Protein 7F3A (pdb70)

Nearest PDB structures (foldseek):
  7f3a-assembly1_A  TM=1.002E+00  e=1.856E-99  Arabidopsis thaliana
  4a3y-assembly1_A  TM=9.725E-01  e=2.383E-60  Rauvolfia serpentina
  3u57-assembly1_A  TM=9.734E-01  e=1.296E-59  Rauvolfia serpentina
  4atl-assembly2_B  TM=9.731E-01  e=3.282E-59  Rauvolfia serpentina
  5nav-assembly1_D  TM=9.010E-01  e=1.608E-37  Lactiplantibacillus plantarum

Radius of gyration: 21.07 Å; Cα contacts (8 Å, |Δi|>4): 1032; chains: 1; bounding box: 47×56×58 Å

InterPro domains:
  IPR001360 Glycoside hydrolase family 1 [PF00232] (18-480)
  IPR001360 Glycoside hydrolase family 1 [PR00131] (308-322)
  IPR001360 Glycoside hydrolase family 1 [PR00131] (384-392)
  IPR001360 Glycoside hydrolase family 1 [PR00131] (407-418)
  IPR001360 Glycoside hydrolase family 1 [PR00131] (428-445)
  IPR001360 Glycoside hydrolase family 1 [PR00131] (452-464)
  IPR001360 Glycoside hydrolase family 1 [PTHR10353] (21-486)
  IPR017736 Glycoside hydrolase, family 1, beta-glucosidase [TIGR03356] (21-475)
  IPR017853 Glycoside hydrolase superfamily [SSF51445] (15-480)
  IPR033132 Glycosyl hydrolases family 1, N-terminal conserved site [PS00653] (25-39)

GO terms:
  GO:0009617 response to bacterium (P, IEP)
  GO:0008422 beta-glucosidase activity (F, EXP)
  GO:0009866 induced systemic resistance, ethylene mediated signaling pathway (P, IMP)
  GO:1990641 response to iron ion starvation (P, IMP)
  GO:0019748 secondary metabolic process (P, IMP)
  GO:0031349 positive regulation of defense response (P, IMP)
  GO:0005829 cytosol (C, HDA)

Secondary structure (DSSP, 8-state):
-HHHHHHHHHHHS-S---GGGS-TT-EEEEE--HHHH---TTSTTPPPBHHHHHHTSTTSSTTS--TTTTT-HHHHHHHHHHHHHHHT-SEEEEE--HHHHSTTS-SSS--HHHHHHHHHHHHHHHHTT-EEEEEEESS--BHHHHHHH-GGGSTTHHHHHHHHHHHHHHHHTTT--EEEEEE-HHHHHHHHHTS--STT---S-TTTHHHHHHHHHHHHHHHHHHHIIIIIHHHH--EEEEEEE--EEEESSS-HHHHHHHHHHHIIIIIHHHHHHHHSS--HHHHHHHGGGS----HHHHHHHHHSS-SEEEEE---EEEEEE---HHHHTT-EEEE-B-TTS-BSSEE-SSTT-EE-THHHHHHHHHHHHHTTS--EEEEE----EE-SS-S-HHHHH--HHHHHHHHHHHHHHHHHHHHT--EEEEEEE-SB----GGGGGGEE--SEEEETTTTTEEEE-HHHHHHHHHHH-

Foldseek 3Di:
DVVVVLVVLLVVQDLFDFPVLDDPQFFAAFEDECLWAAAPQPPLVFAAFLQNVQLPDPPLAPLSDGSNCWLNCLPVVLVLLVLRLLLPGQEYEYEQQLRSQVVLLQLDDGRVSSLVSVVVSLVSNVVSNYAYAYEHEDPGHRVNCCVPQNALLHLCNLVSLLSSLLVCCVSPLLRHFHYAHYAALVCCLPCDACCQSFPVRHNPCNLARSQSNLVNSLSSQLSSLCSCVPPPCVPRVHWYEHEFEAAQEAALDPPPVSVVLRVLSRLLGPQSRQVCLQVVFRDVLCCVQSPPSRDDDDPVSSVSSPVRRTQEYAYAYFHYFHKDAACSVSVVSSRIDTHQARPVGDGCACAAPPPPGGQNQLRVLVVLVVCCVVRVQHEYEHAEYFGWHFDSPPDDPQVVQAPVVRLSSCSSNVSSVSVSVVVPHNYRYYHYPHQWQTQPGSHGSRITGHCWYFDPPPSRDTHGGPNSVVSSVSSVD

Structure (mmCIF, N/CA/C/O backbone):
data_7F3A
#
_entry.id   7F3A
#
_cell.length_a   44.690
_cell.length_b   93.106
_cell.length_c   60.931
_cell.angle_alpha   90.000
_cell.angle_beta   102.520
_cell.angle_gamma   90.000
#
_symmetry.space_group_name_H-M   'P 1 21 1'
#
loop_
_entity.id
_entity.type
_entity.pdbx_description
1 polymer 'Beta-glucosidase 42'
2 non-polymer GLYCEROL
3 water water
#
loop_
_atom_site.group_PDB
_atom_site.id
_atom_site.type_symbol
_atom_site.label_atom_id
_atom_site.label_alt_id
_atom_site.label_comp_id
_atom_site.label_asym_id
_atom_site.label_entity_id
_atom_site.label_seq_id
_atom_site.pdbx_PDB_ins_code
_atom_site.Cartn_x
_atom_site.Cartn_y
_atom_site.Cartn_z
_atom_site.occupancy
_atom_site.B_iso_or_equiv
_atom_site.auth_seq_id
_atom_site.auth_comp_id
_atom_site.auth_asym_id
_atom_site.auth_atom_id
_atom_site.pdbx_PDB_model_num
ATOM 1 N N . SER A 1 1 ? 17.754 51.423 75.873 1.00 41.73 0 SER A N 1
ATOM 2 C CA . SER A 1 1 ? 18.874 51.818 75.025 1.00 44.53 0 SER A CA 1
ATOM 3 C C . SER A 1 1 ? 18.396 52.166 73.617 1.00 41.79 0 SER A C 1
ATOM 4 O O . SER A 1 1 ? 17.272 51.842 73.233 1.00 40.07 0 SER A O 1
ATOM 7 N N . MET A 1 2 ? 19.255 52.837 72.849 1.00 43.73 1 MET A N 1
ATOM 8 C CA . MET A 1 2 ? 18.894 53.167 71.476 1.00 43.26 1 MET A CA 1
ATOM 9 C C . MET A 1 2 ? 18.777 51.912 70.619 1.00 40.87 1 MET A C 1
ATOM 10 O O . MET A 1 2 ? 17.923 51.850 69.727 1.00 39.89 1 MET A O 1
ATOM 15 N N . ALA A 1 3 ? 19.602 50.901 70.885 1.00 39.21 2 ALA A N 1
ATOM 16 C CA . ALA A 1 3 ? 19.469 49.637 70.169 1.00 41.51 2 ALA A CA 1
ATOM 17 C C . ALA A 1 3 ? 18.076 49.046 70.358 1.00 38.32 2 ALA A C 1
ATOM 18 O O . ALA A 1 3 ? 17.439 48.607 69.392 1.00 38.22 2 ALA A O 1
ATOM 20 N N . GLN A 1 4 ? 17.578 49.033 71.598 1.00 37.33 3 GLN A N 1
ATOM 21 C CA . GLN A 1 4 ? 16.223 48.543 71.832 1.00 35.28 3 GLN A CA 1
ATOM 22 C C . GLN A 1 4 ? 15.190 49.440 71.163 1.00 37.52 3 GLN A C 1
ATOM 23 O O . GLN A 1 4 ? 14.232 48.946 70.557 1.00 35.29 3 GLN A O 1
ATOM 29 N N . LYS A 1 5 ? 15.372 50.761 71.258 1.00 34.70 4 LYS A N 1
ATOM 30 C CA . LYS A 1 5 ? 14.406 51.687 70.676 1.00 36.86 4 LYS A CA 1
ATOM 31 C C . LYS A 1 5 ? 14.251 51.457 69.178 1.00 34.54 4 LYS A C 1
ATOM 32 O O . LYS A 1 5 ? 13.130 51.454 68.655 1.00 33.91 4 LYS A O 1
ATOM 38 N N . LEU A 1 6 ? 15.367 51.259 68.472 1.00 34.08 5 LEU A N 1
ATOM 39 C CA . LEU A 1 6 ? 15.301 51.098 67.022 1.00 34.78 5 LEU A CA 1
ATOM 40 C C . LEU A 1 6 ? 14.768 49.724 66.646 1.00 38.03 5 LEU A C 1
ATOM 41 O O . LEU A 1 6 ? 14.050 49.579 65.647 1.00 36.07 5 LEU A O 1
ATOM 46 N N . ASN A 1 7 ? 15.120 48.702 67.429 1.00 35.63 6 ASN A N 1
ATOM 47 C CA . ASN A 1 7 ? 14.564 47.375 67.197 1.00 37.40 6 ASN A CA 1
ATOM 48 C C . ASN A 1 7 ? 13.046 47.389 67.316 1.00 34.98 6 ASN A C 1
ATOM 49 O O . ASN A 1 7 ? 12.348 46.780 66.499 1.00 33.84 6 ASN A O 1
ATOM 54 N N . LEU A 1 8 ? 12.515 48.098 68.316 1.00 35.32 7 LEU A N 1
ATOM 55 C CA . LEU A 1 8 ? 11.065 48.212 68.443 1.00 34.54 7 LEU A CA 1
ATOM 56 C C . LEU A 1 8 ? 10.467 48.994 67.283 1.00 34.78 7 LEU A C 1
ATOM 57 O O . LEU A 1 8 ? 9.355 48.690 66.839 1.00 35.70 7 LEU A O 1
ATOM 62 N N . LEU A 1 9 ? 11.190 49.999 66.782 1.00 35.81 8 LEU A N 1
ATOM 63 C CA . LEU A 1 9 ? 10.729 50.741 65.615 1.00 37.47 8 LEU A CA 1
ATOM 64 C C . LEU A 1 9 ? 10.559 49.826 64.413 1.00 33.70 8 LEU A C 1
ATOM 65 O O . LEU A 1 9 ? 9.556 49.909 63.695 1.00 38.41 8 LEU A O 1
ATOM 70 N N . ASN A 1 10 ? 11.531 48.948 64.171 1.00 34.84 9 ASN A N 1
ATOM 71 C CA . ASN A 1 10 ? 11.415 48.041 63.037 1.00 36.52 9 ASN A CA 1
ATOM 72 C C . ASN A 1 10 ? 10.320 47.002 63.257 1.00 34.70 9 ASN A C 1
ATOM 73 O O . ASN A 1 10 ? 9.587 46.660 62.320 1.00 31.51 9 ASN A O 1
ATOM 78 N N . LEU A 1 11 ? 10.185 46.492 64.484 1.00 32.31 10 LEU A N 1
ATOM 79 C CA . LEU A 1 11 ? 9.170 45.474 64.745 1.00 28.99 10 LEU A CA 1
ATOM 80 C C . LEU A 1 11 ? 7.758 46.038 64.659 1.00 28.20 10 LEU A C 1
ATOM 81 O O . LEU A 1 11 ? 6.814 45.300 64.358 1.00 28.29 10 LEU A O 1
ATOM 86 N N . ALA A 1 12 ? 7.587 47.336 64.910 1.00 27.60 11 ALA A N 1
ATOM 87 C CA . ALA A 1 12 ? 6.251 47.919 64.878 1.00 28.09 11 ALA A CA 1
ATOM 88 C C . ALA A 1 12 ? 5.674 47.981 63.471 1.00 29.04 11 ALA A C 1
ATOM 89 O O . ALA A 1 12 ? 4.449 48.022 63.315 1.00 28.73 11 ALA A O 1
ATOM 91 N N . VAL A 1 13 ? 6.522 48.011 62.453 1.00 27.94 12 VAL A N 1
ATOM 92 C CA . VAL A 1 13 ? 6.071 48.039 61.068 1.00 27.62 12 VAL A CA 1
ATOM 93 C C . VAL A 1 13 ? 6.739 46.878 60.340 1.00 25.04 12 VAL A C 1
ATOM 94 O O . VAL A 1 13 ? 7.819 47.049 59.755 1.00 26.07 12 VAL A O 1
ATOM 98 N N . PRO A 1 14 ? 6.141 45.687 60.371 1.00 27.00 13 PRO A N 1
ATOM 99 C CA . PRO A 1 14 ? 6.761 44.534 59.716 1.00 29.21 13 PRO A CA 1
ATOM 100 C C . PRO A 1 14 ? 6.879 44.755 58.224 1.00 27.10 13 PRO A C 1
ATOM 101 O O . PRO A 1 14 ? 6.073 45.489 57.619 1.00 28.18 13 PRO A O 1
ATOM 105 N N . PRO A 1 15 ? 7.854 44.112 57.573 1.00 26.99 14 PRO A N 1
ATOM 106 C CA . PRO A 1 15 ? 8.073 44.298 56.125 1.00 27.40 14 PRO A CA 1
ATOM 107 C C . PRO A 1 15 ? 7.089 43.498 55.274 1.00 27.26 14 PRO A C 1
ATOM 108 O O . PRO A 1 15 ? 7.462 42.627 54.485 1.00 28.50 14 PRO A O 1
ATOM 112 N N . VAL A 1 16 ? 5.805 43.783 55.449 1.00 31.50 15 VAL A N 1
ATOM 113 C CA . VAL A 1 16 ? 4.747 43.158 54.668 1.00 32.57 15 VAL A CA 1
ATOM 114 C C . VAL A 1 16 ? 3.896 44.276 54.090 1.00 31.57 15 VAL A C 1
ATOM 115 O O . VAL A 1 16 ? 3.553 45.231 54.796 1.00 28.59 15 VAL A O 1
ATOM 119 N N . THR A 1 17 ? 3.583 44.179 52.804 1.00 30.68 16 THR A N 1
ATOM 120 C CA . THR A 1 17 ? 2.812 45.236 52.173 1.00 29.29 16 THR A CA 1
ATOM 121 C C . THR A 1 17 ? 1.982 44.644 51.049 1.00 28.38 16 THR A C 1
ATOM 122 O O . THR A 1 17 ? 2.389 43.684 50.388 1.00 32.44 16 THR A O 1
ATOM 126 N N . HIS A 1 18 ? 0.789 45.199 50.874 1.00 28.71 17 HIS A N 1
ATOM 127 C CA . HIS A 1 18 ? -0.100 44.826 49.789 1.00 27.50 17 HIS A CA 1
ATOM 128 C C . HIS A 1 18 ? -0.711 46.088 49.206 1.00 24.55 17 HIS A C 1
ATOM 129 O O . HIS A 1 18 ? -0.777 47.130 49.861 1.00 27.15 17 HIS A O 1
ATOM 136 N N . ARG A 1 19 ? -1.164 45.979 47.957 1.00 24.44 18 ARG A N 1
ATOM 137 C CA . ARG A 1 19 ? -1.751 47.130 47.279 1.00 25.50 18 ARG A CA 1
ATOM 138 C C . ARG A 1 19 ? -2.933 47.697 48.058 1.00 28.07 18 ARG A C 1
ATOM 139 O O . ARG A 1 19 ? -3.158 48.912 48.045 1.00 25.40 18 ARG A O 1
ATOM 147 N N . SER A 1 20 ? -3.683 46.842 48.761 1.00 27.38 19 SER A N 1
ATOM 148 C CA . SER A 1 20 ? -4.831 47.317 49.522 1.00 28.63 19 SER A CA 1
ATOM 149 C C . SER A 1 20 ? -4.437 48.200 50.700 1.00 28.63 19 SER A C 1
ATOM 150 O O . SER A 1 20 ? -5.306 48.875 51.259 1.00 31.21 19 SER A O 1
ATOM 153 N N . ASN A 1 21 ? -3.160 48.212 51.093 1.00 27.63 20 ASN A N 1
ATOM 154 C CA . ASN A 1 21 ? -2.693 49.090 52.158 1.00 26.46 20 ASN A CA 1
ATOM 155 C C . ASN A 1 21 ? -2.574 50.544 51.717 1.00 30.07 20 ASN A C 1
ATOM 156 O O . ASN A 1 21 ? -2.300 51.412 52.557 1.00 30.30 20 ASN A O 1
ATOM 161 N N . PHE A 1 22 ? -2.778 50.831 50.435 1.00 23.95 21 PHE A N 1
ATOM 162 C CA . PHE A 1 22 ? -2.681 52.180 49.910 1.00 22.13 21 PHE A CA 1
ATOM 163 C C . PHE A 1 22 ? -4.018 52.609 49.329 1.00 23.48 21 PHE A C 1
ATOM 164 O O . PHE A 1 22 ? -4.795 51.768 48.868 1.00 25.91 21 PHE A O 1
ATOM 172 N N . PRO A 1 23 ? -4.309 53.908 49.333 1.00 24.21 22 PRO A N 1
ATOM 173 C CA . PRO A 1 23 ? -5.579 54.380 48.776 1.00 26.96 22 PRO A CA 1
ATOM 174 C C . PRO A 1 23 ? -5.764 53.919 47.339 1.00 27.16 22 PRO A C 1
ATOM 175 O O . PRO A 1 23 ? -4.801 53.743 46.589 1.00 25.03 22 PRO A O 1
ATOM 179 N N . SER A 1 24 ? -7.029 53.715 46.956 1.00 25.11 23 SER A N 1
ATOM 180 C CA . SER A 1 24 ? -7.300 53.252 45.599 1.00 27.55 23 SER A CA 1
ATOM 181 C C . SER A 1 24 ? -6.735 54.209 44.553 1.00 24.11 23 SER A C 1
ATOM 182 O O . SER A 1 24 ? -6.306 53.767 43.483 1.00 27.82 23 SER A O 1
ATOM 185 N N . THR A 1 25 ? -6.695 55.509 44.849 1.00 25.02 24 THR A N 1
ATOM 186 C CA . THR A 1 25 ? -6.208 56.493 43.886 1.00 25.09 24 THR A CA 1
ATOM 187 C C . THR A 1 25 ? -4.704 56.725 43.961 1.00 26.97 24 THR A C 1
ATOM 188 O O . THR A 1 25 ? -4.187 57.548 43.199 1.00 25.70 24 THR A O 1
ATOM 192 N N . PHE A 1 26 ? -4.003 56.046 44.864 1.00 26.34 25 PHE A N 1
ATOM 193 C CA . PHE A 1 26 ? -2.552 56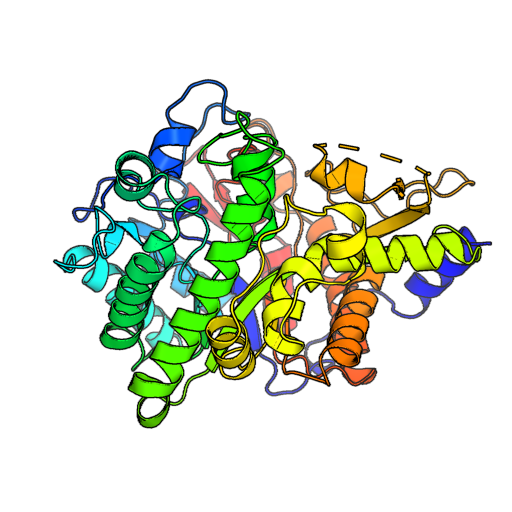.178 44.980 1.00 24.41 25 PHE A CA 1
ATOM 194 C C . PHE A 1 26 ? -1.873 55.856 43.653 1.00 22.39 25 PHE A C 1
ATOM 195 O O . PHE A 1 26 ? -2.264 54.924 42.948 1.00 24.74 25 PHE A O 1
ATOM 203 N N . THR A 1 27 ? -0.826 56.611 43.326 1.00 21.76 26 THR A N 1
ATOM 204 C CA . THR A 1 27 ? -0.107 56.440 42.068 1.00 20.95 26 THR A CA 1
ATOM 205 C C . THR A 1 27 ? 1.215 55.725 42.326 1.00 19.74 26 THR A C 1
ATOM 206 O O . THR A 1 27 ? 2.033 56.205 43.115 1.00 20.44 26 THR A O 1
ATOM 210 N N . PHE A 1 28 ? 1.438 54.605 41.639 1.00 18.76 27 PHE A N 1
ATOM 211 C CA . PHE A 1 28 ? 2.701 53.877 41.705 1.00 18.44 27 PHE A CA 1
ATOM 212 C C . PHE A 1 28 ? 3.439 54.057 40.387 1.00 17.91 27 PHE A C 1
ATOM 213 O O . PHE A 1 28 ? 2.856 53.877 39.313 1.00 19.04 27 PHE A O 1
ATOM 221 N N . GLY A 1 29 ? 4.721 54.412 40.464 1.00 18.05 28 GLY A N 1
ATOM 222 C CA . GLY A 1 29 ? 5.492 54.659 39.264 1.00 17.19 28 GLY A CA 1
ATOM 223 C C . GLY A 1 29 ? 6.924 54.191 39.416 1.00 16.98 28 GLY A C 1
ATOM 224 O O . GLY A 1 29 ? 7.332 53.697 40.470 1.00 17.18 28 GLY A O 1
ATOM 225 N N . VAL A 1 30 ? 7.670 54.331 38.320 1.00 17.65 29 VAL A N 1
ATOM 226 C CA . VAL A 1 30 ? 9.108 54.112 38.289 1.00 15.64 29 VAL A CA 1
ATOM 227 C C . VAL A 1 30 ? 9.736 55.404 37.786 1.00 17.08 29 VAL A C 1
ATOM 228 O O . VAL A 1 30 ? 9.102 56.187 37.075 1.00 17.30 29 VAL A O 1
ATOM 232 N N . ALA A 1 31 ? 11.016 55.598 38.118 1.00 15.00 30 ALA A N 1
ATOM 233 C CA . ALA A 1 31 ? 11.712 56.841 37.805 1.00 17.63 30 ALA A CA 1
ATOM 234 C C . ALA A 1 31 ? 13.046 56.579 37.110 1.00 17.00 30 ALA A C 1
ATOM 235 O O . ALA A 1 31 ? 13.727 55.584 37.384 1.00 18.18 30 ALA A O 1
ATOM 237 N N . THR A 1 32 ? 13.403 57.489 36.193 1.00 14.87 31 THR A N 1
ATOM 238 C CA . THR A 1 32 ? 14.705 57.530 35.530 1.00 15.84 31 THR A CA 1
ATOM 239 C C . THR A 1 32 ? 15.133 58.989 35.394 1.00 14.70 31 THR A C 1
ATOM 240 O O . THR A 1 32 ? 14.409 59.901 35.797 1.00 16.99 31 THR A O 1
ATOM 244 N N . SER A 1 33 ? 16.303 59.219 34.791 1.00 14.40 32 SER A N 1
ATOM 245 C CA . SER A 1 33 ? 16.660 60.569 34.353 1.00 15.59 32 SER A CA 1
ATOM 246 C C . SER A 1 33 ? 17.307 60.469 32.972 1.00 15.93 32 SER A C 1
ATOM 247 O O . SER A 1 33 ? 17.782 59.410 32.573 1.00 16.74 32 SER A O 1
ATOM 250 N N . ALA A 1 34 ? 17.314 61.597 32.245 1.00 13.50 33 ALA A N 1
ATOM 251 C CA . ALA A 1 34 ? 17.688 61.581 30.827 1.00 13.88 33 ALA A CA 1
ATOM 252 C C . ALA A 1 34 ? 19.143 61.166 30.630 1.00 17.28 33 ALA A C 1
ATOM 253 O O . ALA A 1 34 ? 19.440 60.277 29.816 1.00 15.99 33 ALA A O 1
ATOM 255 N N . TYR A 1 35 ? 20.073 61.822 31.335 1.00 16.21 34 TYR A N 1
ATOM 256 C CA . TYR A 1 35 ? 21.477 61.489 31.107 1.00 15.67 34 TYR A CA 1
ATOM 257 C C . TYR A 1 35 ? 21.753 60.040 31.476 1.00 16.26 34 TYR A C 1
ATOM 258 O O . TYR A 1 35 ? 22.572 59.368 30.830 1.00 16.28 34 TYR A O 1
ATOM 267 N N . GLN A 1 36 ? 21.061 59.529 32.482 1.00 15.68 35 GLN A N 1
ATOM 268 C CA . GLN A 1 36 ? 21.379 58.193 32.968 1.00 15.73 35 GLN A CA 1
ATOM 269 C C . GLN A 1 36 ? 20.893 57.086 32.040 1.00 17.79 35 GLN A C 1
ATOM 270 O O . GLN A 1 36 ? 21.431 55.973 32.111 1.00 16.83 35 GLN A O 1
ATOM 276 N N . ILE A 1 37 ? 19.912 57.346 31.172 1.00 15.29 36 ILE A N 1
ATOM 277 C CA . ILE A 1 37 ? 19.368 56.276 30.335 1.00 16.76 36 ILE A CA 1
ATOM 278 C C . ILE A 1 37 ? 19.393 56.577 28.841 1.00 15.81 36 ILE A C 1
ATOM 279 O O . ILE A 1 37 ? 19.337 55.630 28.035 1.00 17.37 36 ILE A O 1
ATOM 284 N N . GLU A 1 38 ? 19.442 57.830 28.384 1.00 16.02 37 GLU A N 1
ATOM 285 C CA . GLU A 1 38 ? 19.038 58.095 27.003 1.00 16.02 37 GLU A CA 1
ATOM 286 C C . GLU A 1 38 ? 20.092 57.691 25.983 1.00 16.57 37 GLU A C 1
ATOM 287 O O . GLU A 1 38 ? 19.759 57.126 24.929 1.00 15.95 37 GLU A O 1
ATOM 293 N N . GLY A 1 39 ? 21.354 58.014 26.239 1.00 16.72 38 GLY A N 1
ATOM 294 C CA . GLY A 1 39 ? 22.257 57.913 25.108 1.00 16.71 38 GLY A CA 1
ATOM 295 C C . GLY A 1 39 ? 21.889 58.942 24.048 1.00 18.54 38 GLY A C 1
ATOM 296 O O . GLY A 1 39 ? 21.338 60.008 24.342 1.00 18.78 38 GLY A O 1
ATOM 297 N N . GLY A 1 40 ? 22.182 58.615 22.791 1.00 20.22 39 GLY A N 1
ATOM 298 C CA . GLY A 1 40 ? 21.944 59.590 21.726 1.00 19.82 39 GLY A CA 1
ATOM 299 C C . GLY A 1 40 ? 22.499 60.962 22.036 1.00 19.57 39 GLY A C 1
ATOM 300 O O . GLY A 1 40 ? 21.864 61.979 21.729 1.00 18.72 39 GLY A O 1
ATOM 301 N N . TRP A 1 41 ? 23.693 61.017 22.627 1.00 18.83 40 TRP A N 1
ATOM 302 C CA . TRP A 1 41 ? 24.164 62.249 23.248 1.00 18.44 40 TRP A CA 1
ATOM 303 C C . TRP A 1 41 ? 24.429 63.356 22.236 1.00 18.74 40 TRP A C 1
ATOM 304 O O . TRP A 1 41 ? 24.419 64.534 22.610 1.00 17.43 40 TRP A O 1
ATOM 315 N N . ASN A 1 42 ? 24.683 63.001 20.976 1.00 20.47 41 ASN A N 1
ATOM 316 C CA . ASN A 1 42 ? 24.968 63.976 19.932 1.00 23.56 41 ASN A CA 1
ATOM 317 C C . ASN A 1 42 ? 24.014 63.807 18.756 1.00 24.09 41 ASN A C 1
ATOM 318 O O . ASN A 1 42 ? 24.352 64.181 17.630 1.00 26.06 41 ASN A O 1
ATOM 323 N N . GLU A 1 43 ? 22.833 63.243 18.997 1.00 21.57 42 GLU A N 1
ATOM 324 C CA . GLU A 1 43 ? 21.838 63.004 17.968 1.00 23.13 42 GLU A CA 1
ATOM 325 C C . GLU A 1 43 ? 20.686 63.989 18.109 1.00 25.60 42 GLU A C 1
ATOM 326 O O . GLU A 1 43 ? 20.468 64.585 19.168 1.00 22.67 42 GLU A O 1
ATOM 332 N N . GLY A 1 44 ? 19.950 64.157 17.014 1.00 24.80 43 GLY A N 1
ATOM 333 C CA . GLY A 1 44 ? 18.802 65.041 17.027 1.00 25.50 43 GLY A CA 1
ATOM 334 C C . GLY A 1 44 ? 19.145 66.486 17.300 1.00 24.72 43 GLY A C 1
ATOM 335 O O . GLY A 1 44 ? 18.323 67.210 17.867 1.00 26.30 43 GLY A O 1
ATOM 336 N N . LYS A 1 45 ? 20.340 66.926 16.900 1.00 22.09 44 LYS A N 1
ATOM 337 C CA . LYS A 1 45 ? 20.861 68.274 17.122 1.00 23.80 44 LYS A CA 1
ATOM 338 C C . LYS A 1 45 ? 21.059 68.614 18.599 1.00 21.30 44 LYS A C 1
ATOM 339 O O . LYS A 1 45 ? 21.228 69.791 18.936 1.00 22.51 44 LYS A O 1
ATOM 345 N N . LYS A 1 46 ? 21.070 67.620 19.484 1.00 20.86 45 LYS A N 1
ATOM 346 C CA . LYS A 1 46 ? 21.290 67.885 20.902 1.00 19.96 45 LYS A CA 1
ATOM 347 C C . LYS A 1 46 ? 22.650 68.531 21.134 1.00 18.12 45 LYS A C 1
ATOM 348 O O . LYS A 1 46 ? 23.665 68.113 20.563 1.00 21.98 45 LYS A O 1
ATOM 354 N N . GLY A 1 47 ? 22.674 69.553 21.988 1.00 18.49 46 GLY A N 1
ATOM 355 C CA . GLY A 1 47 ? 23.920 70.157 22.391 1.00 19.34 46 GLY A CA 1
ATOM 356 C C . GLY A 1 47 ? 24.540 69.386 23.534 1.00 17.53 46 GLY A C 1
ATOM 357 O O . GLY A 1 47 ? 23.873 68.604 24.210 1.00 18.32 46 GLY A O 1
ATOM 358 N N . PRO A 1 48 ? 25.834 69.572 23.771 1.00 20.21 47 PRO A N 1
ATOM 359 C CA . PRO A 1 48 ? 26.474 68.876 24.894 1.00 19.62 47 PRO A CA 1
ATOM 360 C C . PRO A 1 48 ? 26.040 69.454 26.234 1.00 17.80 47 PRO A C 1
ATOM 361 O O . PRO A 1 48 ? 25.825 70.660 26.370 1.00 20.17 47 PRO A O 1
ATOM 365 N N . SER A 1 49 ? 25.915 68.582 27.233 1.00 18.73 48 SER A N 1
ATOM 366 C CA . SER A 1 49 ? 25.657 69.016 28.600 1.00 16.21 48 SER A CA 1
ATOM 367 C C . SER A 1 49 ? 26.942 68.974 29.421 1.00 17.09 48 SER A C 1
ATOM 368 O O . SER A 1 49 ? 27.973 68.465 28.982 1.00 17.14 48 SER A O 1
ATOM 371 N N . ILE A 1 50 ? 26.864 69.492 30.650 1.00 16.89 49 ILE A N 1
ATOM 372 C CA . ILE A 1 50 ? 28.012 69.400 31.547 1.00 16.53 49 ILE A CA 1
ATOM 373 C C . ILE A 1 50 ? 28.355 67.951 31.880 1.00 18.31 49 ILE A C 1
ATOM 374 O O . ILE A 1 50 ? 29.500 67.655 32.230 1.00 18.57 49 ILE A O 1
ATOM 379 N N . TRP A 1 51 ? 27.398 67.029 31.768 1.00 17.58 50 TRP A N 1
ATOM 380 C CA . TRP A 1 51 ? 27.744 65.633 32.007 1.00 15.93 50 TRP A CA 1
ATOM 381 C C . TRP A 1 51 ? 28.378 64.969 30.786 1.00 17.56 50 TRP A C 1
ATOM 382 O O . TRP A 1 51 ? 29.221 64.083 30.954 1.00 18.39 50 TRP A O 1
ATOM 393 N N . ASP A 1 52 ? 28.008 65.366 29.565 1.00 16.42 51 ASP A N 1
ATOM 394 C CA . ASP A 1 52 ? 28.810 64.975 28.405 1.00 18.45 51 ASP A CA 1
ATOM 395 C C . ASP A 1 52 ? 30.265 65.394 28.592 1.00 20.32 51 ASP A C 1
ATOM 396 O O . ASP A 1 52 ? 31.185 64.595 28.400 1.00 20.33 51 ASP A O 1
ATOM 401 N N . LYS A 1 53 ? 30.494 66.658 28.970 1.00 17.56 52 LYS A N 1
ATOM 402 C CA . LYS A 1 53 ? 31.874 67.114 29.131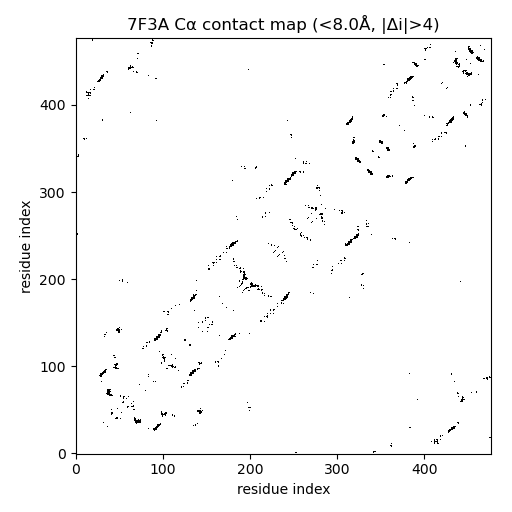 1.00 20.62 52 LYS A CA 1
ATOM 403 C C . LYS A 1 53 ? 32.574 66.384 30.274 1.00 22.06 52 LYS A C 1
ATOM 404 O O . LYS A 1 53 ? 33.731 65.960 30.137 1.00 20.36 52 LYS A O 1
ATOM 410 N N . PHE A 1 54 ? 31.886 66.228 31.408 1.00 17.55 53 PHE A N 1
ATOM 411 C CA . PHE A 1 54 ? 32.485 65.636 32.608 1.00 20.37 53 PHE A CA 1
ATOM 412 C C . PHE A 1 54 ? 32.903 64.182 32.390 1.00 22.95 53 PHE A C 1
ATOM 413 O O . PHE A 1 54 ? 33.994 63.773 32.807 1.00 18.23 53 PHE A O 1
ATOM 421 N N . THR A 1 55 ? 32.029 63.368 31.785 1.00 18.22 54 THR A N 1
ATOM 422 C CA . THR A 1 55 ? 32.341 61.950 31.634 1.00 19.98 54 THR A CA 1
ATOM 423 C C . THR A 1 55 ? 33.388 61.694 30.564 1.00 22.34 54 THR A C 1
ATOM 424 O O . THR A 1 55 ? 33.900 60.569 30.478 1.00 23.01 54 THR A O 1
ATOM 428 N N . HIS A 1 56 ? 33.710 62.695 29.755 1.00 20.88 55 HIS A N 1
ATOM 429 C CA . HIS A 1 56 ? 34.745 62.553 28.742 1.00 21.59 55 HIS A CA 1
ATOM 430 C C . HIS A 1 56 ? 36.124 62.912 29.272 1.00 24.91 55 HIS A C 1
ATOM 431 O O . HIS A 1 56 ? 37.076 62.970 28.491 1.00 26.22 55 HIS A O 1
ATOM 438 N N . ILE A 1 57 ? 36.250 63.169 30.567 1.00 21.00 56 ILE A N 1
ATOM 439 C CA . ILE A 1 57 ? 37.544 63.416 31.190 1.00 23.33 56 ILE A CA 1
ATOM 440 C C . ILE A 1 57 ? 37.919 62.160 31.953 1.00 24.94 56 ILE A C 1
ATOM 441 O O . ILE A 1 57 ? 37.193 61.745 32.863 1.00 23.55 56 ILE A O 1
ATOM 446 N N . GLU A 1 58 ? 39.047 61.556 31.588 1.00 24.25 57 GLU A N 1
ATOM 447 C CA . GLU A 1 58 ? 39.488 60.343 32.265 1.00 23.29 57 GLU A CA 1
ATOM 448 C C . GLU A 1 58 ? 39.719 60.611 33.748 1.00 24.86 57 GLU A C 1
ATOM 449 O O . GLU A 1 58 ? 40.403 61.569 34.117 1.00 27.16 57 GLU A O 1
ATOM 455 N N . GLY A 1 59 ? 39.157 59.751 34.603 1.00 24.47 58 GLY A N 1
ATOM 456 C CA . GLY A 1 59 ? 39.327 59.852 36.038 1.00 24.55 58 GLY A CA 1
ATOM 457 C C . GLY A 1 59 ? 38.106 60.342 36.789 1.00 24.48 58 GLY A C 1
ATOM 458 O O . GLY A 1 59 ? 38.020 60.132 38.005 1.00 27.09 58 GLY A O 1
ATOM 459 N N . LYS A 1 60 ? 37.156 60.985 36.109 1.00 22.19 59 LYS A N 1
ATOM 460 C CA . LYS A 1 60 ? 35.978 61.491 36.815 1.00 20.51 59 LYS A CA 1
ATOM 461 C C . LYS A 1 60 ? 35.000 60.387 37.184 1.00 23.10 59 LYS A C 1
ATOM 462 O O . LYS A 1 60 ? 34.280 60.503 38.184 1.00 23.64 59 LYS A O 1
ATOM 468 N N . ILE A 1 61 ? 34.941 59.329 36.383 1.00 21.74 60 ILE A N 1
ATOM 469 C CA . ILE A 1 61 ? 33.963 58.262 36.540 1.00 20.99 60 ILE A CA 1
ATOM 470 C C . ILE A 1 61 ? 34.703 56.990 36.938 1.00 22.89 60 ILE A C 1
ATOM 471 O O . ILE A 1 61 ? 35.700 56.622 36.301 1.00 22.76 60 ILE A O 1
ATOM 476 N N . LEU A 1 62 ? 34.193 56.319 37.977 1.00 21.52 61 LEU A N 1
ATOM 477 C CA . LEU A 1 62 ? 34.895 55.203 38.616 1.00 21.79 61 LEU A CA 1
ATOM 478 C C . LEU A 1 62 ? 35.354 54.154 37.614 1.00 24.35 61 LEU A C 1
ATOM 479 O O . LEU A 1 62 ? 36.492 53.677 37.676 1.00 25.91 61 LEU A O 1
ATOM 484 N N . ASP A 1 63 ? 34.474 53.762 36.701 1.00 22.38 62 ASP A N 1
ATOM 485 C CA . ASP A 1 63 ? 34.774 52.693 35.757 1.00 23.17 62 ASP A CA 1
ATOM 486 C C . ASP A 1 63 ? 35.187 53.219 34.389 1.00 24.04 62 ASP A C 1
ATOM 487 O O . ASP A 1 63 ? 35.206 52.455 33.421 1.00 25.78 62 ASP A O 1
ATOM 492 N N . GLY A 1 64 ? 35.500 54.505 34.285 1.00 22.53 63 GLY A N 1
ATOM 493 C CA . GLY A 1 64 ? 35.894 55.082 33.013 1.00 22.91 63 GLY A CA 1
ATOM 494 C C . GLY A 1 64 ? 34.820 55.089 31.947 1.00 25.62 63 GLY A C 1
ATOM 495 O O . GLY A 1 64 ? 35.133 55.245 30.766 1.00 26.62 63 GLY A O 1
ATOM 496 N N . SER A 1 65 ? 33.557 54.948 32.328 1.00 22.62 64 SER A N 1
ATOM 497 C CA . SER A 1 65 ? 32.453 54.911 31.385 1.00 22.50 64 SER A CA 1
ATOM 498 C C . SER A 1 65 ? 31.840 56.303 31.192 1.00 20.57 64 SER A C 1
ATOM 499 O O . SER A 1 65 ? 32.232 57.289 31.827 1.00 19.53 64 SER A O 1
ATOM 502 N N . ASN A 1 66 ? 30.875 56.386 30.274 1.00 20.65 65 ASN A N 1
ATOM 503 C CA . ASN A 1 66 ? 30.168 57.637 30.025 1.00 18.43 65 ASN A CA 1
ATOM 504 C C . ASN A 1 66 ? 28.732 57.325 29.630 1.00 18.62 65 ASN A C 1
ATOM 505 O O . ASN A 1 66 ? 28.345 56.166 29.467 1.00 19.64 65 ASN A O 1
ATOM 510 N N . GLY A 1 67 ? 27.938 58.385 29.482 1.00 18.48 66 GLY A N 1
ATOM 511 C CA . GLY A 1 67 ? 26.556 58.241 29.054 1.00 16.97 66 GLY A CA 1
ATOM 512 C C . GLY A 1 67 ? 26.322 58.474 27.570 1.00 17.55 66 GLY A C 1
ATOM 513 O O . GLY A 1 67 ? 25.187 58.750 27.169 1.00 18.97 66 GLY A O 1
ATOM 514 N N . ASP A 1 68 ? 27.364 58.337 26.736 1.00 20.06 67 ASP A N 1
ATOM 515 C CA . ASP A 1 68 ? 27.187 58.519 25.290 1.00 18.51 67 ASP A CA 1
ATOM 516 C C . ASP A 1 68 ? 26.067 57.639 24.745 1.00 18.86 67 ASP A C 1
ATOM 517 O O . ASP A 1 68 ? 25.279 58.072 23.895 1.00 18.39 67 ASP A O 1
ATOM 522 N N . VAL A 1 69 ? 26.036 56.377 25.177 1.00 19.30 68 VAL A N 1
ATOM 523 C CA . VAL A 1 69 ? 25.007 55.419 24.798 1.00 17.95 68 VAL A CA 1
ATOM 524 C C . VAL A 1 69 ? 24.072 55.110 25.961 1.00 18.38 68 VAL A C 1
ATOM 525 O O . VAL A 1 69 ? 22.867 54.933 25.761 1.00 18.21 68 VAL A O 1
ATOM 529 N N . ALA A 1 70 ? 24.616 55.017 27.174 1.00 20.13 69 ALA A N 1
ATOM 530 C CA . ALA A 1 70 ? 23.871 54.657 28.393 1.00 19.65 69 ALA A CA 1
ATOM 531 C C . ALA A 1 70 ? 23.106 53.365 28.100 1.00 21.92 69 ALA A C 1
ATOM 532 O O . ALA A 1 70 ? 23.720 52.393 27.637 1.00 20.64 69 ALA A O 1
ATOM 534 N N . VAL A 1 71 ? 21.796 53.303 28.315 1.00 17.65 70 VAL A N 1
ATOM 535 C CA . VAL A 1 71 ? 21.036 52.113 27.946 1.00 20.55 70 VAL A CA 1
ATOM 536 C C . VAL A 1 71 ? 20.231 52.343 26.666 1.00 20.09 70 VAL A C 1
ATOM 537 O O . VAL A 1 71 ? 19.316 51.582 26.359 1.00 20.19 70 VAL A O 1
ATOM 541 N N . ASP A 1 72 ? 20.585 53.377 25.900 1.00 18.97 71 ASP A N 1
ATOM 542 C CA . ASP A 1 72 ? 20.055 53.610 24.557 1.00 17.59 71 ASP A CA 1
ATOM 543 C C . ASP A 1 72 ? 18.543 53.794 24.557 1.00 18.26 71 ASP A C 1
ATOM 544 O O . ASP A 1 72 ? 17.872 53.481 23.575 1.00 19.00 71 ASP A O 1
ATOM 549 N N . HIS A 1 73 ? 17.991 54.334 25.653 1.00 18.84 72 HIS A N 1
ATOM 550 C CA . HIS A 1 73 ? 16.564 54.644 25.689 1.00 16.53 72 HIS A CA 1
ATOM 551 C C . HIS A 1 73 ? 16.155 55.589 24.561 1.00 18.39 72 HIS A C 1
ATOM 552 O O . HIS A 1 73 ? 15.006 55.548 24.101 1.00 18.54 72 HIS A O 1
ATOM 559 N N . TYR A 1 74 ? 17.073 56.448 24.099 1.00 17.81 73 TYR A N 1
ATOM 560 C CA . TYR A 1 74 ? 16.754 57.348 22.991 1.00 18.41 73 TYR A CA 1
ATOM 561 C C . TYR A 1 74 ? 16.241 56.588 21.770 1.00 21.47 73 TYR A C 1
ATOM 562 O O . TYR A 1 74 ? 15.370 57.086 21.050 1.00 18.92 73 TYR A O 1
ATOM 571 N N . HIS A 1 75 ? 16.746 55.375 21.533 1.00 20.07 74 HIS A N 1
ATOM 572 C CA . HIS A 1 75 ? 16.291 54.578 20.406 1.00 22.88 74 HIS A CA 1
ATOM 573 C C . HIS A 1 75 ? 15.326 53.469 20.803 1.00 23.66 74 HIS A C 1
ATOM 574 O O . HIS A 1 75 ? 14.637 52.936 19.930 1.00 29.71 74 HIS A O 1
ATOM 581 N N . ARG A 1 76 ? 15.240 53.122 22.088 1.00 22.36 75 ARG A N 1
ATOM 582 C CA . ARG A 1 76 ? 14.488 51.945 22.508 1.00 21.54 75 ARG A CA 1
ATOM 583 C C . ARG A 1 76 ? 13.291 52.291 23.385 1.00 21.93 75 ARG A C 1
ATOM 584 O O . ARG A 1 76 ? 12.728 51.403 24.035 1.00 22.12 75 ARG A O 1
ATOM 592 N N . TYR A 1 77 ? 12.865 53.554 23.396 1.00 20.77 76 TYR A N 1
ATOM 593 C CA . TYR A 1 77 ? 11.909 53.969 24.421 1.00 21.35 76 TYR A CA 1
ATOM 594 C C . TYR A 1 77 ? 10.566 53.266 24.273 1.00 20.66 76 TYR A C 1
ATOM 595 O O . TYR A 1 77 ? 9.875 53.047 25.273 1.00 20.94 76 TYR A O 1
ATOM 604 N N . LYS A 1 78 ? 10.174 52.909 23.049 1.00 22.95 77 LYS A N 1
ATOM 605 C CA . LYS A 1 78 ? 8.886 52.250 22.877 1.00 21.83 77 LYS A CA 1
ATOM 606 C C . LYS A 1 78 ? 8.857 50.907 23.600 1.00 22.55 77 LYS A C 1
ATOM 607 O O . LYS A 1 78 ? 7.845 50.551 24.213 1.00 23.29 77 LYS A O 1
ATOM 613 N N . G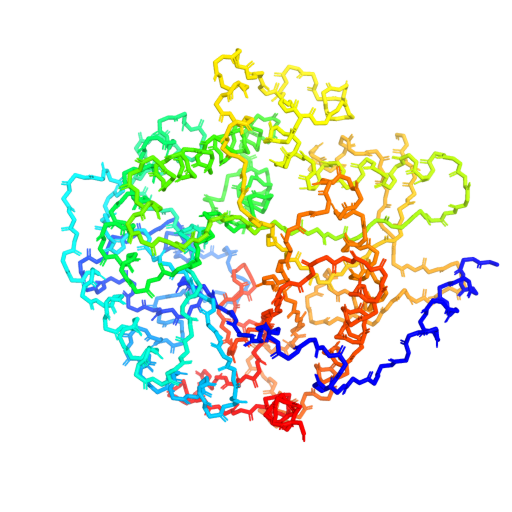LU A 1 79 ? 9.963 50.155 23.558 1.00 23.51 78 GLU A N 1
ATOM 614 C CA . GLU A 1 79 ? 9.999 48.900 24.298 1.00 23.64 78 GLU A CA 1
ATOM 615 C C . GLU A 1 79 ? 10.104 49.143 25.799 1.00 22.58 78 GLU A C 1
ATOM 616 O O . GLU A 1 79 ? 9.541 48.378 26.588 1.00 22.49 78 GLU A O 1
ATOM 622 N N . ASP A 1 80 ? 10.775 50.221 26.218 1.00 22.75 79 ASP A N 1
ATOM 623 C CA . ASP A 1 80 ? 10.823 50.522 27.645 1.00 21.11 79 ASP A CA 1
ATOM 624 C C . ASP A 1 80 ? 9.451 50.935 28.167 1.00 21.45 79 ASP A C 1
ATOM 625 O O . ASP A 1 80 ? 9.085 50.581 29.293 1.00 21.11 79 ASP A O 1
ATOM 630 N N . VAL A 1 81 ? 8.673 51.669 27.360 1.00 19.98 80 VAL A N 1
ATOM 631 C CA . VAL A 1 81 ? 7.318 52.046 27.769 1.00 19.53 80 VAL A CA 1
ATOM 632 C C . VAL A 1 81 ? 6.431 50.810 27.886 1.00 20.99 80 VAL A C 1
ATOM 633 O O . VAL A 1 81 ? 5.659 50.670 28.841 1.00 21.88 80 VAL A O 1
ATOM 637 N N . ASP A 1 82 ? 6.514 49.904 26.902 1.00 22.89 81 ASP A N 1
ATOM 638 C CA . ASP A 1 82 ? 5.796 48.635 26.994 1.00 25.32 81 ASP A CA 1
ATOM 639 C C . ASP A 1 82 ? 6.088 47.941 28.316 1.00 25.77 81 ASP A C 1
ATOM 640 O O . ASP A 1 82 ? 5.175 47.437 28.981 1.00 25.33 81 ASP A O 1
ATOM 645 N N . LEU A 1 83 ? 7.362 47.916 28.715 1.00 22.60 82 LEU A N 1
ATOM 646 C CA . LEU A 1 83 ? 7.746 47.234 29.945 1.00 23.01 82 LEU A CA 1
ATOM 647 C C . LEU A 1 83 ? 7.124 47.900 31.165 1.00 20.66 82 LEU A C 1
ATOM 648 O O . LEU A 1 83 ? 6.678 47.212 32.084 1.00 22.42 82 LEU A O 1
ATOM 653 N N . ILE A 1 84 ? 7.102 49.240 31.205 1.00 18.23 83 ILE A N 1
ATOM 654 C CA . ILE A 1 84 ? 6.448 49.921 32.322 1.00 20.02 83 ILE A CA 1
ATOM 655 C C . ILE A 1 84 ? 4.992 49.489 32.419 1.00 20.04 83 ILE A C 1
ATOM 656 O O . ILE A 1 84 ? 4.487 49.184 33.505 1.00 21.90 83 ILE A O 1
ATOM 661 N N . GLY A 1 85 ? 4.295 49.478 31.280 1.00 23.43 84 GLY A N 1
ATOM 662 C CA . GLY A 1 85 ? 2.897 49.081 31.290 1.00 25.15 84 GLY A CA 1
ATOM 663 C C . GLY A 1 85 ? 2.709 47.638 31.720 1.00 25.34 84 GLY A C 1
ATOM 664 O O . GLY A 1 85 ? 1.811 47.328 32.507 1.00 25.09 84 GLY A O 1
ATOM 665 N N . GLN A 1 86 ? 3.574 46.742 31.238 1.00 24.29 85 GLN A N 1
ATOM 666 C CA . GLN A 1 86 ? 3.418 45.329 31.575 1.00 23.84 85 GLN A CA 1
ATOM 667 C C . GLN A 1 86 ? 3.665 45.077 33.058 1.00 24.63 85 GLN A C 1
ATOM 668 O O . GLN A 1 86 ? 2.987 44.243 33.667 1.00 24.41 85 GLN A O 1
ATOM 674 N N . LEU A 1 87 ? 4.629 45.778 33.656 1.00 23.49 86 LEU A N 1
ATOM 675 C CA . LEU A 1 87 ? 4.847 45.647 35.094 1.00 23.63 86 LEU A CA 1
ATOM 676 C C . LEU A 1 87 ? 3.691 46.218 35.907 1.00 23.11 86 LEU A C 1
ATOM 677 O O . LEU A 1 87 ? 3.545 45.869 37.079 1.00 25.04 86 LEU A O 1
ATOM 682 N N . GLY A 1 88 ? 2.867 47.077 35.321 1.00 23.79 87 GLY A N 1
ATOM 683 C CA . GLY A 1 88 ? 1.659 47.532 35.975 1.00 25.07 87 GLY A CA 1
ATOM 684 C C . GLY A 1 88 ? 1.731 48.909 36.588 1.00 26.03 87 GLY A C 1
ATOM 685 O O . GLY A 1 88 ? 0.789 49.308 37.286 1.00 23.63 87 GLY A O 1
ATOM 686 N N . PHE A 1 89 ? 2.808 49.647 36.354 1.00 20.80 88 PHE A N 1
ATOM 687 C CA . PHE A 1 89 ? 2.921 50.976 36.934 1.00 22.03 88 PHE A CA 1
ATOM 688 C C . PHE A 1 89 ? 1.966 51.941 36.246 1.00 23.20 88 PHE A C 1
ATOM 689 O O . PHE A 1 89 ? 1.733 51.859 35.036 1.00 21.59 88 PHE A O 1
ATOM 697 N N . GLY A 1 90 ? 1.401 52.858 37.029 1.00 21.02 89 GLY A N 1
ATOM 698 C CA . GLY A 1 90 ? 0.473 53.819 36.476 1.00 20.81 89 GLY A CA 1
ATOM 699 C C . GLY A 1 90 ? 1.105 55.112 36.040 1.00 21.11 89 GLY A C 1
ATOM 700 O O . GLY A 1 90 ? 0.450 55.915 35.372 1.00 18.46 89 GLY A O 1
ATOM 701 N N . ALA A 1 91 ? 2.371 55.330 36.397 1.00 16.52 90 ALA A N 1
ATOM 702 C CA . ALA A 1 91 ? 3.044 56.584 36.083 1.00 16.38 90 ALA A CA 1
ATOM 703 C C . ALA A 1 91 ? 4.521 56.322 35.856 1.00 18.19 90 ALA A C 1
ATOM 704 O O . ALA A 1 91 ? 5.069 55.311 36.297 1.00 17.89 90 ALA A O 1
ATOM 706 N N . TYR A 1 92 ? 5.159 57.268 35.169 1.00 16.47 91 TYR A N 1
ATOM 707 C CA . TYR A 1 92 ? 6.571 57.177 34.821 1.00 16.92 91 TYR A CA 1
ATOM 708 C C . TYR A 1 92 ? 7.182 58.548 35.038 1.00 17.40 91 TYR A C 1
ATOM 709 O O . TYR A 1 92 ? 6.763 59.517 34.392 1.00 18.10 91 TYR A O 1
ATOM 718 N N . ARG A 1 93 ? 8.149 58.632 35.951 1.00 17.00 92 ARG A N 1
ATOM 719 C CA . ARG A 1 93 ? 8.890 59.866 36.182 1.00 16.33 92 ARG A CA 1
ATOM 720 C C . ARG A 1 93 ? 10.157 59.824 35.335 1.00 17.39 92 ARG A C 1
ATOM 721 O O . ARG A 1 93 ? 10.984 58.936 35.509 1.00 15.68 92 ARG A O 1
ATOM 729 N N . PHE A 1 94 ? 10.300 60.771 34.418 1.00 15.98 93 PHE A N 1
ATOM 730 C CA . PHE A 1 94 ? 11.494 60.881 33.596 1.00 16.44 93 PHE A CA 1
ATOM 731 C C . PHE A 1 94 ? 11.884 62.345 33.522 1.00 17.58 93 PHE A C 1
ATOM 732 O O . PHE A 1 94 ? 11.097 63.231 33.860 1.00 17.76 93 PHE A O 1
ATOM 740 N N . SER A 1 95 ? 13.104 62.617 33.062 1.00 15.63 94 SER A N 1
ATOM 741 C CA . SER A 1 95 ? 13.508 64.003 32.891 1.00 14.22 94 SER A CA 1
ATOM 742 C C . SER A 1 95 ? 13.661 64.342 31.413 1.00 16.12 94 SER A C 1
ATOM 743 O O . SER A 1 95 ? 13.885 63.469 30.563 1.00 16.94 94 SER A O 1
ATOM 746 N N . ILE A 1 96 ? 13.469 65.627 31.114 1.00 15.06 95 ILE A N 1
ATOM 747 C CA . ILE A 1 96 ? 13.703 66.173 29.786 1.00 14.00 95 ILE A CA 1
ATOM 748 C C . ILE A 1 96 ? 15.118 66.731 29.766 1.00 17.33 95 ILE A C 1
ATOM 749 O O . ILE A 1 96 ? 15.526 67.443 30.696 1.00 17.88 95 ILE A O 1
ATOM 754 N N . SER A 1 97 ? 15.861 66.426 28.700 1.00 16.30 96 SER A N 1
ATOM 755 C CA . SER A 1 97 ? 17.217 66.938 28.518 1.00 15.34 96 SER A CA 1
ATOM 756 C C . SER A 1 97 ? 17.153 68.360 27.963 1.00 16.25 96 SER A C 1
ATOM 757 O O . SER A 1 97 ? 16.772 68.572 26.812 1.00 18.91 96 SER A O 1
ATOM 760 N N . TRP A 1 98 ? 17.531 69.326 28.800 1.00 15.97 97 TRP A N 1
ATOM 761 C CA . TRP A 1 98 ? 17.510 70.732 28.411 1.00 16.21 97 TRP A CA 1
ATOM 762 C C . TRP A 1 98 ? 18.222 70.953 27.076 1.00 18.40 97 TRP A C 1
ATOM 763 O O . TRP A 1 98 ? 17.735 71.689 26.216 1.00 17.18 97 TRP A O 1
ATOM 774 N N . SER A 1 99 ? 19.359 70.303 26.878 1.00 15.98 98 SER A N 1
ATOM 775 C CA . SER A 1 99 ? 20.141 70.534 25.676 1.00 15.72 98 SER A CA 1
ATOM 776 C C . SER A 1 99 ? 19.539 69.874 24.434 1.00 18.27 98 SER A C 1
ATOM 777 O O . SER A 1 99 ? 20.023 70.133 23.327 1.00 18.77 98 SER A O 1
ATOM 780 N N . ARG A 1 100 ? 18.496 69.042 24.580 1.00 17.94 99 ARG A N 1
ATOM 781 C CA . ARG A 1 100 ? 17.715 68.608 23.422 1.00 18.54 99 ARG A CA 1
ATOM 782 C C . ARG A 1 100 ? 16.707 69.662 22.981 1.00 20.19 99 ARG A C 1
ATOM 783 O O . ARG A 1 100 ? 16.291 69.663 21.811 1.00 20.87 99 ARG A O 1
ATOM 791 N N . ILE A 1 101 ? 16.276 70.530 23.897 1.00 17.61 100 ILE A N 1
ATOM 792 C CA . ILE A 1 101 ? 15.293 71.567 23.591 1.00 19.79 100 ILE A CA 1
ATOM 793 C C . ILE A 1 101 ? 15.977 72.849 23.132 1.00 18.41 100 ILE A C 1
ATOM 794 O O . ILE A 1 101 ? 15.606 73.437 22.112 1.00 20.82 100 ILE A O 1
ATOM 799 N N . PHE A 1 102 ? 16.991 73.288 23.883 1.00 18.33 101 PHE A N 1
ATOM 800 C CA . PHE A 1 102 ? 17.800 74.460 23.555 1.00 19.29 101 PHE A CA 1
ATOM 801 C C . PHE A 1 102 ? 19.243 73.986 23.631 1.00 19.15 101 PHE A C 1
ATOM 802 O O . PHE A 1 102 ? 19.825 73.936 24.721 1.00 17.62 101 PHE A O 1
ATOM 810 N N . PRO A 1 103 ? 19.834 73.581 22.498 1.00 19.81 102 PRO A N 1
ATOM 811 C CA . PRO A 1 103 ? 21.181 72.978 22.537 1.00 17.83 102 PRO A CA 1
ATOM 812 C C . PRO A 1 103 ? 22.246 73.842 23.196 1.00 21.56 102 PRO A C 1
ATOM 813 O O . PRO A 1 103 ? 23.176 73.296 23.803 1.00 19.35 102 PRO A O 1
ATOM 817 N N . ASP A 1 104 ? 22.160 75.170 23.093 1.00 18.22 103 ASP A N 1
ATOM 818 C CA . ASP A 1 104 ? 23.112 76.033 23.788 1.00 20.86 103 ASP A CA 1
ATOM 819 C C . ASP A 1 104 ? 22.546 76.634 25.071 1.00 21.35 103 ASP A C 1
ATOM 820 O O . ASP A 1 104 ? 23.219 77.456 25.709 1.00 20.57 103 ASP A O 1
ATOM 825 N N . GLY A 1 105 ? 21.329 76.246 25.462 1.00 18.74 104 GLY A N 1
ATOM 826 C CA . GLY A 1 105 ? 20.713 76.756 26.668 1.00 16.92 104 GLY A CA 1
ATOM 827 C C . GLY A 1 105 ? 20.205 78.181 26.602 1.00 19.31 104 GLY A C 1
ATOM 828 O O . GLY A 1 105 ? 19.660 78.664 27.600 1.00 19.80 104 GLY A O 1
ATOM 829 N N . LEU A 1 106 ? 20.361 78.879 25.471 1.00 18.40 105 LEU A N 1
ATOM 830 C CA . LEU A 1 106 ? 20.069 80.310 25.460 1.00 21.58 105 LEU A CA 1
ATOM 831 C C . LEU A 1 106 ? 18.584 80.613 25.294 1.00 22.91 105 LEU A C 1
ATOM 832 O O . LEU A 1 106 ? 18.173 81.761 25.494 1.00 21.62 105 LEU A O 1
ATOM 837 N N . GLY A 1 107 ? 17.773 79.615 24.955 1.00 22.95 106 GLY A N 1
ATOM 838 C CA . GLY A 1 107 ? 16.333 79.765 25.034 1.00 22.79 106 GLY A CA 1
ATOM 839 C C . GLY A 1 107 ? 15.677 80.523 23.906 1.00 23.36 106 GLY A C 1
ATOM 840 O O . GLY A 1 107 ? 14.526 80.950 24.053 1.00 22.70 106 GLY A O 1
ATOM 841 N N . THR A 1 108 ? 16.342 80.673 22.765 1.00 22.64 107 THR A N 1
ATOM 842 C CA . THR A 1 108 ? 15.788 81.486 21.695 1.00 26.67 107 THR A CA 1
ATOM 843 C C . THR A 1 108 ? 15.308 80.689 20.492 1.00 29.30 107 THR A C 1
ATOM 844 O O . THR A 1 108 ? 14.340 81.099 19.851 1.00 38.22 107 THR A O 1
ATOM 848 N N . GLU A 1 109 ? 15.940 79.571 20.163 1.00 24.62 108 GLU A N 1
ATOM 849 C CA . GLU A 1 109 ? 15.537 78.765 19.015 1.00 26.08 108 GLU A CA 1
ATOM 850 C C . GLU A 1 109 ? 15.268 77.345 19.492 1.00 23.98 108 GLU A C 1
ATOM 851 O O . GLU A 1 109 ? 16.207 76.606 19.803 1.00 26.13 108 GLU A O 1
ATOM 857 N N . VAL A 1 110 ? 13.986 76.973 19.548 1.00 26.09 109 VAL A N 1
ATOM 858 C CA . VAL A 1 110 ? 13.590 75.639 19.987 1.00 24.07 109 VAL A CA 1
ATOM 859 C C . VAL A 1 110 ? 14.067 74.598 18.980 1.00 27.00 109 VAL A C 1
ATOM 860 O O . VAL A 1 110 ? 13.956 74.785 17.760 1.00 26.66 109 VAL A O 1
ATOM 864 N N . ASN A 1 111 ? 14.589 73.478 19.486 1.00 22.62 110 ASN A N 1
ATOM 865 C CA . ASN A 1 111 ? 15.100 72.403 18.639 1.00 24.04 110 ASN A CA 1
ATOM 866 C C . ASN A 1 111 ? 13.965 71.423 18.341 1.00 25.86 110 ASN A C 1
ATOM 867 O O . ASN A 1 111 ? 13.574 70.641 19.210 1.00 22.87 110 ASN A O 1
ATOM 872 N N . GLU A 1 112 ? 13.449 71.448 17.108 1.00 25.35 111 GLU A N 1
ATOM 873 C CA . GLU A 1 112 ? 12.244 70.677 16.812 1.00 24.81 111 GLU A CA 1
ATOM 874 C C . GLU A 1 112 ? 12.485 69.175 16.894 1.00 22.85 111 GLU A C 1
ATOM 875 O O . GLU A 1 112 ? 11.559 68.431 17.219 1.00 24.07 111 GLU A O 1
ATOM 881 N N . GLU A 1 113 ? 13.705 68.710 16.627 1.00 22.26 112 GLU A N 1
ATOM 882 C CA . GLU A 1 113 ? 13.960 67.276 16.750 1.00 22.67 112 GLU A CA 1
ATOM 883 C C . GLU A 1 113 ? 13.897 66.819 18.202 1.00 22.54 112 GLU A C 1
ATOM 884 O O . GLU A 1 113 ? 13.465 65.691 18.475 1.00 23.34 112 GLU A O 1
ATOM 890 N N . GLY A 1 114 ? 14.320 67.672 19.141 1.00 21.30 113 GLY A N 1
ATOM 891 C CA . GLY A 1 114 ? 14.181 67.325 20.550 1.00 22.22 113 GLY A CA 1
ATOM 892 C C . GLY A 1 114 ? 12.734 67.321 21.000 1.00 21.21 113 GLY A C 1
ATOM 893 O O . GLY A 1 114 ? 12.308 66.440 21.751 1.00 19.55 113 GLY A O 1
ATOM 894 N N . ILE A 1 115 ? 11.959 68.315 20.555 1.00 19.66 114 ILE A N 1
ATOM 895 C CA . ILE A 1 115 ? 10.528 68.341 20.843 1.00 19.71 114 ILE A CA 1
ATOM 896 C C . ILE A 1 115 ? 9.857 67.086 20.303 1.00 20.23 114 ILE A C 1
ATOM 897 O O . ILE A 1 115 ? 8.991 66.487 20.960 1.00 20.75 114 ILE A O 1
ATOM 902 N N . ALA A 1 116 ? 10.246 66.669 19.094 1.00 21.76 115 ALA A N 1
ATOM 903 C CA . ALA A 1 116 ? 9.607 65.512 18.475 1.00 21.22 115 ALA A CA 1
ATOM 904 C C . ALA A 1 116 ? 9.859 64.242 19.279 1.00 20.15 115 ALA A C 1
ATOM 905 O O . ALA A 1 116 ? 8.966 63.397 19.408 1.00 20.28 115 ALA A O 1
ATOM 907 N N . PHE A 1 117 ? 11.071 64.086 19.820 1.00 19.24 116 PHE A N 1
ATOM 908 C CA . PHE A 1 117 ? 11.390 62.901 20.613 1.00 17.82 116 PHE A CA 1
ATOM 909 C C . PHE A 1 117 ? 10.527 62.831 21.865 1.00 19.19 116 PHE A C 1
ATOM 910 O O . PHE A 1 117 ? 9.901 61.803 22.145 1.00 19.52 116 PHE A O 1
ATOM 918 N N . TYR A 1 118 ? 10.466 63.923 22.637 1.00 18.03 117 TYR A N 1
ATOM 919 C CA . TYR A 1 118 ? 9.684 63.855 23.867 1.00 16.01 117 TYR A CA 1
ATOM 920 C C . TYR A 1 118 ? 8.190 63.789 23.573 1.00 18.78 117 TYR A C 1
ATOM 921 O O . TYR A 1 118 ? 7.444 63.158 24.327 1.00 18.11 117 TYR A O 1
ATOM 930 N N . ASN A 1 119 ? 7.735 64.391 22.471 1.00 17.79 118 ASN A N 1
ATOM 931 C CA . ASN A 1 119 ? 6.329 64.218 22.113 1.00 21.60 118 ASN A CA 1
ATOM 932 C C . ASN A 1 119 ? 6.013 62.757 21.828 1.00 19.89 118 ASN A C 1
ATOM 933 O O . ASN A 1 119 ? 4.946 62.261 22.204 1.00 22.14 118 ASN A O 1
ATOM 938 N N . ASP A 1 120 ? 6.917 62.055 21.152 1.00 17.68 119 ASP A N 1
ATOM 939 C CA . ASP A 1 120 ? 6.614 60.662 20.841 1.00 20.61 119 ASP A CA 1
ATOM 940 C C . ASP A 1 120 ? 6.686 59.796 22.090 1.00 21.45 119 ASP A C 1
ATOM 941 O O . ASP A 1 120 ? 5.887 58.864 22.257 1.00 21.20 119 ASP A O 1
ATOM 946 N N . LEU A 1 121 ? 7.630 60.093 22.985 1.00 21.07 120 LEU A N 1
ATOM 947 C CA . LEU A 1 121 ? 7.684 59.376 24.259 1.00 18.94 120 LEU A CA 1
ATOM 948 C C . LEU A 1 121 ? 6.400 59.580 25.050 1.00 19.71 120 LEU A C 1
ATOM 949 O O . LEU A 1 121 ? 5.791 58.617 25.537 1.00 18.57 120 LEU A O 1
ATOM 954 N N . ILE A 1 122 ? 5.983 60.842 25.201 1.00 18.30 121 ILE A N 1
ATOM 955 C CA . ILE A 1 122 ? 4.760 61.160 25.929 1.00 18.04 121 ILE A CA 1
ATOM 956 C C . ILE A 1 122 ? 3.547 60.502 25.281 1.00 19.86 121 ILE A C 1
ATOM 957 O O . ILE A 1 122 ? 2.696 59.928 25.967 1.00 19.36 121 ILE A O 1
ATOM 962 N N . ASN A 1 123 ? 3.450 60.553 23.953 1.00 20.87 122 ASN A N 1
ATOM 963 C CA . ASN A 1 123 ? 2.290 59.948 23.301 1.00 18.90 122 ASN A CA 1
ATOM 964 C C . ASN A 1 123 ? 2.288 58.436 23.469 1.00 21.32 122 ASN A C 1
ATOM 965 O O . ASN A 1 123 ? 1.226 57.830 23.621 1.00 22.54 122 ASN A O 1
ATOM 970 N N . THR A 1 124 ? 3.468 57.814 23.457 1.00 20.33 123 THR A N 1
ATOM 971 C CA . THR A 1 124 ? 3.555 56.374 23.688 1.00 21.05 123 THR A CA 1
ATOM 972 C C . THR A 1 124 ? 3.134 56.013 25.109 1.00 21.57 123 THR A C 1
ATOM 973 O O . THR A 1 124 ? 2.428 55.017 25.324 1.00 21.65 123 THR A O 1
ATOM 977 N N . LEU A 1 125 ? 3.561 56.808 26.095 1.00 18.38 124 LEU A N 1
ATOM 978 C CA . LEU A 1 125 ? 3.134 56.580 27.471 1.00 20.69 124 LEU A CA 1
ATOM 979 C C . LEU A 1 125 ? 1.619 56.650 27.593 1.00 20.40 124 LEU A C 1
ATOM 980 O O . LEU A 1 125 ? 0.994 55.786 28.217 1.00 20.83 124 LEU A O 1
ATOM 985 N N . LEU A 1 126 ? 1.007 57.661 26.979 1.00 21.29 125 LEU A N 1
ATOM 986 C CA . LEU A 1 126 ? -0.429 57.837 27.152 1.00 25.24 125 LEU A CA 1
ATOM 987 C C . LEU A 1 126 ? -1.231 56.787 26.391 1.00 22.89 125 LEU A C 1
ATOM 988 O O . LEU A 1 126 ? -2.330 56.418 26.830 1.00 25.19 125 LEU A O 1
ATOM 993 N N . GLU A 1 127 ? -0.702 56.274 25.275 1.00 23.84 126 GLU A N 1
ATOM 994 C CA . GLU A 1 127 ? -1.369 55.157 24.611 1.00 25.94 126 GLU A CA 1
ATOM 995 C C . GLU A 1 127 ? -1.511 53.970 25.544 1.00 28.88 126 GLU A C 1
ATOM 996 O O . GLU A 1 127 ? -2.496 53.232 25.456 1.00 30.20 126 GLU A O 1
ATOM 1002 N N . LYS A 1 128 ? -0.532 53.758 26.428 1.00 24.87 127 LYS A N 1
ATOM 1003 C CA . LYS A 1 128 ? -0.549 52.656 27.378 1.00 23.28 127 LYS A CA 1
ATOM 1004 C C . LYS A 1 128 ? -1.184 53.033 28.705 1.00 24.88 127 LYS A C 1
ATOM 1005 O O . LYS A 1 128 ? -1.155 52.227 29.638 1.00 28.22 127 LYS A O 1
ATOM 1011 N N . GLY A 1 129 ? -1.745 54.231 28.815 1.00 23.81 128 GLY A N 1
ATOM 1012 C CA . GLY A 1 129 ? -2.377 54.637 30.059 1.00 25.97 128 GLY A CA 1
ATOM 1013 C C . GLY A 1 129 ? -1.422 54.987 31.183 1.00 24.92 128 GLY A C 1
ATOM 1014 O O . GLY A 1 129 ? -1.792 54.883 32.358 1.00 27.09 128 GLY A O 1
ATOM 1015 N N . ILE A 1 130 ? -0.199 55.391 30.858 1.00 20.08 129 ILE A N 1
ATOM 1016 C CA . ILE A 1 130 ? 0.817 55.721 31.849 1.00 18.97 129 ILE A CA 1
ATOM 1017 C C . ILE A 1 130 ? 0.936 57.235 31.920 1.00 20.55 129 ILE A C 1
ATOM 1018 O O . ILE A 1 130 ? 1.167 57.892 30.901 1.00 20.79 129 ILE A O 1
ATOM 1023 N N . GLN A 1 131 ? 0.784 57.783 33.126 1.00 19.48 130 GLN A N 1
ATOM 1024 C CA . GLN A 1 131 ? 0.875 59.224 33.337 1.00 19.63 130 GLN A CA 1
ATOM 1025 C C . GLN A 1 131 ? 2.329 59.683 33.327 1.00 18.80 130 GLN A C 1
ATOM 1026 O O . GLN A 1 131 ? 3.143 59.155 34.083 1.00 19.07 130 GLN A O 1
ATOM 1032 N N . PRO A 1 132 ? 2.684 60.671 32.511 1.00 17.16 131 PRO A N 1
ATOM 1033 C CA . PRO A 1 132 ? 4.049 61.214 32.566 1.00 16.99 131 PRO A CA 1
ATOM 1034 C C . PRO A 1 132 ? 4.209 62.188 33.729 1.00 19.88 131 PRO A C 1
ATOM 1035 O O . PRO A 1 132 ? 3.395 63.096 33.915 1.00 22.14 131 PRO A O 1
ATOM 1039 N N . TYR A 1 133 ? 5.271 61.993 34.512 1.00 18.09 132 TYR A N 1
ATOM 1040 C CA . TYR A 1 133 ? 5.718 62.929 35.541 1.00 16.40 132 TYR A CA 1
ATOM 1041 C C . TYR A 1 133 ? 7.076 63.442 35.093 1.00 18.74 132 TYR A C 1
ATOM 1042 O O . TYR A 1 133 ? 8.015 62.656 35.002 1.00 19.18 132 TYR A O 1
ATOM 1051 N N . VAL A 1 134 ? 7.194 64.736 34.797 1.00 15.10 133 VAL A N 1
ATOM 1052 C CA . VAL A 1 134 ? 8.364 65.224 34.069 1.00 15.74 133 VAL A CA 1
ATOM 1053 C C . VAL A 1 134 ? 9.241 66.077 34.974 1.00 17.21 133 VAL A C 1
ATOM 1054 O O . VAL A 1 134 ? 8.802 67.118 35.483 1.00 17.96 133 VAL A O 1
ATOM 1058 N N . THR A 1 135 ? 10.494 65.645 35.150 1.00 16.39 134 THR A N 1
ATOM 1059 C CA . THR A 1 135 ? 11.522 66.469 35.778 1.00 15.11 134 THR A CA 1
ATOM 1060 C C . THR A 1 135 ? 12.137 67.374 34.719 1.00 16.75 134 THR A C 1
ATOM 1061 O O . THR A 1 135 ? 12.656 66.882 33.711 1.00 17.29 134 THR A O 1
ATOM 1065 N N . LEU A 1 136 ? 12.106 68.695 34.945 1.00 16.16 135 LEU A N 1
ATOM 1066 C CA . LEU A 1 136 ? 12.723 69.607 33.986 1.00 16.46 135 LEU A CA 1
ATOM 1067 C C . LEU A 1 136 ? 14.248 69.561 34.076 1.00 17.39 135 LEU A C 1
ATOM 1068 O O . LEU A 1 136 ? 14.934 69.539 33.050 1.00 17.62 135 LEU A O 1
ATOM 1073 N N . TYR A 1 137 ? 14.803 69.575 35.290 1.00 16.26 136 TYR A N 1
ATOM 1074 C CA . TYR A 1 137 ? 16.258 69.642 35.469 1.00 16.83 136 TYR A CA 1
ATOM 1075 C C . TYR A 1 137 ? 16.739 68.482 36.326 1.00 17.14 136 TYR A C 1
ATOM 1076 O O . TYR A 1 137 ? 16.581 68.503 37.552 1.00 16.45 136 TYR A O 1
ATOM 1085 N N . HIS A 1 138 ? 17.374 67.495 35.685 1.00 16.94 137 HIS A N 1
ATOM 1086 C CA . HIS A 1 138 ? 18.010 66.409 36.420 1.00 16.43 137 HIS A CA 1
ATOM 1087 C C . HIS A 1 138 ? 19.504 66.372 36.087 1.00 17.96 137 HIS A C 1
ATOM 1088 O O . HIS A 1 138 ? 20.045 65.343 35.659 1.00 17.46 137 HIS A O 1
ATOM 1095 N N . TRP A 1 139 ? 20.153 67.527 36.238 1.00 16.78 138 TRP A N 1
ATOM 1096 C CA . TRP A 1 139 ? 21.595 67.746 36.405 1.00 15.82 138 TRP A CA 1
ATOM 1097 C C . TRP A 1 139 ? 22.307 67.988 35.085 1.00 16.91 138 TRP A C 1
ATOM 1098 O O . TRP A 1 139 ? 23.519 68.259 35.111 1.00 15.73 138 TRP A O 1
ATOM 1109 N N . ASP A 1 140 ? 21.617 67.930 33.950 1.00 17.56 139 ASP A N 1
ATOM 1110 C CA . ASP A 1 140 ? 22.283 68.006 32.646 1.00 17.11 139 ASP A CA 1
ATOM 1111 C C . ASP A 1 140 ? 22.191 69.420 32.059 1.00 16.23 139 ASP A C 1
ATOM 1112 O O . ASP A 1 140 ? 21.611 69.666 31.003 1.00 18.09 139 ASP A O 1
ATOM 1117 N N . LEU A 1 141 ? 22.821 70.356 32.762 1.00 16.66 140 LEU A N 1
ATOM 1118 C CA . LEU A 1 141 ? 22.908 71.733 32.284 1.00 18.06 140 LEU A CA 1
ATOM 1119 C C . LEU A 1 141 ? 23.595 71.788 30.918 1.00 18.57 140 LEU A C 1
ATOM 1120 O O . LEU A 1 141 ? 24.644 71.161 30.727 1.00 18.00 140 LEU A O 1
ATOM 1125 N N . PRO A 1 142 ? 23.054 72.538 29.955 1.00 17.25 141 PRO A N 1
ATOM 1126 C CA . PRO A 1 142 ? 23.784 72.742 28.691 1.00 17.63 141 PRO A CA 1
ATOM 1127 C C . PRO A 1 142 ? 25.175 73.308 28.953 1.00 18.77 141 PRO A C 1
ATOM 1128 O O . PRO A 1 142 ? 25.337 74.288 29.688 1.00 18.64 141 PRO A O 1
ATOM 1132 N N . SER A 1 143 ? 26.191 72.684 28.347 1.00 18.90 142 SER A N 1
ATOM 1133 C CA . SER A 1 143 ? 27.551 73.105 28.658 1.00 20.12 142 SER A CA 1
ATOM 1134 C C . SER A 1 143 ? 27.813 74.532 28.207 1.00 20.23 142 SER A C 1
ATOM 1135 O O . SER A 1 143 ? 28.670 75.202 28.793 1.00 20.71 142 SER A O 1
ATOM 1138 N N . HIS A 1 144 ? 27.076 75.024 27.208 1.00 19.57 143 HIS A N 1
ATOM 1139 C CA . HIS A 1 144 ? 27.304 76.400 26.791 1.00 18.41 143 HIS A CA 1
ATOM 1140 C C . HIS A 1 144 ? 26.971 77.371 27.909 1.00 22.35 143 HIS A C 1
ATOM 1141 O O . HIS A 1 144 ? 27.650 78.392 28.062 1.00 21.98 143 HIS A O 1
ATOM 1148 N N . LEU A 1 145 ? 25.959 77.066 28.727 1.00 19.23 144 LEU A N 1
ATOM 1149 C CA . LEU A 1 145 ? 25.662 77.972 29.834 1.00 19.80 144 LEU A CA 1
ATOM 1150 C C . LEU A 1 145 ? 26.753 77.907 30.893 1.00 22.80 144 LEU A C 1
ATOM 1151 O O . LEU A 1 145 ? 27.126 78.935 31.474 1.00 23.36 144 LEU A O 1
ATOM 1156 N N . GLN A 1 146 ? 27.275 76.708 31.166 1.00 17.55 145 GLN A N 1
ATOM 1157 C CA . GLN A 1 146 ? 28.384 76.597 32.106 1.00 20.12 145 GLN A CA 1
ATOM 1158 C C . GLN A 1 146 ? 29.576 77.427 31.642 1.00 22.78 145 GLN A C 1
ATOM 1159 O O . GLN A 1 146 ? 30.173 78.177 32.425 1.00 23.47 145 GLN A O 1
ATOM 1165 N N . GLU A 1 147 ? 29.920 77.323 30.357 1.00 23.28 146 GLU A N 1
ATOM 1166 C CA . GLU A 1 147 ? 31.100 78.019 29.852 1.00 24.82 146 GLU A CA 1
ATOM 1167 C C . GLU A 1 147 ? 30.857 79.519 29.730 1.00 26.19 146 GLU A C 1
ATOM 1168 O O . GLU A 1 147 ? 31.763 80.326 29.979 1.00 27.91 146 GLU A O 1
ATOM 1174 N N . ALA A 1 148 ? 29.650 79.915 29.348 1.00 22.45 147 ALA A N 1
ATOM 1175 C CA . ALA A 1 148 ? 29.430 81.312 28.984 1.00 24.96 147 ALA A CA 1
ATOM 1176 C C . ALA A 1 148 ? 29.137 82.200 30.181 1.00 26.26 147 ALA A C 1
ATOM 1177 O O . ALA A 1 148 ? 29.571 83.355 30.205 1.00 25.89 147 ALA A O 1
ATOM 1179 N N . ILE A 1 149 ? 28.391 81.706 31.170 1.00 23.58 148 ILE A N 1
ATOM 1180 C CA . ILE A 1 149 ? 28.001 82.516 32.317 1.00 24.19 148 ILE A CA 1
ATOM 1181 C C . ILE A 1 149 ? 28.412 81.898 33.644 1.00 23.84 148 ILE A C 1
ATOM 1182 O O . ILE A 1 149 ? 28.158 82.492 34.691 1.00 25.49 148 ILE A O 1
ATOM 1187 N N . GLY A 1 150 ? 29.061 80.742 33.639 1.00 23.07 149 GLY A N 1
ATOM 1188 C CA . GLY A 1 150 ? 29.356 80.079 34.887 1.00 25.52 149 GLY A CA 1
ATOM 1189 C C . GLY A 1 150 ? 28.238 79.210 35.415 1.00 25.82 149 GLY A C 1
ATOM 1190 O O . GLY A 1 150 ? 28.247 78.871 36.606 1.00 22.92 149 GLY A O 1
ATOM 1191 N N . GLY A 1 151 ? 27.259 78.869 34.582 1.00 21.88 150 GLY A N 1
ATOM 1192 C CA . GLY A 1 151 ? 26.232 77.932 35.023 1.00 20.39 150 GLY A CA 1
ATOM 1193 C C . GLY A 1 151 ? 25.397 78.492 36.159 1.00 19.56 150 GLY A C 1
ATOM 1194 O O . GLY A 1 151 ? 24.989 79.659 36.156 1.00 19.03 150 GLY A O 1
ATOM 1195 N N . TRP A 1 152 ? 25.139 77.638 37.150 1.00 19.62 151 TRP A N 1
ATOM 1196 C CA . TRP A 1 152 ? 24.267 77.979 38.269 1.00 17.52 151 TRP A CA 1
ATOM 1197 C C . TRP A 1 152 ? 24.850 79.039 39.198 1.00 21.01 151 TRP A C 1
ATOM 1198 O O . TRP A 1 152 ? 24.108 79.553 40.045 1.00 20.65 151 TRP A O 1
ATOM 1209 N N . THR A 1 153 ? 26.142 79.377 39.070 1.00 21.71 152 THR A N 1
ATOM 1210 C CA . THR A 1 153 ? 26.724 80.426 39.907 1.00 24.41 152 THR A CA 1
ATOM 1211 C C . THR A 1 153 ? 26.289 81.825 39.495 1.00 23.46 152 THR A C 1
ATOM 1212 O O . THR A 1 153 ? 26.505 82.770 40.265 1.00 23.65 152 THR A O 1
ATOM 1216 N N . ASN A 1 154 ? 25.670 81.977 38.325 1.00 22.63 153 ASN A N 1
ATOM 1217 C CA . ASN A 1 154 ? 25.295 83.270 37.764 1.00 22.12 153 ASN A CA 1
ATOM 1218 C C . ASN A 1 154 ? 23.784 83.443 37.861 1.00 23.27 153 ASN A C 1
ATOM 1219 O O . ASN A 1 154 ? 23.031 82.564 37.435 1.00 24.19 153 ASN A O 1
ATOM 1224 N N . ARG A 1 155 ? 23.345 84.574 38.416 1.00 22.87 154 ARG A N 1
ATOM 1225 C CA . ARG A 1 155 ? 21.918 84.822 38.610 1.00 20.01 154 ARG A CA 1
ATOM 1226 C C . ARG A 1 155 ? 21.118 84.728 37.311 1.00 21.79 154 ARG A C 1
ATOM 1227 O O . ARG A 1 155 ? 19.926 84.398 37.342 1.00 24.73 154 ARG A O 1
ATOM 1235 N N . LYS A 1 156 ? 21.746 85.007 36.162 1.00 22.03 155 LYS A N 1
ATOM 1236 C CA . LYS A 1 156 ? 21.042 84.929 34.884 1.00 21.57 155 LYS A CA 1
ATOM 1237 C C . LYS A 1 156 ? 20.559 83.522 34.567 1.00 23.81 155 LYS A C 1
ATOM 1238 O O . LYS A 1 156 ? 19.666 83.363 33.730 1.00 21.36 155 LYS A O 1
ATOM 1244 N N . ILE A 1 157 ? 21.124 82.502 35.217 1.00 23.02 156 ILE A N 1
ATOM 1245 C CA . ILE A 1 157 ? 20.663 81.132 35.007 1.00 20.19 156 ILE A CA 1
ATOM 1246 C C . ILE A 1 157 ? 19.175 81.013 35.303 1.00 20.68 156 ILE A C 1
ATOM 1247 O O . ILE A 1 157 ? 18.484 80.151 34.737 1.00 20.34 156 ILE A O 1
ATOM 1252 N N . VAL A 1 158 ? 18.654 81.867 36.194 1.00 18.76 157 VAL A N 1
ATOM 1253 C CA . VAL A 1 158 ? 17.239 81.809 36.549 1.00 18.90 157 VAL A CA 1
ATOM 1254 C C . VAL A 1 158 ? 16.374 82.112 35.339 1.00 19.28 157 VAL A C 1
ATOM 1255 O O . VAL A 1 158 ? 15.345 81.461 35.107 1.00 19.06 157 VAL A O 1
ATOM 1259 N N . ASP A 1 159 ? 16.782 83.101 34.542 1.00 21.33 158 ASP A N 1
ATOM 1260 C CA . ASP A 1 159 ? 16.007 83.472 33.369 1.00 21.57 158 ASP A CA 1
ATOM 1261 C C . ASP A 1 159 ? 16.157 82.455 32.237 1.00 19.23 158 ASP A C 1
ATOM 1262 O O . ASP A 1 159 ? 15.192 82.194 31.512 1.00 21.18 158 ASP A O 1
ATOM 1267 N N . TYR A 1 160 ? 17.341 81.865 32.067 1.00 18.83 159 TYR A N 1
ATOM 1268 C CA . TYR A 1 160 ? 17.465 80.814 31.052 1.00 18.48 159 TYR A CA 1
ATOM 1269 C C . TYR A 1 160 ? 16.633 79.600 31.430 1.00 19.51 159 TYR A C 1
ATOM 1270 O O . TYR A 1 160 ? 16.031 78.960 30.561 1.00 20.19 159 TYR A O 1
ATOM 1279 N N . PHE A 1 161 ? 16.574 79.273 32.727 1.00 17.16 160 PHE A N 1
ATOM 1280 C CA . PHE A 1 161 ? 15.726 78.162 33.146 1.00 18.70 160 PHE A CA 1
ATOM 1281 C C . PHE A 1 161 ? 14.258 78.484 32.915 1.00 18.71 160 PHE A C 1
ATOM 1282 O O . PHE A 1 161 ? 13.489 77.628 32.473 1.00 18.15 160 PHE A O 1
ATOM 1290 N N . GLY A 1 162 ? 13.858 79.729 33.165 1.00 19.66 161 GLY A N 1
ATOM 1291 C CA . GLY A 1 162 ? 12.486 80.121 32.890 1.00 18.59 161 GLY A CA 1
ATOM 1292 C C . GLY A 1 162 ? 12.075 79.910 31.444 1.00 18.63 161 GLY A C 1
ATOM 1293 O O . GLY A 1 162 ? 10.968 79.443 31.174 1.00 19.02 161 GLY A O 1
ATOM 1294 N N . LEU A 1 163 ? 12.946 80.280 30.496 1.00 18.54 162 LEU A N 1
ATOM 1295 C CA . LEU A 1 163 ? 12.631 80.092 29.082 1.00 18.55 162 LEU A CA 1
ATOM 1296 C C . LEU A 1 163 ? 12.481 78.616 28.746 1.00 20.38 162 LEU A C 1
ATOM 1297 O O . LEU A 1 163 ? 11.619 78.232 27.948 1.00 19.63 162 LEU A O 1
ATOM 1302 N N . TYR A 1 164 ? 13.346 77.787 29.325 1.00 19.00 163 TYR A N 1
ATOM 1303 C CA . TYR A 1 164 ? 13.281 76.343 29.120 1.00 18.38 163 TYR A CA 1
ATOM 1304 C C . TYR A 1 164 ? 11.994 75.762 29.700 1.00 20.59 163 TYR A C 1
ATOM 1305 O O . TYR A 1 164 ? 11.268 75.021 29.021 1.00 19.01 163 TYR A O 1
ATOM 1314 N N . ALA A 1 165 ? 11.684 76.108 30.952 1.00 18.12 164 ALA A N 1
ATOM 1315 C CA . ALA A 1 165 ? 10.444 75.650 31.571 1.00 19.01 164 ALA A CA 1
ATOM 1316 C C . ALA A 1 165 ? 9.236 76.029 30.729 1.00 17.85 164 ALA A C 1
ATOM 1317 O O . ALA A 1 165 ? 8.368 75.196 30.442 1.00 18.00 164 ALA A O 1
ATOM 1319 N N . ASP A 1 166 ? 9.184 77.296 30.307 1.00 18.72 165 ASP A N 1
ATOM 1320 C CA . ASP A 1 166 ? 8.084 77.790 29.492 1.00 19.47 165 ASP A CA 1
ATOM 1321 C C . ASP A 1 166 ? 7.927 76.969 28.214 1.00 20.25 165 ASP A C 1
ATOM 1322 O O . ASP A 1 166 ? 6.812 76.579 27.850 1.00 18.99 165 ASP A O 1
ATOM 1327 N N . ALA A 1 167 ? 9.038 76.693 27.520 1.00 19.42 166 ALA A N 1
ATOM 1328 C CA . ALA A 1 167 ? 8.950 75.909 26.288 1.00 22.28 166 ALA A CA 1
ATOM 1329 C C . ALA A 1 167 ? 8.385 74.520 26.558 1.00 18.76 166 ALA A C 1
ATOM 1330 O O . ALA A 1 167 ? 7.580 74.003 25.773 1.00 19.29 166 ALA A O 1
ATOM 1332 N N . CYS A 1 168 ? 8.797 73.899 27.660 1.00 17.02 167 CYS A N 1
ATOM 1333 C CA . CYS A 1 168 ? 8.267 72.583 28.009 1.00 18.69 167 CYS A CA 1
ATOM 1334 C C . CYS A 1 168 ? 6.778 72.637 28.325 1.00 18.89 167 CYS A C 1
ATOM 1335 O O . CYS A 1 168 ? 6.007 71.789 27.861 1.00 18.97 167 CYS A O 1
ATOM 1338 N N . PHE A 1 169 ? 6.353 73.609 29.142 1.00 17.97 168 PHE A N 1
ATOM 1339 C CA . PHE A 1 169 ? 4.925 73.725 29.431 1.00 19.51 168 PHE A CA 1
ATOM 1340 C C . PHE A 1 169 ? 4.129 73.925 28.145 1.00 20.88 168 PHE A C 1
ATOM 1341 O O . PHE A 1 169 ? 3.082 73.297 27.947 1.00 19.93 168 PHE A O 1
ATOM 1349 N N . ALA A 1 170 ? 4.612 74.805 27.264 1.00 17.90 169 ALA A N 1
ATOM 1350 C CA . ALA A 1 170 ? 3.884 75.121 26.038 1.00 22.46 169 ALA A CA 1
ATOM 1351 C C . ALA A 1 170 ? 3.785 73.913 25.118 1.00 23.09 169 ALA A C 1
ATOM 1352 O O . ALA A 1 170 ? 2.738 73.676 24.506 1.00 23.11 169 ALA A O 1
ATOM 1354 N N . ASN A 1 171 ? 4.863 73.132 25.011 1.00 20.38 170 ASN A N 1
ATOM 1355 C CA . ASN A 1 171 ? 4.871 72.035 24.048 1.00 21.39 170 ASN A CA 1
ATOM 1356 C C . ASN A 1 171 ? 4.227 70.764 24.584 1.00 22.43 170 ASN A C 1
ATOM 1357 O O . ASN A 1 171 ? 3.668 69.982 23.798 1.00 20.93 170 ASN A O 1
ATOM 1362 N N . PHE A 1 172 ? 4.299 70.521 25.895 1.00 20.59 171 PHE A N 1
ATOM 1363 C CA . PHE A 1 172 ? 3.953 69.213 26.435 1.00 20.23 171 PHE A CA 1
ATOM 1364 C C . PHE A 1 172 ? 2.849 69.239 27.488 1.00 19.04 171 PHE A C 1
ATOM 1365 O O . PHE A 1 172 ? 2.354 68.167 27.865 1.00 21.33 171 PHE A O 1
ATOM 1373 N N . GLY A 1 173 ? 2.460 70.415 27.986 1.00 21.34 172 GLY A N 1
ATOM 1374 C CA . GLY A 1 173 ? 1.553 70.478 29.116 1.00 20.61 172 GLY A CA 1
ATOM 1375 C C . GLY A 1 173 ? 0.108 70.155 28.815 1.00 22.12 172 GLY A C 1
ATOM 1376 O O . GLY A 1 173 ? -0.690 70.016 29.748 1.00 22.88 172 GLY A O 1
ATOM 1377 N N . ASP A 1 174 ? -0.257 70.042 27.539 1.00 23.58 173 ASP A N 1
ATOM 1378 C CA . ASP A 1 174 ? -1.567 69.492 27.222 1.00 24.86 173 ASP A CA 1
ATOM 1379 C C . ASP A 1 174 ? -1.652 68.019 27.609 1.00 23.59 173 ASP A C 1
ATOM 1380 O O . ASP A 1 174 ? -2.747 67.512 27.886 1.00 24.97 173 ASP A O 1
ATOM 1385 N N . ARG A 1 175 ? -0.509 67.329 27.666 1.00 20.04 174 ARG A N 1
ATOM 1386 C CA . ARG A 1 175 ? -0.464 65.918 28.007 1.00 21.52 174 ARG A CA 1
ATOM 1387 C C . ARG A 1 175 ? 0.313 65.605 29.281 1.00 24.12 174 ARG A C 1
ATOM 1388 O O . ARG A 1 175 ? 0.148 64.512 29.823 1.00 30.86 174 ARG A O 1
ATOM 1396 N N . VAL A 1 176 ? 1.165 66.505 29.756 1.00 20.45 175 VAL A N 1
ATOM 1397 C CA . VAL A 1 176 ? 1.898 66.316 31.005 1.00 21.01 175 VAL A CA 1
ATOM 1398 C C . VAL A 1 176 ? 1.223 67.154 32.080 1.00 20.77 175 VAL A C 1
ATOM 1399 O O . VAL A 1 176 ? 1.132 68.384 31.948 1.00 21.70 175 VAL A O 1
ATOM 1403 N N . LYS A 1 177 ? 0.779 66.502 33.158 1.00 21.92 176 LYS A N 1
ATOM 1404 C CA . LYS A 1 177 ? 0.015 67.169 34.209 1.00 21.49 176 LYS A CA 1
ATOM 1405 C C . LYS A 1 177 ? 0.721 67.178 35.560 1.00 22.38 176 LYS A C 1
ATOM 1406 O O . LYS A 1 177 ? 0.165 67.700 36.540 1.00 23.99 176 LYS A O 1
ATOM 1412 N N . HIS A 1 178 ? 1.928 66.619 35.651 1.00 22.20 177 HIS A N 1
ATOM 1413 C CA . HIS A 1 178 ? 2.730 66.680 36.866 1.00 18.66 177 HIS A CA 1
ATOM 1414 C C . HIS A 1 178 ? 4.141 67.083 36.470 1.00 20.08 177 HIS A C 1
ATOM 1415 O O . HIS A 1 178 ? 4.791 66.383 35.685 1.00 20.19 177 HIS A O 1
ATOM 1422 N N . TRP A 1 179 ? 4.593 68.222 36.986 1.00 21.34 178 TRP A N 1
ATOM 1423 C CA . TRP A 1 179 ? 5.903 68.779 36.677 1.00 17.83 178 TRP A CA 1
ATOM 1424 C C . TRP A 1 179 ? 6.763 68.841 37.933 1.00 19.54 178 TRP A C 1
ATOM 1425 O O . TRP A 1 179 ? 6.289 69.226 39.006 1.00 19.02 178 TRP A O 1
ATOM 1436 N N . ILE A 1 180 ? 8.037 68.489 37.782 1.00 16.28 179 ILE A N 1
ATOM 1437 C CA . ILE A 1 180 ? 9.037 68.592 38.837 1.00 16.60 179 ILE A CA 1
ATOM 1438 C C . ILE A 1 180 ? 10.136 69.504 38.320 1.00 17.72 179 ILE A C 1
ATOM 1439 O O . ILE A 1 180 ? 10.782 69.188 37.312 1.00 17.56 179 ILE A O 1
ATOM 1444 N N . THR A 1 181 ? 10.330 70.655 38.969 1.00 18.13 180 THR A N 1
ATOM 1445 C CA . THR A 1 181 ? 11.259 71.643 38.409 1.00 17.66 180 THR A CA 1
ATOM 1446 C C . THR A 1 181 ? 12.701 71.159 38.463 1.00 18.07 180 THR A C 1
ATOM 1447 O O . THR A 1 181 ? 13.389 71.082 37.431 1.00 18.47 180 THR A O 1
ATOM 1451 N N . LEU A 1 182 ? 13.191 70.882 39.662 1.00 18.35 181 LEU A N 1
ATOM 1452 C CA . LEU A 1 182 ? 14.574 70.498 39.890 1.00 17.28 181 LEU A CA 1
ATOM 1453 C C . LEU A 1 182 ? 14.632 69.171 40.622 1.00 19.29 181 LEU A C 1
ATOM 1454 O O . LEU A 1 182 ? 13.771 68.856 41.448 1.00 20.29 181 LEU A O 1
ATOM 1459 N N . ASN A 1 183 ? 15.676 68.412 40.330 1.00 18.30 182 ASN A N 1
ATOM 1460 C CA . ASN A 1 183 ? 15.979 67.193 41.059 1.00 15.26 182 ASN A CA 1
ATOM 1461 C C . ASN A 1 183 ? 17.201 67.412 41.938 1.00 17.28 182 ASN A C 1
ATOM 1462 O O . ASN A 1 183 ? 18.263 67.804 41.438 1.00 17.14 182 ASN A O 1
ATOM 1467 N N . GLU A 1 184 ? 17.047 67.137 43.233 1.00 18.30 183 GLU A N 1
ATOM 1468 C CA . GLU A 1 184 ? 18.126 67.101 44.219 1.00 19.15 183 GLU A CA 1
ATOM 1469 C C . GLU A 1 184 ? 19.068 68.300 44.077 1.00 19.25 183 GLU A C 1
ATOM 1470 O O . GLU A 1 184 ? 20.263 68.128 43.811 1.00 18.58 183 GLU A O 1
ATOM 1476 N N . PRO A 1 185 ? 18.563 69.520 44.258 1.00 18.08 184 PRO A N 1
ATOM 1477 C CA . PRO A 1 185 ? 19.456 70.688 44.188 1.00 18.21 184 PRO A CA 1
ATOM 1478 C C . PRO A 1 185 ? 20.616 70.610 45.169 1.00 18.48 184 PRO A C 1
ATOM 1479 O O . PRO A 1 185 ? 21.692 71.150 44.885 1.00 20.37 184 PRO A O 1
ATOM 1483 N N . LEU A 1 186 ? 20.439 69.927 46.303 1.00 19.11 185 LEU A N 1
ATOM 1484 C CA . LEU A 1 186 ? 21.537 69.741 47.250 1.00 20.74 185 LEU A CA 1
ATOM 1485 C C . LEU A 1 186 ? 22.757 69.124 46.581 1.00 21.60 185 LEU A C 1
ATOM 1486 O O . LEU A 1 186 ? 23.890 69.554 46.821 1.00 20.68 185 LEU A O 1
ATOM 1491 N N . GLN A 1 187 ? 22.548 68.090 45.757 1.00 19.44 186 GLN A N 1
ATOM 1492 C CA . GLN A 1 187 ? 23.671 67.417 45.111 1.00 19.83 186 GLN A CA 1
ATOM 1493 C C . GLN A 1 187 ? 24.362 68.318 44.101 1.00 19.22 186 GLN A C 1
ATOM 1494 O O . GLN A 1 187 ? 25.595 68.311 43.989 1.00 21.12 186 GLN A O 1
ATOM 1500 N N . THR A 1 188 ? 23.588 69.093 43.344 1.00 18.21 187 THR A N 1
ATOM 1501 C CA . THR A 1 188 ? 24.190 70.014 42.390 1.00 18.16 187 THR A CA 1
ATOM 1502 C C . THR A 1 188 ? 25.039 71.065 43.100 1.00 20.59 187 THR A C 1
ATOM 1503 O O . THR A 1 188 ? 26.151 71.365 42.665 1.00 21.25 187 THR A O 1
ATOM 1507 N N . SER A 1 189 ? 24.553 71.608 44.219 1.00 19.39 188 SER A N 1
ATOM 1508 C CA . SER A 1 189 ? 25.331 72.617 44.934 1.00 21.59 188 SER A CA 1
ATOM 1509 C C . SER A 1 189 ? 26.587 72.026 45.571 1.00 21.29 188 SER A C 1
ATOM 1510 O O . SER A 1 189 ? 27.679 72.595 45.451 1.00 21.21 188 SER A O 1
ATOM 1513 N N . VAL A 1 190 ? 26.460 70.888 46.253 1.00 20.76 189 VAL A N 1
ATOM 1514 C CA . VAL A 1 190 ? 27.546 70.411 47.109 1.00 21.23 189 VAL A CA 1
ATOM 1515 C C . VAL A 1 190 ? 28.492 69.504 46.325 1.00 21.91 189 VAL A C 1
ATOM 1516 O O . VAL A 1 190 ? 29.702 69.748 46.278 1.00 22.29 189 VAL A O 1
ATOM 1520 N N . ASN A 1 191 ? 27.966 68.458 45.691 1.00 22.75 190 ASN A N 1
ATOM 1521 C CA . ASN A 1 191 ? 28.856 67.597 44.911 1.00 22.81 190 ASN A CA 1
ATOM 1522 C C . ASN A 1 191 ? 29.306 68.272 43.620 1.00 22.30 190 ASN A C 1
ATOM 1523 O O . ASN A 1 191 ? 30.385 67.967 43.101 1.00 22.64 190 ASN A O 1
ATOM 1528 N N . GLY A 1 192 ? 28.513 69.210 43.103 1.00 23.29 191 GLY A N 1
ATOM 1529 C CA . GLY A 1 192 ? 28.884 69.877 41.868 1.00 21.61 191 GLY A CA 1
ATOM 1530 C C . GLY A 1 192 ? 29.833 71.046 42.043 1.00 22.13 191 GLY A C 1
ATOM 1531 O O . GLY A 1 192 ? 30.634 71.326 41.148 1.00 22.33 191 GLY A O 1
ATOM 1532 N N . HIS A 1 193 ? 29.775 71.739 43.186 1.00 24.11 192 HIS A N 1
ATOM 1533 C CA . HIS A 1 193 ? 30.513 72.986 43.348 1.00 22.37 192 HIS A CA 1
ATOM 1534 C C . HIS A 1 193 ? 31.277 73.123 44.658 1.00 22.87 192 HIS A C 1
ATOM 1535 O O . HIS A 1 193 ? 31.954 74.142 44.837 1.00 24.98 192 HIS A O 1
ATOM 1542 N N . CYS A 1 194 ? 31.186 72.159 45.586 1.00 22.73 193 CYS A N 1
ATOM 1543 C CA . CYS A 1 194 ? 32.022 72.204 46.785 1.00 25.27 193 CYS A CA 1
ATOM 1544 C C . CYS A 1 194 ? 33.179 71.221 46.644 1.00 26.14 193 CYS A C 1
ATOM 1545 O O . CYS A 1 194 ? 34.345 71.618 46.656 1.00 28.25 193 CYS A O 1
ATOM 1548 N N . ILE A 1 195 ? 32.879 69.935 46.452 1.00 26.08 194 ILE A N 1
ATOM 1549 C CA . ILE A 1 195 ? 33.937 68.941 46.314 1.00 27.31 194 ILE A CA 1
ATOM 1550 C C . ILE A 1 195 ? 34.145 68.485 44.876 1.00 27.92 194 ILE A C 1
ATOM 1551 O O . ILE A 1 195 ? 35.161 67.830 44.592 1.00 29.08 194 ILE A O 1
ATOM 1556 N N . GLY A 1 196 ? 33.229 68.801 43.965 1.00 24.91 195 GLY A N 1
ATOM 1557 C CA . GLY A 1 196 ? 33.499 68.652 42.546 1.00 24.39 195 GLY A CA 1
ATOM 1558 C C . GLY A 1 196 ? 33.470 67.248 41.995 1.00 23.12 195 GLY A C 1
ATOM 1559 O O . GLY A 1 196 ? 34.043 67.009 40.927 1.00 24.84 195 GLY A O 1
ATOM 1560 N N . ILE A 1 197 ? 32.809 66.301 42.667 1.00 23.06 196 ILE A N 1
ATOM 1561 C CA . ILE A 1 197 ? 32.754 64.941 42.134 1.00 23.93 196 ILE A CA 1
ATOM 1562 C C . ILE A 1 197 ? 31.622 64.744 41.131 1.00 22.56 196 ILE A C 1
ATOM 1563 O O . ILE A 1 197 ? 31.593 63.711 40.441 1.00 20.56 196 ILE A O 1
ATOM 1568 N N . PHE A 1 198 ? 30.685 65.682 41.045 1.00 21.24 197 PHE A N 1
ATOM 1569 C CA . PHE A 1 198 ? 29.646 65.709 40.027 1.00 19.84 197 PHE A CA 1
ATOM 1570 C C . PHE A 1 198 ? 29.917 66.872 39.083 1.00 21.42 197 PHE A C 1
ATOM 1571 O O . PHE A 1 198 ? 30.541 67.860 39.473 1.00 21.86 197 PHE A O 1
ATOM 1579 N N . ALA A 1 199 ? 29.443 66.759 37.847 1.00 17.67 198 ALA A N 1
ATOM 1580 C CA . ALA A 1 199 ? 29.555 67.890 36.933 1.00 17.38 198 ALA A CA 1
ATOM 1581 C C . ALA A 1 199 ? 28.935 69.128 37.586 1.00 18.41 198 ALA A C 1
ATOM 1582 O O . ALA A 1 199 ? 27.898 69.015 38.247 1.00 19.35 198 ALA A O 1
ATOM 1584 N N . PRO A 1 200 ? 29.505 70.326 37.388 1.00 19.57 199 PRO A N 1
ATOM 1585 C CA . PRO A 1 200 ? 30.611 70.655 36.477 1.00 19.50 199 PRO A CA 1
ATOM 1586 C C . PRO A 1 200 ? 31.998 70.445 37.083 1.00 20.57 199 PRO A C 1
ATOM 1587 O O . PRO A 1 200 ? 32.978 70.919 36.519 1.00 23.87 199 PRO A O 1
ATOM 1591 N N . GLY A 1 201 ? 32.078 69.748 38.211 1.00 19.28 200 GLY A N 1
ATOM 1592 C CA . GLY A 1 201 ? 33.369 69.375 38.758 1.00 22.72 200 GLY A CA 1
ATOM 1593 C C . GLY A 1 201 ? 34.138 70.490 39.431 1.00 27.40 200 GLY A C 1
ATOM 1594 O O . GLY A 1 201 ? 35.371 70.456 39.441 1.00 27.37 200 GLY A O 1
ATOM 1595 N N . ARG A 1 202 ? 33.446 71.469 40.009 1.00 23.42 201 ARG A N 1
ATOM 1596 C CA . ARG A 1 202 ? 34.103 72.635 40.597 1.00 25.22 201 ARG A CA 1
ATOM 1597 C C . ARG A 1 202 ? 34.367 72.412 42.081 1.00 24.97 201 ARG A C 1
ATOM 1598 O O . ARG A 1 202 ? 33.478 71.995 42.826 1.00 22.88 201 ARG A O 1
ATOM 1606 N N . ASN A 1 203 ? 35.592 72.699 42.509 1.00 26.53 202 ASN A N 1
ATOM 1607 C CA . ASN A 1 203 ? 35.879 72.725 43.937 1.00 26.89 202 ASN A CA 1
ATOM 1608 C C . ASN A 1 203 ? 36.765 73.918 44.286 1.00 28.12 202 ASN A C 1
ATOM 1609 O O . ASN A 1 203 ? 37.378 73.935 45.358 1.00 27.18 202 ASN A O 1
ATOM 1614 N N . GLU A 1 204 ? 36.816 74.917 43.402 1.00 26.99 203 GLU A N 1
ATOM 1615 C CA . GLU A 1 204 ? 37.746 76.031 43.517 1.00 30.69 203 GLU A CA 1
ATOM 1616 C C . GLU A 1 204 ? 37.278 77.089 44.511 1.00 32.32 203 GLU A C 1
ATOM 1617 O O . GLU A 1 204 ? 38.111 77.799 45.084 1.00 30.54 203 GLU A O 1
ATOM 1623 N N . LYS A 1 205 ? 35.968 77.227 44.715 1.00 27.93 204 LYS A N 1
ATOM 1624 C CA . LYS A 1 205 ? 35.413 78.247 45.608 1.00 27.20 204 LYS A CA 1
ATOM 1625 C C . LYS A 1 205 ? 34.382 77.611 46.533 1.00 25.74 204 LYS A C 1
ATOM 1626 O O . LYS A 1 205 ? 33.201 77.971 46.507 1.00 28.80 204 LYS A O 1
ATOM 1632 N N . PRO A 1 206 ? 34.799 76.668 47.386 1.00 26.93 205 PRO A N 1
ATOM 1633 C CA . PRO A 1 206 ? 33.808 75.887 48.146 1.00 26.82 205 PRO A CA 1
ATOM 1634 C C . PRO A 1 206 ? 33.071 76.683 49.208 1.00 28.80 205 PRO A C 1
ATOM 1635 O O . PRO A 1 206 ? 31.979 76.270 49.614 1.00 29.83 205 PRO A O 1
ATOM 1639 N N . LEU A 1 207 ? 33.615 77.805 49.678 1.00 28.90 206 LEU A N 1
ATOM 1640 C CA . LEU A 1 207 ? 32.893 78.596 50.663 1.00 32.03 206 LEU A CA 1
ATOM 1641 C C . LEU A 1 207 ? 31.826 79.483 50.041 1.00 32.92 206 LEU A C 1
ATOM 1642 O O . LEU A 1 207 ? 31.019 80.063 50.781 1.00 34.84 206 LEU A O 1
ATOM 1647 N N . ILE A 1 2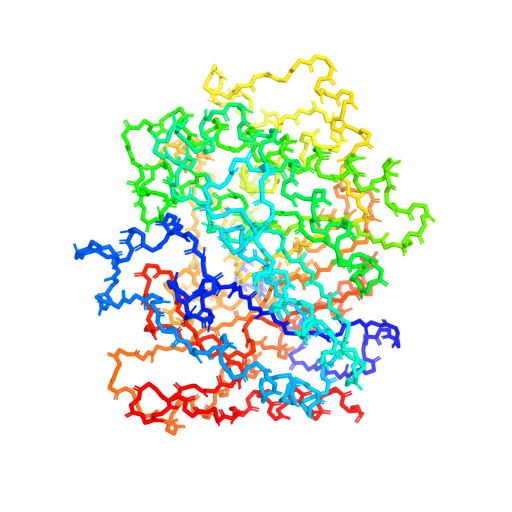08 ? 31.799 79.595 48.711 1.00 28.60 207 ILE A N 1
ATOM 1648 C CA . ILE A 1 208 ? 31.005 80.606 48.021 1.00 29.06 207 ILE A CA 1
ATOM 1649 C C . ILE A 1 208 ? 30.051 79.965 47.025 1.00 26.82 207 ILE A C 1
ATOM 1650 O O . ILE A 1 208 ? 28.835 80.190 47.078 1.00 26.57 207 ILE A O 1
ATOM 1655 N N . GLU A 1 209 ? 30.597 79.174 46.099 1.00 25.26 208 GLU A N 1
ATOM 1656 C CA . GLU A 1 209 ? 29.785 78.694 44.985 1.00 22.78 208 GLU A CA 1
ATOM 1657 C C . GLU A 1 209 ? 28.634 77.782 45.395 1.00 23.72 208 GLU A C 1
ATOM 1658 O O . GLU A 1 209 ? 27.550 77.924 44.805 1.00 22.03 208 GLU A O 1
ATOM 1664 N N . PRO A 1 210 ? 28.766 76.858 46.363 1.00 22.60 209 PRO A N 1
ATOM 1665 C CA . PRO A 1 210 ? 27.589 76.051 46.733 1.00 21.67 209 PRO A CA 1
ATOM 1666 C C . PRO A 1 210 ? 26.392 76.891 47.136 1.00 21.91 209 PRO A C 1
ATOM 1667 O O . PRO A 1 210 ? 25.251 76.523 46.837 1.00 20.04 209 PRO A O 1
ATOM 1671 N N . TYR A 1 211 ? 26.616 78.036 47.780 1.00 22.09 210 TYR A N 1
ATOM 1672 C CA . TYR A 1 211 ? 25.496 78.841 48.243 1.00 23.73 210 TYR A CA 1
ATOM 1673 C C . TYR A 1 211 ? 24.919 79.700 47.131 1.00 20.64 210 TYR A C 1
ATOM 1674 O O . TYR A 1 211 ? 23.703 79.919 47.093 1.00 23.09 210 TYR A O 1
ATOM 1683 N N . LEU A 1 212 ? 25.757 80.176 46.211 1.00 20.79 211 LEU A N 1
ATOM 1684 C CA . LEU A 1 212 ? 25.221 80.823 45.021 1.00 22.59 211 LEU A CA 1
ATOM 1685 C C . LEU A 1 212 ? 24.348 79.859 44.236 1.00 21.00 211 LEU A C 1
ATOM 1686 O O . LEU A 1 212 ? 23.265 80.229 43.770 1.00 21.60 211 LEU A O 1
ATOM 1691 N N . VAL A 1 213 ? 24.817 78.616 44.083 1.00 20.77 212 VAL A N 1
ATOM 1692 C CA . VAL A 1 213 ? 24.129 77.627 43.254 1.00 20.72 212 VAL A CA 1
ATOM 1693 C C . VAL A 1 213 ? 22.792 77.243 43.874 1.00 20.14 212 VAL A C 1
ATOM 1694 O O . VAL A 1 213 ? 21.779 77.123 43.174 1.00 19.30 212 VAL A O 1
ATOM 1698 N N . SER A 1 214 ? 22.747 77.087 45.198 1.00 20.17 213 SER A N 1
ATOM 1699 C CA . SER A 1 214 ? 21.460 76.832 45.836 1.00 21.38 213 SER A CA 1
ATOM 1700 C C . SER A 1 214 ? 20.539 78.040 45.739 1.00 20.35 213 SER A C 1
ATOM 1701 O O . SER A 1 214 ? 19.337 77.889 45.477 1.00 18.47 213 SER A O 1
ATOM 1704 N N . HIS A 1 215 ? 21.081 79.241 45.968 1.00 19.46 214 HIS A N 1
ATOM 1705 C CA . HIS A 1 215 ? 20.296 80.465 45.830 1.00 21.39 214 HIS A CA 1
ATOM 1706 C C . HIS A 1 215 ? 19.584 80.503 44.488 1.00 19.14 214 HIS A C 1
ATOM 1707 O O . HIS A 1 215 ? 18.373 80.750 44.410 1.00 19.60 214 HIS A O 1
ATOM 1714 N N . HIS A 1 216 ? 20.331 80.253 43.418 1.00 19.50 215 HIS A N 1
ATOM 1715 C CA . HIS A 1 216 ? 19.786 80.381 42.073 1.00 20.55 215 HIS A CA 1
ATOM 1716 C C . HIS A 1 216 ? 18.887 79.207 41.704 1.00 20.51 215 HIS A C 1
ATOM 1717 O O . HIS A 1 216 ? 17.919 79.382 40.951 1.00 20.41 215 HIS A O 1
ATOM 1724 N N . GLN A 1 217 ? 19.165 78.015 42.229 1.00 19.34 216 GLN A N 1
ATOM 1725 C CA . GLN A 1 217 ? 18.233 76.913 42.028 1.00 17.63 216 GLN A CA 1
ATOM 1726 C C . GLN A 1 217 ? 16.887 77.206 42.684 1.00 18.45 216 GLN A C 1
ATOM 1727 O O . GLN A 1 217 ? 15.832 76.961 42.089 1.00 19.20 216 GLN A O 1
ATOM 1733 N N . VAL A 1 218 ? 16.902 77.744 43.906 1.00 20.02 217 VAL A N 1
ATOM 1734 C CA . VAL A 1 218 ? 15.647 78.083 44.579 1.00 18.35 217 VAL A CA 1
ATOM 1735 C C . VAL A 1 218 ? 14.874 79.116 43.764 1.00 19.57 217 VAL A C 1
ATOM 1736 O O . VAL A 1 218 ? 13.668 78.966 43.516 1.00 19.45 217 VAL A O 1
ATOM 1740 N N . LEU A 1 219 ? 15.566 80.155 43.291 1.00 20.24 218 LEU A N 1
ATOM 1741 C CA . LEU A 1 219 ? 14.896 81.187 42.507 1.00 19.76 218 LEU A CA 1
ATOM 1742 C C . LEU A 1 219 ? 14.440 80.660 41.154 1.00 20.26 218 LEU A C 1
ATOM 1743 O O . LEU A 1 219 ? 13.378 81.061 40.662 1.00 21.70 218 LEU A O 1
ATOM 1748 N N . ALA A 1 220 ? 15.209 79.744 40.555 1.00 18.70 219 ALA A N 1
ATOM 1749 C CA . ALA A 1 220 ? 14.794 79.118 39.298 1.00 18.39 219 ALA A CA 1
ATOM 1750 C C . ALA A 1 220 ? 13.540 78.277 39.476 1.00 18.95 219 ALA A C 1
ATOM 1751 O O . ALA A 1 220 ? 12.638 78.295 38.630 1.00 18.50 219 ALA A O 1
ATOM 1753 N N . HIS A 1 221 ? 13.469 77.515 40.566 1.00 18.26 220 HIS A N 1
ATOM 1754 C CA . HIS A 1 221 ? 12.249 76.775 40.843 1.00 18.79 220 HIS A CA 1
ATOM 1755 C C . HIS A 1 221 ? 11.053 77.715 40.979 1.00 19.78 220 HIS A C 1
ATOM 1756 O O . HIS A 1 221 ? 10.004 77.497 40.360 1.00 19.33 220 HIS A O 1
ATOM 1763 N N . ALA A 1 222 ? 11.191 78.770 41.785 1.00 19.88 221 ALA A N 1
ATOM 1764 C CA . ALA A 1 222 ? 10.068 79.682 41.989 1.00 21.73 221 ALA A CA 1
ATOM 1765 C C . ALA A 1 222 ? 9.643 80.324 40.675 1.00 19.98 221 ALA A C 1
ATOM 1766 O O . ALA A 1 222 ? 8.447 80.529 40.426 1.00 19.56 221 ALA A O 1
ATOM 1768 N N . THR A 1 223 ? 10.615 80.626 39.815 1.00 19.00 222 THR A N 1
ATOM 1769 C CA . THR A 1 223 ? 10.317 81.187 38.503 1.00 21.66 222 THR A CA 1
ATOM 1770 C C . THR A 1 223 ? 9.501 80.214 37.653 1.00 22.27 222 THR A C 1
ATOM 1771 O O . THR A 1 223 ? 8.501 80.605 37.041 1.00 20.69 222 THR A O 1
ATOM 1775 N N . ALA A 1 224 ? 9.881 78.929 37.636 1.00 21.82 223 ALA A N 1
ATOM 1776 C CA . ALA A 1 224 ? 9.109 77.950 36.871 1.00 19.05 223 ALA A CA 1
ATOM 1777 C C . ALA A 1 224 ? 7.691 77.789 37.415 1.00 21.90 223 ALA A C 1
ATOM 1778 O O . ALA A 1 224 ? 6.736 77.660 36.643 1.00 22.59 223 ALA A O 1
ATOM 1780 N N . VAL A 1 225 ? 7.536 77.753 38.740 1.00 20.01 224 VAL A N 1
ATOM 1781 C CA . VAL A 1 225 ? 6.201 77.694 39.334 1.00 19.97 224 VAL A CA 1
ATOM 1782 C C . VAL A 1 225 ? 5.381 78.912 38.916 1.00 23.30 224 VAL A C 1
ATOM 1783 O O . VAL A 1 225 ? 4.200 78.800 38.553 1.00 23.78 224 VAL A O 1
ATOM 1787 N N . SER A 1 226 ? 5.998 80.090 38.957 1.00 23.59 225 SER A N 1
ATOM 1788 C CA . SER A 1 226 ? 5.301 81.319 38.592 1.00 26.19 225 SER A CA 1
ATOM 1789 C C . SER A 1 226 ? 4.856 81.294 37.135 1.00 25.58 225 SER A C 1
ATOM 1790 O O . SER A 1 226 ? 3.717 81.648 36.812 1.00 26.31 225 SER A O 1
ATOM 1793 N N . ILE A 1 227 ? 5.749 80.873 36.239 1.00 22.05 226 ILE A N 1
ATOM 1794 C CA . ILE A 1 227 ? 5.390 80.722 34.830 1.00 25.24 226 ILE A CA 1
ATOM 1795 C C . ILE A 1 227 ? 4.222 79.760 34.680 1.00 25.28 226 ILE A C 1
ATOM 1796 O O . ILE A 1 227 ? 3.247 80.040 33.970 1.00 25.69 226 ILE A O 1
ATOM 1801 N N . TYR A 1 228 ? 4.308 78.597 35.333 1.00 24.40 227 TYR A N 1
ATOM 1802 C CA . TYR A 1 228 ? 3.264 77.594 35.181 1.00 22.68 227 TYR A CA 1
ATOM 1803 C C . TYR A 1 228 ? 1.921 78.113 35.691 1.00 27.07 227 TYR A C 1
ATOM 1804 O O . TYR A 1 228 ? 0.890 77.969 35.022 1.00 28.50 227 TYR A O 1
ATOM 1813 N N . ARG A 1 229 ? 1.917 78.719 36.877 1.00 26.84 228 ARG A N 1
ATOM 1814 C CA . ARG A 1 229 ? 0.659 79.167 37.463 1.00 29.77 228 ARG A CA 1
ATOM 1815 C C . ARG A 1 229 ? 0.050 80.315 36.673 1.00 31.76 228 ARG A C 1
ATOM 1816 O O . ARG A 1 229 ? -1.173 80.370 36.494 1.00 35.66 228 ARG A O 1
ATOM 1824 N N . SER A 1 230 ? 0.880 81.231 36.184 1.00 28.60 229 SER A N 1
ATOM 1825 C CA . SER A 1 230 ? 0.351 82.441 35.575 1.00 33.19 229 SER A CA 1
ATOM 1826 C C . SER A 1 230 ? -0.023 82.247 34.109 1.00 37.86 229 SER A C 1
ATOM 1827 O O . SER A 1 230 ? -0.933 82.927 33.619 1.00 35.82 229 SER A O 1
ATOM 1830 N N . LYS A 1 231 ? 0.633 81.326 33.398 1.00 31.50 230 LYS A N 1
ATOM 1831 C CA . LYS A 1 231 ? 0.427 81.180 31.960 1.00 29.57 230 LYS A CA 1
ATOM 1832 C C . LYS A 1 231 ? -0.272 79.894 31.549 1.00 32.51 230 LYS A C 1
ATOM 1833 O O . LYS A 1 231 ? -1.001 79.901 30.553 1.00 31.56 230 LYS A O 1
ATOM 1839 N N . TYR A 1 232 ? -0.072 78.793 32.276 1.00 29.58 231 TYR A N 1
ATOM 1840 C CA . TYR A 1 232 ? -0.433 77.471 31.779 1.00 27.76 231 TYR A CA 1
ATOM 1841 C C . TYR A 1 232 ? -1.399 76.693 32.660 1.00 26.31 231 TYR A C 1
ATOM 1842 O O . TYR A 1 232 ? -2.173 75.894 32.133 1.00 27.11 231 TYR A O 1
ATOM 1851 N N . LYS A 1 233 ? -1.385 76.897 33.980 1.00 27.92 232 LYS A N 1
ATOM 1852 C CA . LYS A 1 233 ? -2.170 76.027 34.848 1.00 27.91 232 LYS A CA 1
ATOM 1853 C C . LYS A 1 233 ? -3.667 76.166 34.588 1.00 29.59 232 LYS A C 1
ATOM 1854 O O . LYS A 1 233 ? -4.405 75.176 34.654 1.00 31.12 232 LYS A O 1
ATOM 1860 N N . GLU A 1 234 ? -4.137 77.379 34.283 1.00 35.38 233 GLU A N 1
ATOM 1861 C CA . GLU A 1 234 ? -5.577 77.573 34.133 1.00 37.47 233 GLU A CA 1
ATOM 1862 C C . GLU A 1 234 ? -6.141 76.694 33.019 1.00 34.27 233 GLU A C 1
ATOM 1863 O O . GLU A 1 234 ? -7.185 76.055 33.191 1.00 35.60 233 GLU A O 1
ATOM 1869 N N . SER A 1 235 ? -5.449 76.620 31.888 1.00 32.75 234 SER A N 1
ATOM 1870 C CA . SER A 1 235 ? -5.937 75.812 30.777 1.00 32.76 234 SER A CA 1
ATOM 1871 C C . SER A 1 235 ? -5.471 74.366 30.838 1.00 33.93 234 SER A C 1
ATOM 1872 O O . SER A 1 235 ? -6.167 73.484 30.327 1.00 31.25 234 SER A O 1
ATOM 1875 N N . GLN A 1 236 ? -4.313 74.098 31.448 1.00 29.33 235 GLN A N 1
ATOM 1876 C CA . GLN A 1 236 ? -3.757 72.748 31.441 1.00 28.05 235 GLN A CA 1
ATOM 1877 C C . GLN A 1 236 ? -4.156 71.932 32.662 1.00 25.60 235 GLN A C 1
ATOM 1878 O O . GLN A 1 236 ? -4.287 70.704 32.558 1.00 26.25 235 GLN A O 1
ATOM 1884 N N . GLY A 1 237 ? -4.350 72.578 33.811 1.00 25.91 236 GLY A N 1
ATOM 1885 C CA . GLY A 1 237 ? -4.909 71.902 34.965 1.00 26.07 236 GLY A CA 1
ATOM 1886 C C . GLY A 1 237 ? -3.998 70.937 35.690 1.00 27.29 236 GLY A C 1
ATOM 1887 O O . GLY A 1 237 ? -4.493 70.088 36.439 1.00 30.17 236 GLY A O 1
ATOM 1888 N N . GLY A 1 238 ? -2.683 71.050 35.526 1.00 26.25 237 GLY A N 1
ATOM 1889 C CA . GLY A 1 238 ? -1.745 70.161 36.178 1.00 24.41 237 GLY A CA 1
ATOM 1890 C C . GLY A 1 238 ? -1.190 70.748 37.460 1.00 26.32 237 GLY A C 1
ATOM 1891 O O . GLY A 1 238 ? -1.706 71.731 38.003 1.00 26.39 237 GLY A O 1
ATOM 1892 N N . GLN A 1 239 ? -0.107 70.140 37.943 1.00 23.54 238 GLN A N 1
ATOM 1893 C CA . GLN A 1 239 ? 0.503 70.489 39.220 1.00 23.16 238 GLN A CA 1
ATOM 1894 C C . GLN A 1 239 ? 2.013 70.547 39.056 1.00 21.65 238 GLN A C 1
ATOM 1895 O O . GLN A 1 239 ? 2.580 69.805 38.255 1.00 23.81 238 GLN A O 1
ATOM 1901 N N . ILE A 1 240 ? 2.664 71.385 39.861 1.00 20.53 239 ILE A N 1
ATOM 1902 C CA . ILE A 1 240 ? 4.108 71.575 39.773 1.00 20.13 239 ILE A CA 1
ATOM 1903 C C . ILE A 1 240 ? 4.731 71.507 41.166 1.00 21.99 239 ILE A C 1
ATOM 1904 O O . ILE A 1 240 ? 4.157 71.990 42.151 1.00 20.83 239 ILE A O 1
ATOM 1909 N N . GLY A 1 241 ? 5.901 70.869 41.246 1.00 18.42 240 GLY A N 1
ATOM 1910 C CA . GLY A 1 241 ? 6.592 70.666 42.498 1.00 22.31 240 GLY A CA 1
ATOM 1911 C C . GLY A 1 241 ? 8.083 70.603 42.255 1.00 18.12 240 GLY A C 1
ATOM 1912 O O . GLY A 1 241 ? 8.557 71.041 41.204 1.00 18.72 240 GLY A O 1
ATOM 1913 N N . LEU A 1 242 ? 8.826 70.095 43.235 1.00 18.15 241 LEU A N 1
ATOM 1914 C CA . LEU A 1 242 ? 10.259 69.868 43.106 1.00 18.91 241 LEU A CA 1
ATOM 1915 C C . LEU A 1 242 ? 10.605 68.618 43.907 1.00 20.14 241 LEU A C 1
ATOM 1916 O O . LEU A 1 242 ? 9.841 68.187 44.773 1.00 20.78 241 LEU A O 1
ATOM 1921 N N . SER A 1 243 ? 11.744 68.008 43.584 1.00 18.39 242 SER A N 1
ATOM 1922 C CA . SER A 1 243 ? 12.178 66.768 44.227 1.00 17.94 242 SER A CA 1
ATOM 1923 C C . SER A 1 243 ? 13.458 67.038 44.994 1.00 19.14 242 SER A C 1
ATOM 1924 O O . SER A 1 243 ? 14.475 67.404 44.392 1.00 20.11 242 SER A O 1
ATOM 1927 N N . VAL A 1 244 ? 13.402 66.871 46.319 1.00 17.66 243 VAL A N 1
ATOM 1928 C CA . VAL A 1 244 ? 14.530 67.129 47.203 1.00 18.94 243 VAL A CA 1
ATOM 1929 C C . VAL A 1 244 ? 14.887 65.847 47.944 1.00 17.19 243 VAL A C 1
ATOM 1930 O O . VAL A 1 244 ? 14.002 65.112 48.395 1.00 17.40 243 VAL A O 1
ATOM 1934 N N . ASP A 1 245 ? 16.185 65.581 48.073 1.00 20.05 244 ASP A N 1
ATOM 1935 C CA . ASP A 1 245 ? 16.612 64.393 48.798 1.00 18.81 244 ASP A CA 1
ATOM 1936 C C . ASP A 1 245 ? 16.804 64.711 50.276 1.00 20.34 244 ASP A C 1
ATOM 1937 O O . ASP A 1 245 ? 17.162 65.829 50.659 1.00 20.62 244 ASP A O 1
ATOM 1942 N N . CYS A 1 246 ? 16.540 63.721 51.116 1.00 20.88 245 CYS A N 1
ATOM 1943 C CA . CYS A 1 246 ? 16.782 63.928 52.530 1.00 21.39 245 CYS A CA 1
ATOM 1944 C C . CYS A 1 246 ? 17.163 62.591 53.128 1.00 20.91 245 CYS A C 1
ATOM 1945 O O . CYS A 1 246 ? 16.427 61.610 52.981 1.00 20.58 245 CYS A O 1
ATOM 1948 N N . GLU A 1 247 ? 18.345 62.550 53.725 1.00 20.20 246 GLU A N 1
ATOM 1949 C CA . GLU A 1 247 ? 18.767 61.447 54.574 1.00 18.22 246 GLU A CA 1
ATOM 1950 C C . GLU A 1 247 ? 18.246 61.722 55.976 1.00 21.69 246 GLU A C 1
ATOM 1951 O O . GLU A 1 247 ? 18.563 62.760 56.563 1.00 20.61 246 GLU A O 1
ATOM 1957 N N . TRP A 1 248 ? 17.420 60.818 56.501 1.00 19.60 247 TRP A N 1
ATOM 1958 C CA . TRP A 1 248 ? 16.789 61.112 57.780 1.00 20.54 247 TRP A CA 1
ATOM 1959 C C . TRP A 1 248 ? 17.848 61.268 58.867 1.00 20.91 247 TRP A C 1
ATOM 1960 O O . TRP A 1 248 ? 18.908 60.632 58.828 1.00 21.83 247 TRP A O 1
ATOM 1971 N N . ALA A 1 249 ? 17.559 62.150 59.836 1.00 20.91 248 ALA A N 1
ATOM 1972 C CA . ALA A 1 249 ? 18.467 62.466 60.938 1.00 21.45 248 ALA A CA 1
ATOM 1973 C C . ALA A 1 249 ? 17.789 62.120 62.260 1.00 22.38 248 ALA A C 1
ATOM 1974 O O . ALA A 1 249 ? 16.885 62.831 62.704 1.00 23.32 248 ALA A O 1
ATOM 1976 N N . GLU A 1 250 ? 18.235 61.039 62.885 1.00 23.69 249 GLU A N 1
ATOM 1977 C CA . GLU A 1 250 ? 17.704 60.570 64.156 1.00 24.71 249 GLU A CA 1
ATOM 1978 C C . GLU A 1 250 ? 18.696 60.876 65.266 1.00 25.20 249 GLU A C 1
ATOM 1979 O O . GLU A 1 250 ? 19.869 60.521 65.139 1.00 22.30 249 GLU A O 1
ATOM 1985 N N . PRO A 1 251 ? 18.291 61.533 66.351 1.00 25.26 250 PRO A N 1
ATOM 1986 C CA . PRO A 1 251 ? 19.253 61.822 67.427 1.00 25.86 250 PRO A CA 1
ATOM 1987 C C . PRO A 1 251 ? 19.908 60.546 67.945 1.00 24.15 250 PRO A C 1
ATOM 1988 O O . PRO A 1 251 ? 19.235 59.545 68.209 1.00 28.68 250 PRO A O 1
ATOM 1992 N N . ASN A 1 252 ? 21.236 60.596 68.102 1.00 24.45 251 ASN A N 1
ATOM 1993 C CA . ASN A 1 252 ? 22.019 59.456 68.572 1.00 28.61 251 ASN A CA 1
ATOM 1994 C C . ASN A 1 252 ? 21.804 59.167 70.054 1.00 30.45 251 ASN A C 1
ATOM 1995 O O . ASN A 1 252 ? 22.212 58.105 70.533 1.00 31.82 251 ASN A O 1
ATOM 2000 N N . SER A 1 253 ? 21.182 60.086 70.783 1.00 29.70 252 SER A N 1
ATOM 2001 C CA . SER A 1 253 ? 20.917 59.911 72.204 1.00 33.17 252 SER A CA 1
ATOM 2002 C C . SER A 1 253 ? 19.731 60.790 72.564 1.00 33.14 252 SER A C 1
ATOM 2003 O O . SER A 1 253 ? 19.159 61.471 71.710 1.00 33.19 252 SER A O 1
ATOM 2006 N N . GLU A 1 254 ? 19.367 60.797 73.845 1.00 33.19 253 GLU A N 1
ATOM 2007 C CA . GLU A 1 254 ? 18.316 61.693 74.305 1.00 33.21 253 GLU A CA 1
ATOM 2008 C C . GLU A 1 254 ? 18.861 63.042 74.759 1.00 34.45 253 GLU A C 1
ATOM 2009 O O . GLU A 1 254 ? 18.088 63.881 75.233 1.00 34.68 253 GLU A O 1
ATOM 2015 N N . LYS A 1 255 ? 20.159 63.268 74.608 1.00 32.20 254 LYS A N 1
ATOM 2016 C CA . LYS A 1 255 ? 20.742 64.552 74.970 1.00 34.57 254 LYS A CA 1
ATOM 2017 C C . LYS A 1 255 ? 20.104 65.670 74.148 1.00 37.12 254 LYS A C 1
ATOM 2018 O O . LYS A 1 255 ? 19.934 65.519 72.929 1.00 32.23 254 LYS A O 1
ATOM 2024 N N . PRO A 1 256 ? 19.715 66.785 74.771 1.00 34.49 255 PRO A N 1
ATOM 2025 C CA . PRO A 1 256 ? 19.098 67.879 74.002 1.00 34.09 255 PRO A CA 1
ATOM 2026 C C . PRO A 1 256 ? 19.918 68.337 72.808 1.00 30.76 255 PRO A C 1
ATOM 2027 O O . PRO A 1 256 ? 19.344 68.648 71.757 1.00 34.95 255 PRO A O 1
ATOM 2031 N N . GLU A 1 257 ? 21.247 68.370 72.929 1.00 31.35 256 GLU A N 1
ATOM 2032 C CA . GLU A 1 257 ? 22.067 68.848 71.824 1.00 31.24 256 GLU A CA 1
ATOM 2033 C C . GLU A 1 257 ? 22.039 67.904 70.632 1.00 32.17 256 GLU A C 1
ATOM 2034 O O . GLU A 1 257 ? 22.288 68.345 69.505 1.00 32.16 256 GLU A O 1
ATOM 2040 N N . ASP A 1 258 ? 21.752 66.618 70.854 1.00 29.06 257 ASP A N 1
ATOM 2041 C CA . ASP A 1 258 ? 21.628 65.685 69.739 1.00 30.04 257 ASP A CA 1
ATOM 2042 C C . ASP A 1 258 ? 20.328 65.906 68.976 1.00 31.37 257 ASP A C 1
ATOM 2043 O O . ASP A 1 258 ? 20.281 65.725 67.751 1.00 28.56 257 ASP A O 1
ATOM 2048 N N . LYS A 1 259 ? 19.257 66.288 69.677 1.00 31.05 258 LYS A N 1
ATOM 2049 C CA . LYS A 1 259 ? 18.031 66.638 68.969 1.00 31.93 258 LYS A CA 1
ATOM 2050 C C . LYS A 1 259 ? 18.212 67.933 68.191 1.00 31.86 258 LYS A C 1
ATOM 2051 O O . LYS A 1 259 ? 17.732 68.058 67.056 1.00 27.84 258 LYS A O 1
ATOM 2057 N N . VAL A 1 260 ? 18.901 68.909 68.785 1.00 29.58 259 VAL A N 1
ATOM 2058 C CA . VAL A 1 260 ? 19.190 70.146 68.067 1.00 31.37 259 VAL A CA 1
ATOM 2059 C C . VAL A 1 260 ? 20.052 69.857 66.843 1.00 29.19 259 VAL A C 1
ATOM 2060 O O . VAL A 1 260 ? 19.841 70.430 65.766 1.00 29.85 259 VAL A O 1
ATOM 2064 N N . ALA A 1 261 ? 21.032 68.958 66.988 1.00 28.85 260 ALA A N 1
ATOM 2065 C CA . ALA A 1 261 ? 21.906 68.619 65.870 1.00 29.12 260 ALA A CA 1
ATOM 2066 C C . ALA A 1 261 ? 21.138 67.901 64.764 1.00 29.22 260 ALA A C 1
ATOM 2067 O O . ALA A 1 261 ? 21.361 68.163 63.577 1.00 26.08 260 ALA A O 1
ATOM 2069 N N . ALA A 1 262 ? 20.228 66.996 65.131 1.00 26.04 261 ALA A N 1
ATOM 2070 C CA . ALA A 1 262 ? 19.417 66.321 64.122 1.00 27.03 261 ALA A CA 1
ATOM 2071 C C . ALA A 1 262 ? 18.518 67.312 63.393 1.00 27.46 261 ALA A C 1
ATOM 2072 O O . ALA A 1 262 ? 18.382 67.250 62.165 1.00 24.69 261 ALA A O 1
ATOM 2074 N N . ASP A 1 263 ? 17.905 68.244 64.129 1.00 25.58 262 ASP A N 1
ATOM 2075 C CA . ASP A 1 263 ? 17.103 69.272 63.480 1.00 26.19 262 ASP A CA 1
ATOM 2076 C C . ASP A 1 263 ? 17.953 70.099 62.532 1.00 26.23 262 ASP A C 1
ATOM 2077 O O . ASP A 1 263 ? 17.507 70.453 61.435 1.00 26.17 262 ASP A O 1
ATOM 2082 N N . ARG A 1 264 ? 19.187 70.409 62.939 1.00 25.30 263 ARG A N 1
ATOM 2083 C CA . ARG A 1 264 ? 20.097 71.171 62.088 1.00 27.92 263 ARG A CA 1
ATOM 2084 C C . ARG A 1 264 ? 20.469 70.384 60.841 1.00 24.22 263 ARG A C 1
ATOM 2085 O O . ARG A 1 264 ? 20.589 70.951 59.746 1.00 25.76 263 ARG A O 1
ATOM 2093 N N . ARG A 1 265 ? 20.662 69.075 60.995 1.00 23.86 264 ARG A N 1
ATOM 2094 C CA . ARG A 1 265 ? 21.000 68.227 59.857 1.00 23.46 264 ARG A CA 1
ATOM 2095 C C . ARG A 1 265 ? 19.898 68.252 58.802 1.00 24.86 264 ARG A C 1
ATOM 2096 O O . ARG A 1 265 ? 20.181 68.240 57.595 1.00 23.33 264 ARG A O 1
ATOM 2104 N N . ILE A 1 266 ? 18.637 68.301 59.233 1.00 22.84 265 ILE A N 1
ATOM 2105 C CA . ILE A 1 266 ? 17.538 68.396 58.281 1.00 23.00 265 ILE A CA 1
ATOM 2106 C C . ILE A 1 266 ? 17.463 69.797 57.693 1.00 24.52 265 ILE A C 1
ATOM 2107 O O . ILE A 1 266 ? 17.196 69.958 56.499 1.00 22.71 265 ILE A O 1
ATOM 2112 N N . ASP A 1 267 ? 17.705 70.828 58.515 1.00 22.49 266 ASP A N 1
ATOM 2113 C CA . ASP A 1 267 ? 17.743 72.206 58.015 1.00 25.21 266 ASP A CA 1
ATOM 2114 C C . ASP A 1 267 ? 18.698 72.343 56.834 1.00 23.34 266 ASP A C 1
ATOM 2115 O O . ASP A 1 267 ? 18.365 72.955 55.814 1.00 23.30 266 ASP A O 1
ATOM 2120 N N . PHE A 1 268 ? 19.906 71.798 56.970 1.00 23.51 267 PHE A N 1
ATOM 2121 C CA . PHE A 1 268 ? 20.919 71.967 55.936 1.00 22.03 267 PHE A CA 1
ATOM 2122 C C . PHE A 1 268 ? 20.617 71.148 54.685 1.00 24.80 267 PHE A C 1
ATOM 2123 O O . PHE A 1 268 ? 21.152 71.461 53.615 1.00 26.58 267 PHE A O 1
ATOM 2131 N N . GLN A 1 269 ? 19.780 70.115 54.792 1.00 22.23 268 GLN A N 1
ATOM 2132 C CA . GLN A 1 269 ? 19.392 69.306 53.637 1.00 23.56 268 GLN A CA 1
ATOM 2133 C C . GLN A 1 269 ? 18.107 69.805 52.985 1.00 23.71 268 GLN A C 1
ATOM 2134 O O . GLN A 1 269 ? 18.089 70.139 51.796 1.00 26.41 268 GLN A O 1
ATOM 2140 N N . LEU A 1 270 ? 17.014 69.802 53.742 1.00 24.52 269 LEU A N 1
ATOM 2141 C CA . LEU A 1 270 ? 15.695 70.149 53.239 1.00 23.34 269 LEU A CA 1
ATOM 2142 C C . LEU A 1 270 ? 15.419 71.636 53.357 1.00 21.75 269 LEU A C 1
ATOM 2143 O O . LEU A 1 270 ? 14.992 72.273 52.389 1.00 23.16 269 LEU A O 1
ATOM 2148 N N . GLY A 1 271 ? 15.641 72.188 54.551 1.00 21.82 270 GLY A N 1
ATOM 2149 C CA . GLY A 1 271 ? 15.267 73.568 54.798 1.00 22.51 270 GLY A CA 1
ATOM 2150 C C . GLY A 1 271 ? 16.001 74.554 53.917 1.00 21.36 270 GLY A C 1
ATOM 2151 O O . GLY A 1 271 ? 15.451 75.602 53.564 1.00 23.03 270 GLY A O 1
ATOM 2152 N N . TRP A 1 272 ? 17.255 74.239 53.559 1.00 19.66 271 TRP A N 1
ATOM 2153 C CA . TRP A 1 272 ? 18.030 75.082 52.645 1.00 19.74 271 TRP A CA 1
ATOM 2154 C C . TRP A 1 272 ? 17.207 75.490 51.432 1.00 20.98 271 TRP A C 1
ATOM 2155 O O . TRP A 1 272 ? 17.254 76.647 50.996 1.00 20.22 271 TRP A O 1
ATOM 2166 N N . PHE A 1 273 ? 16.433 74.551 50.880 1.00 20.56 272 PHE A N 1
ATOM 2167 C CA . PHE A 1 273 ? 15.644 74.783 49.676 1.00 20.31 272 PHE A CA 1
ATOM 2168 C C . PHE A 1 273 ? 14.179 75.076 49.946 1.00 20.76 272 PHE A C 1
ATOM 2169 O O . PHE A 1 273 ? 13.586 75.906 49.249 1.00 19.75 272 PHE A O 1
ATOM 2177 N N . LEU A 1 274 ? 13.574 74.432 50.946 1.00 19.29 273 LEU A N 1
ATOM 2178 C CA . LEU A 1 274 ? 12.143 74.592 51.150 1.00 19.66 273 LEU A CA 1
ATOM 2179 C C . LEU A 1 274 ? 11.791 75.800 52.023 1.00 20.04 273 LEU A C 1
ATOM 2180 O O . LEU A 1 274 ? 10.715 76.388 51.848 1.00 21.49 273 LEU A O 1
ATOM 2185 N N . ASP A 1 275 ? 12.661 76.191 52.944 1.00 20.10 274 ASP A N 1
ATOM 2186 C CA . ASP A 1 275 ? 12.292 77.256 53.874 1.00 21.20 274 ASP A CA 1
ATOM 2187 C C . ASP A 1 275 ? 12.235 78.619 53.186 1.00 23.26 274 ASP A C 1
ATOM 2188 O O . ASP A 1 275 ? 11.361 79.428 53.528 1.00 21.46 274 ASP A O 1
ATOM 2193 N N . PRO A 1 276 ? 13.119 78.924 52.219 1.00 20.61 275 PRO A N 1
ATOM 2194 C CA . PRO A 1 276 ? 12.915 80.158 51.449 1.00 20.61 275 PRO A CA 1
ATOM 2195 C C . PRO A 1 276 ? 11.536 80.229 50.828 1.00 22.15 275 PRO A C 1
ATOM 2196 O O . PRO A 1 276 ? 10.897 81.289 50.863 1.00 22.07 275 PRO A O 1
ATOM 2200 N N . LEU A 1 277 ? 11.048 79.109 50.287 1.00 19.61 276 LEU A N 1
ATOM 2201 C CA . LEU A 1 277 ? 9.756 79.084 49.610 1.00 20.24 276 LEU A CA 1
ATOM 2202 C C . LEU A 1 277 ? 8.585 79.167 50.580 1.00 25.34 276 LEU A C 1
ATOM 2203 O O . LEU A 1 277 ? 7.540 79.743 50.242 1.00 22.87 276 LEU A O 1
ATOM 2208 N N . PHE A 1 278 ? 8.722 78.570 51.763 1.00 20.89 277 PHE 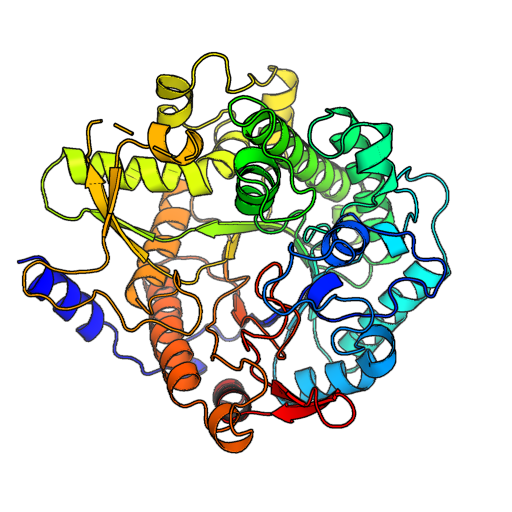A N 1
ATOM 2209 C CA . PHE A 1 278 ? 7.611 78.411 52.689 1.00 22.01 277 PHE A CA 1
ATOM 2210 C C . PHE A 1 278 ? 7.607 79.470 53.780 1.00 26.09 277 PHE A C 1
ATOM 2211 O O . PHE A 1 278 ? 6.534 79.928 54.188 1.00 26.22 277 PHE A O 1
ATOM 2219 N N . PHE A 1 279 ? 8.787 79.880 54.243 1.00 23.12 278 PHE A N 1
ATOM 2220 C CA . PHE A 1 279 ? 8.900 80.910 55.266 1.00 25.90 278 PHE A CA 1
ATOM 2221 C C . PHE A 1 279 ? 9.451 82.224 54.740 1.00 25.92 278 PHE A C 1
ATOM 2222 O O . PHE A 1 279 ? 9.307 83.252 55.412 1.00 27.26 278 PHE A O 1
ATOM 2230 N N . GLY A 1 280 ? 10.078 82.226 53.569 1.00 25.73 279 GLY A N 1
ATOM 2231 C CA . GLY A 1 280 ? 10.628 83.447 53.032 1.00 26.05 279 GLY A CA 1
ATOM 2232 C C . GLY A 1 280 ? 12.090 83.681 53.321 1.00 24.88 279 GLY A C 1
ATOM 2233 O O . GLY A 1 280 ? 12.608 84.743 52.957 1.00 27.77 279 GLY A O 1
ATOM 2234 N N . ASP A 1 281 ? 12.781 82.731 53.943 1.00 23.67 280 ASP A N 1
ATOM 2235 C CA . ASP A 1 281 ? 14.211 82.882 54.171 1.00 23.83 280 ASP A CA 1
ATOM 2236 C C . ASP A 1 281 ? 14.821 81.520 54.470 1.00 25.20 280 ASP A C 1
ATOM 2237 O O . ASP A 1 281 ? 14.118 80.551 54.767 1.00 24.85 280 ASP A O 1
ATOM 2242 N N . TYR A 1 282 ? 16.153 81.475 54.416 1.00 23.24 281 TYR A N 1
ATOM 2243 C CA . TYR A 1 282 ? 16.898 80.286 54.779 1.00 22.22 281 TYR A CA 1
ATOM 2244 C C . TYR A 1 282 ? 16.673 79.939 56.253 1.00 26.87 281 TYR A C 1
ATOM 2245 O O . TYR A 1 282 ? 16.298 80.807 57.054 1.00 25.40 281 TYR A O 1
ATOM 2254 N N . PRO A 1 283 ? 16.892 78.676 56.633 1.00 24.82 282 PRO A N 1
ATOM 2255 C CA . PRO A 1 283 ? 16.765 78.307 58.048 1.00 24.70 282 PRO A CA 1
ATOM 2256 C C . PRO A 1 283 ? 17.706 79.131 58.915 1.00 26.14 282 PRO A C 1
ATOM 2257 O O . PRO A 1 283 ? 18.850 79.397 58.541 1.00 26.44 282 PRO A O 1
ATOM 2261 N N . ALA A 1 284 ? 17.217 79.515 60.100 1.00 29.01 283 ALA A N 1
ATOM 2262 C CA . ALA A 1 284 ? 18.031 80.316 61.012 1.00 28.06 283 ALA A CA 1
ATOM 2263 C C . ALA A 1 284 ? 19.318 79.604 61.406 1.00 29.64 283 ALA A C 1
ATOM 2264 O O . ALA A 1 284 ? 20.345 80.256 61.623 1.00 32.74 283 ALA A O 1
A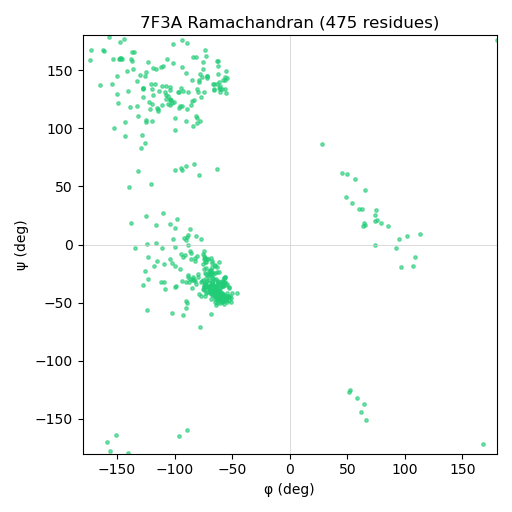TOM 2266 N N . SER A 1 285 ? 19.294 78.269 61.494 1.00 30.14 284 SER A N 1
ATOM 2267 C CA . SER A 1 285 ? 20.513 77.541 61.827 1.00 30.48 284 SER A CA 1
ATOM 2268 C C . SER A 1 285 ? 21.578 77.700 60.748 1.00 31.60 284 SER A C 1
ATOM 2269 O O . SER A 1 285 ? 22.778 77.645 61.048 1.00 32.61 284 SER A O 1
ATOM 2272 N N . MET A 1 286 ? 21.165 77.890 59.488 1.00 30.00 285 MET A N 1
ATOM 2273 C CA . MET A 1 286 ? 22.130 78.147 58.424 1.00 30.05 285 MET A CA 1
ATOM 2274 C C . MET A 1 286 ? 22.602 79.597 58.449 1.00 32.27 285 MET A C 1
ATOM 2275 O O . MET A 1 286 ? 23.798 79.864 58.290 1.00 34.38 285 MET A O 1
ATOM 2280 N N . ARG A 1 287 ? 21.672 80.536 58.651 1.00 31.70 286 ARG A N 1
ATOM 2281 C CA . ARG A 1 287 ? 22.022 81.953 58.748 1.00 33.88 286 ARG A CA 1
ATOM 2282 C C . ARG A 1 287 ? 23.012 82.201 59.879 1.00 38.27 286 ARG A C 1
ATOM 2283 O O . ARG A 1 287 ? 24.025 82.886 59.696 1.00 43.54 286 ARG A O 1
ATOM 2291 N N . GLN A 1 288 ? 22.722 81.654 61.061 1.00 37.15 287 GLN A N 1
ATOM 2292 C CA . GLN A 1 288 ? 23.575 81.866 62.226 1.00 41.49 287 GLN A CA 1
ATOM 2293 C C . GLN A 1 288 ? 25.001 81.411 61.963 1.00 42.01 287 GLN A C 1
ATOM 2294 O O . GLN A 1 288 ? 25.958 82.100 62.334 1.00 46.77 287 GLN A O 1
ATOM 2300 N N . LYS A 1 289 ? 25.166 80.256 61.316 1.00 40.76 288 LYS A N 1
ATOM 2301 C CA . LYS A 1 289 ? 26.483 79.657 61.155 1.00 37.41 288 LYS A CA 1
ATOM 2302 C C . LYS A 1 289 ? 27.229 80.149 59.922 1.00 42.61 288 LYS A C 1
ATOM 2303 O O . LYS A 1 289 ? 28.462 80.249 59.957 1.00 44.27 288 LYS A O 1
ATOM 2309 N N . LEU A 1 290 ? 26.524 80.476 58.838 1.00 40.01 289 LEU A N 1
ATOM 2310 C CA . LEU A 1 290 ? 27.201 80.768 57.581 1.00 41.34 289 LEU A CA 1
ATOM 2311 C C . LEU A 1 290 ? 27.453 82.249 57.352 1.00 40.65 289 LEU A C 1
ATOM 2312 O O . LEU A 1 290 ? 28.327 82.590 56.545 1.00 40.84 289 LEU A O 1
ATOM 2317 N N . GLY A 1 291 ? 26.718 83.128 58.023 1.00 41.04 290 GLY A N 1
ATOM 2318 C CA . GLY A 1 291 ? 27.002 84.548 57.910 1.00 40.79 290 GLY A CA 1
ATOM 2319 C C . GLY A 1 291 ? 26.917 85.041 56.478 1.00 42.53 290 GLY A C 1
ATOM 2320 O O . GLY A 1 291 ? 25.968 84.742 55.745 1.00 41.45 290 GLY A O 1
ATOM 2321 N N . ASP A 1 292 ? 27.946 85.787 56.063 1.00 40.94 291 ASP A N 1
ATOM 2322 C CA . ASP A 1 292 ? 27.885 86.528 54.810 1.00 43.18 291 ASP A CA 1
ATOM 2323 C C . ASP A 1 292 ? 27.999 85.629 53.588 1.00 38.61 291 ASP A C 1
ATOM 2324 O O . ASP A 1 292 ? 27.702 86.081 52.479 1.00 38.80 291 ASP A O 1
ATOM 2329 N N . ASN A 1 293 ? 28.436 84.380 53.754 1.00 38.01 292 ASN A N 1
ATOM 2330 C CA . ASN A 1 293 ? 28.551 83.491 52.604 1.00 37.40 292 ASN A CA 1
ATOM 2331 C C . ASN A 1 293 ? 27.201 82.966 52.136 1.00 35.09 292 ASN A C 1
ATOM 2332 O O . ASN A 1 293 ? 27.097 82.483 51.002 1.00 30.91 292 ASN A O 1
ATOM 2337 N N . LEU A 1 294 ? 26.169 83.071 52.967 1.00 32.77 293 LEU A N 1
ATOM 2338 C CA . LEU A 1 294 ? 24.813 82.748 52.549 1.00 32.73 293 LEU A CA 1
ATOM 2339 C C . LEU A 1 294 ? 24.150 83.995 51.972 1.00 34.04 293 LEU A C 1
ATOM 2340 O O . LEU A 1 294 ? 23.968 84.981 52.703 1.00 29.83 293 LEU A O 1
ATOM 2345 N N . PRO A 1 295 ? 23.784 84.008 50.689 1.00 30.26 294 PRO A N 1
ATOM 2346 C CA . PRO A 1 295 ? 23.208 85.222 50.101 1.00 30.61 294 PRO A CA 1
ATOM 2347 C C . PRO A 1 295 ? 21.887 85.585 50.765 1.00 30.48 294 PRO A C 1
ATOM 2348 O O . PRO A 1 295 ? 21.224 84.755 51.387 1.00 29.96 294 PRO A O 1
ATOM 2352 N N . ARG A 1 296 ? 21.524 86.859 50.652 1.00 30.73 295 ARG A N 1
ATOM 2353 C CA . ARG A 1 296 ? 20.279 87.364 51.212 1.00 29.67 295 ARG A CA 1
ATOM 2354 C C . ARG A 1 296 ? 19.286 87.641 50.093 1.00 28.11 295 ARG A C 1
ATOM 2355 O O . ARG A 1 296 ? 19.645 88.212 49.059 1.00 29.67 295 ARG A O 1
ATOM 2363 N N . PHE A 1 297 ? 18.036 87.236 50.307 1.00 26.15 296 PHE A N 1
ATOM 2364 C CA . PHE A 1 297 ? 16.968 87.532 49.364 1.00 24.22 296 PHE A CA 1
ATOM 2365 C C . PHE A 1 297 ? 16.485 88.962 49.538 1.00 28.06 296 PHE A C 1
ATOM 2366 O O . PHE A 1 297 ? 16.363 89.454 50.663 1.00 26.47 296 PHE A O 1
ATOM 2374 N N . THR A 1 298 ? 16.173 89.612 48.421 1.00 24.50 297 THR A N 1
ATOM 2375 C CA . THR A 1 298 ? 15.526 90.917 48.476 1.00 24.98 297 THR A CA 1
ATOM 2376 C C . THR A 1 298 ? 14.073 90.755 48.910 1.00 25.29 297 THR A C 1
ATOM 2377 O O . THR A 1 298 ? 13.513 89.657 48.838 1.00 23.91 297 THR A O 1
ATOM 2381 N N . PRO A 1 299 ? 13.433 91.840 49.366 1.00 26.59 298 PRO A N 1
ATOM 2382 C CA . PRO A 1 299 ? 12.001 91.733 49.698 1.00 25.43 298 PRO A CA 1
ATOM 2383 C C . PRO A 1 299 ? 11.155 91.279 48.529 1.00 23.71 298 PRO A C 1
ATOM 2384 O O . PRO A 1 299 ? 10.188 90.530 48.722 1.00 24.46 298 PRO A O 1
ATOM 2388 N N . GLU A 1 300 ? 11.498 91.709 47.313 1.00 23.83 299 GLU A N 1
ATOM 2389 C CA . GLU A 1 300 ? 10.741 91.304 46.134 1.00 23.85 299 GLU A CA 1
ATOM 2390 C C . GLU A 1 300 ? 10.901 89.813 45.865 1.00 22.63 299 GLU A C 1
ATOM 2391 O O . GLU A 1 300 ? 9.955 89.152 45.418 1.00 22.82 299 GLU A O 1
ATOM 2397 N N . GLU A 1 301 ? 12.094 89.279 46.133 1.00 23.89 300 GLU A N 1
ATOM 2398 C CA . GLU A 1 301 ? 12.343 87.846 45.982 1.00 23.48 300 GLU A CA 1
ATOM 2399 C C . GLU A 1 301 ? 11.602 87.038 47.038 1.00 22.59 300 GLU A C 1
ATOM 2400 O O . GLU A 1 301 ? 11.075 85.958 46.750 1.00 22.99 300 GLU A O 1
ATOM 2406 N N . LYS A 1 302 ? 11.555 87.541 48.271 1.00 23.69 301 LYS A N 1
ATOM 2407 C CA . LYS A 1 302 ? 10.796 86.863 49.315 1.00 23.17 301 LYS A CA 1
ATOM 2408 C C . LYS A 1 302 ? 9.319 86.782 48.956 1.00 23.96 301 LYS A C 1
ATOM 2409 O O . LYS A 1 302 ? 8.702 85.716 49.053 1.00 24.21 301 LYS A O 1
ATOM 2415 N N . GLU A 1 303 ? 8.730 87.907 48.543 1.00 23.31 302 GLU A N 1
ATOM 2416 C CA . GLU A 1 303 ? 7.331 87.894 48.127 1.00 24.12 302 GLU A CA 1
ATOM 2417 C C . GLU A 1 303 ? 7.116 86.940 46.961 1.00 26.07 302 GLU A C 1
ATOM 2418 O O . GLU A 1 303 ? 6.132 86.191 46.930 1.00 25.82 302 GLU A O 1
ATOM 2424 N N . PHE A 1 304 ? 8.034 86.955 45.994 1.00 22.84 303 PHE A N 1
ATOM 2425 C CA . PHE A 1 304 ? 7.938 86.060 44.845 1.00 23.10 303 PHE A CA 1
ATOM 2426 C C . PHE A 1 304 ? 7.965 84.593 45.276 1.00 23.00 303 PHE A C 1
ATOM 2427 O O . PHE A 1 304 ? 7.137 83.787 44.829 1.00 24.70 303 PHE A O 1
ATOM 2435 N N . MET A 1 305 ? 8.895 84.226 46.157 1.00 21.56 304 MET A N 1
ATOM 2436 C CA . MET A 1 305 ? 8.991 82.815 46.542 1.00 22.12 304 MET A CA 1
ATOM 2437 C C . MET A 1 305 ? 7.766 82.377 47.335 1.00 24.01 304 MET A C 1
ATOM 2438 O O . MET A 1 305 ? 7.206 81.297 47.100 1.00 23.26 304 MET A O 1
ATOM 2443 N N . LEU A 1 306 ? 7.322 83.213 48.269 1.00 22.62 305 LEU A N 1
ATOM 2444 C CA . LEU A 1 306 ? 6.162 82.864 49.081 1.00 23.45 305 LEU A CA 1
ATOM 2445 C C . LEU A 1 306 ? 4.920 82.623 48.226 1.00 21.30 305 LEU A C 1
ATOM 2446 O O . LEU A 1 306 ? 4.065 81.807 48.585 1.00 23.43 305 LEU A O 1
ATOM 2451 N N . GLN A 1 307 ? 4.803 83.307 47.092 1.00 22.46 306 GLN A N 1
ATOM 2452 C CA . GLN A 1 307 ? 3.656 83.118 46.219 1.00 25.28 306 GLN A CA 1
ATOM 2453 C C . GLN A 1 307 ? 3.845 81.967 45.238 1.00 25.78 306 GLN A C 1
ATOM 2454 O O . GLN A 1 307 ? 2.897 81.618 44.526 1.00 28.88 306 GLN A O 1
ATOM 2460 N N . ASN A 1 308 ? 5.029 81.362 45.195 1.00 23.23 307 ASN A N 1
ATOM 2461 C CA . ASN A 1 308 ? 5.371 80.379 44.167 1.00 24.60 307 ASN A CA 1
ATOM 2462 C C . ASN A 1 308 ? 6.160 79.213 44.770 1.00 25.16 307 ASN A C 1
ATOM 2463 O O . ASN A 1 308 ? 7.210 78.813 44.264 1.00 23.94 307 ASN A O 1
ATOM 2468 N N . SER A 1 309 ? 5.654 78.644 45.871 1.00 23.26 308 SER A N 1
ATOM 2469 C CA . SER A 1 309 ? 6.381 77.562 46.543 1.00 24.35 308 SER A CA 1
ATOM 2470 C C . SER A 1 309 ? 6.215 76.234 45.803 1.00 24.49 308 SER A C 1
ATOM 2471 O O . SER A 1 309 ? 7.158 75.742 45.178 1.00 25.66 308 SER A O 1
ATOM 2474 N N . TRP A 1 310 ? 5.025 75.638 45.856 1.00 22.47 309 TRP A N 1
ATOM 2475 C CA . TRP A 1 310 ? 4.807 74.338 45.225 1.00 21.78 309 TRP A CA 1
ATOM 2476 C C . TRP A 1 310 ? 3.331 73.984 45.301 1.00 22.99 309 TRP A C 1
ATOM 2477 O O . TRP A 1 310 ? 2.593 74.508 46.144 1.00 24.21 309 TRP A O 1
ATOM 2488 N N . ASP A 1 311 ? 2.915 73.072 44.414 1.00 19.84 310 ASP A N 1
ATOM 2489 C CA . ASP A 1 311 ? 1.658 72.352 44.577 1.00 23.50 310 ASP A CA 1
ATOM 2490 C C . ASP A 1 311 ? 1.835 71.064 45.365 1.00 24.30 310 ASP A C 1
ATOM 2491 O O . ASP A 1 311 ? 0.914 70.647 46.086 1.00 22.73 310 ASP A O 1
ATOM 2496 N N . PHE A 1 312 ? 2.996 70.420 45.224 1.00 20.82 311 PHE A N 1
ATOM 2497 C CA . PHE A 1 312 ? 3.329 69.219 45.978 1.00 18.87 311 PHE A CA 1
ATOM 2498 C C . PHE A 1 312 ? 4.833 69.202 46.223 1.00 20.23 311 PHE A C 1
ATOM 2499 O O . PHE A 1 312 ? 5.603 69.882 45.536 1.00 20.40 311 PHE A O 1
ATOM 2507 N N . LEU A 1 313 ? 5.243 68.420 47.216 1.00 19.95 312 LEU A N 1
ATOM 2508 C CA . LEU A 1 313 ? 6.653 68.158 47.490 1.00 18.52 312 LEU A CA 1
ATOM 2509 C C . LEU A 1 313 ? 6.991 66.759 46.999 1.00 20.08 312 LEU A C 1
ATOM 2510 O O . LEU A 1 313 ? 6.231 65.817 47.241 1.00 19.37 312 LEU A O 1
ATOM 2515 N N . GLY A 1 314 ? 8.130 66.622 46.323 1.00 18.93 313 GLY A N 1
ATOM 2516 C CA . GLY A 1 314 ? 8.650 65.321 45.941 1.00 17.78 313 GLY A CA 1
ATOM 2517 C C . GLY A 1 314 ? 9.825 64.979 46.833 1.00 17.40 313 GLY A C 1
ATOM 2518 O O . GLY A 1 314 ? 10.800 65.722 46.898 1.00 18.62 313 GLY A O 1
ATOM 2519 N N . LEU A 1 315 ? 9.714 63.855 47.546 1.00 18.45 314 LEU A N 1
ATOM 2520 C CA . LEU A 1 315 ? 10.784 63.406 48.423 1.00 16.85 314 LEU A CA 1
ATOM 2521 C C . LEU A 1 315 ? 11.588 62.309 47.737 1.00 15.92 314 LEU A C 1
ATOM 2522 O O . LEU A 1 315 ? 11.027 61.279 47.340 1.00 17.56 314 LEU A O 1
ATOM 2527 N N . ASN A 1 316 ? 12.900 62.534 47.587 1.00 16.50 315 ASN A N 1
ATOM 2528 C CA . ASN A 1 316 ? 13.841 61.470 47.244 1.00 17.90 315 ASN A CA 1
ATOM 2529 C C . ASN A 1 316 ? 14.449 60.957 48.548 1.00 18.44 315 ASN A C 1
ATOM 2530 O O . ASN A 1 316 ? 15.093 61.718 49.271 1.00 18.85 315 ASN A O 1
ATOM 2535 N N . HIS A 1 317 ? 14.253 59.677 48.858 1.00 16.61 316 HIS A N 1
ATOM 2536 C CA . HIS A 1 317 ? 14.723 59.176 50.141 1.00 17.83 316 HIS A CA 1
ATOM 2537 C C . HIS A 1 317 ? 15.296 57.783 49.981 1.00 19.19 316 HIS A C 1
ATOM 2538 O O . HIS A 1 317 ? 14.665 56.926 49.358 1.00 18.39 316 HIS A O 1
ATOM 2545 N N . TYR A 1 318 ? 16.484 57.568 50.553 1.00 18.59 317 TYR A N 1
ATOM 2546 C CA . TYR A 1 318 ? 17.158 56.278 50.480 1.00 20.62 317 TYR A CA 1
ATOM 2547 C C . TYR A 1 318 ? 17.584 55.742 51.841 1.00 20.34 317 TYR A C 1
ATOM 2548 O O . TYR A 1 318 ? 17.563 54.523 52.054 1.00 20.21 317 TYR A O 1
ATOM 2557 N N . THR A 1 319 ? 17.979 56.614 52.769 1.00 18.35 318 THR A N 1
ATOM 2558 C CA . THR A 1 319 ? 18.713 56.144 53.938 1.00 18.45 318 THR A CA 1
ATOM 2559 C C . THR A 1 319 ? 18.574 57.131 55.096 1.00 19.47 318 THR A C 1
ATOM 2560 O O . THR A 1 319 ? 17.916 58.172 54.989 1.00 19.08 318 THR A O 1
ATOM 2564 N N . SER A 1 320 ? 19.191 56.762 56.225 1.00 20.73 319 SER A N 1
ATOM 2565 C CA . SER A 1 320 ? 19.062 57.457 57.501 1.00 21.96 319 SER A CA 1
ATOM 2566 C C . SER A 1 320 ? 20.381 57.361 58.251 1.00 20.66 319 SER A C 1
ATOM 2567 O O . SER A 1 320 ? 21.194 56.473 57.990 1.00 21.86 319 SER A O 1
ATOM 2570 N N . ARG A 1 321 ? 20.557 58.262 59.222 1.00 21.83 320 ARG A N 1
ATOM 2571 C CA . ARG A 1 321 ? 21.718 58.263 60.099 1.00 22.06 320 ARG A CA 1
ATOM 2572 C C . ARG A 1 321 ? 21.299 58.633 61.514 1.00 22.89 320 ARG A C 1
ATOM 2573 O O . ARG A 1 321 ? 20.362 59.412 61.719 1.00 22.96 320 ARG A O 1
ATOM 2581 N N . LEU A 1 322 ? 22.024 58.081 62.486 1.00 23.81 321 LEU A N 1
ATOM 2582 C CA . LEU A 1 322 ? 22.033 58.649 63.827 1.00 25.11 321 LEU A CA 1
ATOM 2583 C C . LEU A 1 322 ? 22.942 59.870 63.830 1.00 23.98 321 LEU A C 1
ATOM 2584 O O . LEU A 1 322 ? 23.931 59.928 63.092 1.00 24.94 321 LEU A O 1
ATOM 2589 N N . ILE A 1 323 ? 22.588 60.868 64.640 1.00 25.27 322 ILE A N 1
ATOM 2590 C CA . ILE A 1 323 ? 23.261 62.162 64.598 1.00 25.00 322 ILE A CA 1
ATOM 2591 C C . ILE A 1 323 ? 23.719 62.533 65.997 1.00 29.44 322 ILE A C 1
ATOM 2592 O O . ILE A 1 323 ? 22.907 62.575 66.930 1.00 27.76 322 ILE A O 1
ATOM 2597 N N . SER A 1 324 ? 25.004 62.852 66.124 1.00 28.63 323 SER A N 1
ATOM 2598 C CA . SER A 1 324 ? 25.599 63.307 67.371 1.00 30.80 323 SER A CA 1
ATOM 2599 C C . SER A 1 324 ? 26.163 64.704 67.162 1.00 30.32 323 SER A C 1
ATOM 2600 O O . SER A 1 324 ? 26.829 64.963 66.155 1.00 29.68 323 SER A O 1
ATOM 2603 N N . HIS A 1 325 ? 25.886 65.600 68.105 1.00 30.99 324 HIS A N 1
ATOM 2604 C CA . HIS A 1 325 ? 26.472 66.932 68.056 1.00 34.58 324 HIS A CA 1
ATOM 2605 C C . HIS A 1 325 ? 27.983 66.858 68.247 1.00 34.17 324 HIS A C 1
ATOM 2606 O O . HIS A 1 325 ? 28.479 66.102 69.085 1.00 35.27 324 HIS A O 1
ATOM 2613 N N . VAL A 1 326 ? 28.717 67.649 67.461 1.00 36.54 325 VAL A N 1
ATOM 2614 C CA . VAL A 1 326 ? 30.176 67.725 67.542 1.00 37.71 325 VAL A CA 1
ATOM 2615 C C . VAL A 1 326 ? 30.566 69.178 67.299 1.00 41.04 325 VAL A C 1
ATOM 2616 O O . VAL A 1 326 ? 30.528 69.647 66.154 1.00 41.16 325 VAL A O 1
ATOM 2620 N N . SER A 1 327 ? 30.952 69.886 68.358 1.00 42.71 326 SER A N 1
ATOM 2621 C CA . SER A 1 327 ? 31.289 71.310 68.250 1.00 43.03 326 SER A CA 1
ATOM 2622 C C . SER A 1 327 ? 32.492 71.565 67.341 1.00 45.25 326 SER A C 1
ATOM 2623 O O . SER A 1 327 ? 33.419 70.757 67.279 1.00 47.49 326 SER A O 1
ATOM 2626 N N . SER A 1 333 ? 34.818 69.696 53.150 1.00 61.00 332 SER A N 1
ATOM 2627 C CA . SER A 1 333 ? 33.420 70.096 53.058 1.00 55.02 332 SER A CA 1
ATOM 2628 C C . SER A 1 333 ? 33.047 71.005 54.225 1.00 53.77 332 SER A C 1
ATOM 2629 O O . SER A 1 333 ? 32.570 70.536 55.262 1.00 50.41 332 SER A O 1
ATOM 2632 N N . ASN A 1 334 ? 33.277 72.312 54.061 1.00 50.87 333 ASN A N 1
ATOM 2633 C CA . ASN A 1 334 ? 32.837 73.248 55.087 1.00 50.97 333 ASN A CA 1
ATOM 2634 C C . ASN A 1 334 ? 31.319 73.348 55.143 1.00 45.23 333 ASN A C 1
ATOM 2635 O O . ASN A 1 334 ? 30.777 73.765 56.173 1.00 44.97 333 ASN A O 1
ATOM 2640 N N . PHE A 1 335 ? 30.623 72.983 54.063 1.00 46.58 334 PHE A N 1
ATOM 2641 C CA . PHE A 1 335 ? 29.185 72.754 54.168 1.00 40.44 334 PHE A CA 1
ATOM 2642 C C . PHE A 1 335 ? 28.891 71.704 55.231 1.00 38.91 334 PHE A C 1
ATOM 2643 O O . PHE A 1 335 ? 28.006 71.881 56.075 1.00 34.07 334 PHE A O 1
ATOM 2651 N N . TYR A 1 336 ? 29.630 70.596 55.203 1.00 38.91 335 TYR A N 1
ATOM 2652 C CA . TYR A 1 336 ? 29.424 69.576 56.222 1.00 41.27 335 TYR A CA 1
ATOM 2653 C C . TYR A 1 336 ? 29.993 70.008 57.568 1.00 41.36 335 TYR A C 1
ATOM 2654 O O . TYR A 1 336 ? 29.420 69.681 58.612 1.00 39.13 335 TYR A O 1
ATOM 2663 N N . GLN A 1 337 ? 31.096 70.760 57.571 1.00 44.38 336 GLN A N 1
ATOM 2664 C CA . GLN A 1 337 ? 31.697 71.166 58.838 1.00 41.40 336 GLN A CA 1
ATOM 2665 C C . GLN A 1 337 ? 30.828 72.185 59.563 1.00 40.53 336 GLN A C 1
ATOM 2666 O O . GLN A 1 337 ? 30.728 72.157 60.796 1.00 37.98 336 GLN A O 1
ATOM 2672 N N . ALA A 1 338 ? 30.170 73.077 58.817 1.00 40.59 337 ALA A N 1
ATOM 2673 C CA . ALA A 1 338 ? 29.264 74.046 59.425 1.00 37.95 337 ALA A CA 1
ATOM 2674 C C . ALA A 1 338 ? 28.091 73.393 60.143 1.00 35.18 337 ALA A C 1
ATOM 2675 O O . ALA A 1 338 ? 27.415 74.068 60.925 1.00 37.06 337 ALA A O 1
ATOM 2677 N N . GLN A 1 339 ? 27.826 72.107 59.901 1.00 33.14 338 GLN A N 1
ATOM 2678 C CA . GLN A 1 339 ? 26.719 71.440 60.573 1.00 31.58 338 GLN A CA 1
ATOM 2679 C C . GLN A 1 339 ? 27.080 70.948 61.972 1.00 32.56 338 GLN A C 1
ATOM 2680 O O . GLN A 1 339 ? 26.172 70.604 62.736 1.00 33.32 338 GLN A O 1
ATOM 2686 N N . GLU A 1 340 ? 28.366 70.903 62.316 1.00 34.07 339 GLU A N 1
ATOM 2687 C CA . GLU A 1 340 ? 28.827 70.580 63.667 1.00 35.65 339 GLU A CA 1
ATOM 2688 C C . GLU A 1 340 ? 28.171 69.303 64.200 1.00 31.78 339 GLU A C 1
ATOM 2689 O O . GLU A 1 340 ? 27.477 69.310 65.220 1.00 34.27 339 GLU A O 1
ATOM 2695 N N . LEU A 1 341 ? 28.405 68.196 63.496 1.00 31.89 340 LEU A N 1
ATOM 2696 C CA . LEU A 1 341 ? 27.784 66.929 63.870 1.00 30.88 340 LEU A CA 1
ATOM 2697 C C . LEU A 1 341 ? 28.531 65.784 63.204 1.00 32.39 340 LEU A C 1
ATOM 2698 O O . LEU A 1 341 ? 29.334 65.985 62.287 1.00 31.35 340 LEU A O 1
ATOM 2703 N N . GLU A 1 342 ? 28.238 64.565 63.664 1.00 27.71 341 GLU A N 1
ATOM 2704 C CA . GLU A 1 342 ? 28.734 63.364 63.011 1.00 31.33 341 GLU A CA 1
ATOM 2705 C C . GLU A 1 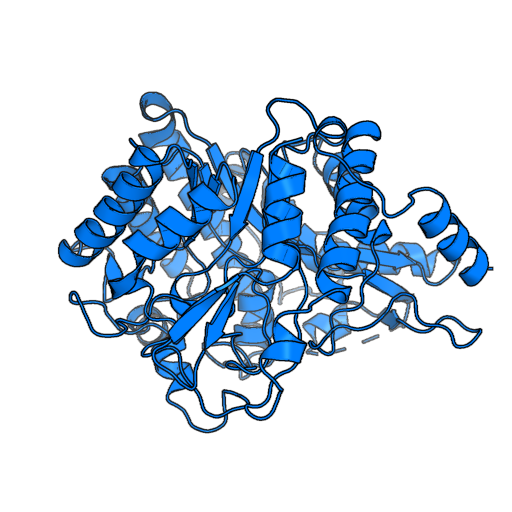342 ? 27.568 62.447 62.677 1.00 31.51 341 GLU A C 1
ATOM 2706 O O . GLU A 1 342 ? 26.580 62.370 63.417 1.00 28.05 341 GLU A O 1
ATOM 2712 N N . ARG A 1 343 ? 27.701 61.758 61.549 1.00 26.90 342 ARG A N 1
ATOM 2713 C CA . ARG A 1 343 ? 26.712 60.803 61.070 1.00 26.91 342 ARG A CA 1
ATOM 2714 C C . ARG A 1 343 ? 27.146 59.401 61.474 1.00 26.00 342 ARG A C 1
ATOM 2715 O O . ARG A 1 343 ? 28.299 59.018 61.257 1.00 30.13 342 ARG A O 1
ATOM 2723 N N . ILE A 1 344 ? 26.227 58.643 62.063 1.00 25.17 343 ILE A N 1
ATOM 2724 C CA . ILE A 1 344 ? 26.555 57.382 62.713 1.00 24.77 343 ILE A CA 1
ATOM 2725 C C . ILE A 1 344 ? 25.659 56.278 62.171 1.00 27.01 343 ILE A C 1
ATOM 2726 O O . ILE A 1 344 ? 24.443 56.463 62.044 1.00 24.80 343 ILE A O 1
ATOM 2731 N N . VAL A 1 345 ? 26.260 55.130 61.859 1.00 25.91 344 VAL A N 1
ATOM 2732 C CA . VAL A 1 345 ? 25.506 53.940 61.474 1.00 29.47 344 VAL A CA 1
ATOM 2733 C C . VAL A 1 345 ? 25.650 52.796 62.465 1.00 33.35 344 VAL A C 1
ATOM 2734 O O . VAL A 1 345 ? 24.875 51.831 62.383 1.00 33.14 344 VAL A O 1
ATOM 2738 N N . GLU A 1 346 ? 26.611 52.852 63.380 1.00 33.76 345 GLU A N 1
ATOM 2739 C CA . GLU A 1 346 ? 26.880 51.758 64.304 1.00 35.88 345 GLU A CA 1
ATOM 2740 C C . GLU A 1 346 ? 26.313 52.102 65.674 1.00 38.54 345 GLU A C 1
ATOM 2741 O O . GLU A 1 346 ? 26.635 53.153 66.237 1.00 38.16 345 GLU A O 1
ATOM 2747 N N . LEU A 1 347 ? 25.458 51.231 66.202 1.00 41.26 346 LEU A N 1
ATOM 2748 C CA . LEU A 1 347 ? 25.052 51.374 67.590 1.00 43.83 346 LEU A CA 1
ATOM 2749 C C . LEU A 1 347 ? 26.207 50.953 68.499 1.00 46.33 346 LEU A C 1
ATOM 2750 O O . LEU A 1 347 ? 27.199 50.367 68.056 1.00 48.90 346 LEU A O 1
ATOM 2755 N N . GLU A 1 348 ? 26.087 51.275 69.789 1.00 50.74 347 GLU A N 1
ATOM 2756 C CA . GLU A 1 348 ? 27.205 51.010 70.690 1.00 56.64 347 GLU A CA 1
ATOM 2757 C C . GLU A 1 348 ? 27.430 49.515 70.892 1.00 56.10 347 GLU A C 1
ATOM 2758 O O . GLU A 1 348 ? 28.557 49.099 71.183 1.00 59.75 347 GLU A O 1
ATOM 2764 N N . ASN A 1 349 ? 26.393 48.692 70.713 1.00 54.70 348 ASN A N 1
ATOM 2765 C CA . ASN A 1 349 ? 26.552 47.244 70.806 1.00 53.36 348 ASN A CA 1
ATOM 2766 C C . ASN A 1 349 ? 27.189 46.631 69.564 1.00 52.99 348 ASN A C 1
ATOM 2767 O O . ASN A 1 349 ? 27.281 45.401 69.482 1.00 54.37 348 ASN A O 1
ATOM 2772 N N . GLY A 1 350 ? 27.610 47.448 68.595 1.00 50.71 349 GLY A N 1
ATOM 2773 C CA . GLY A 1 350 ? 28.296 46.981 67.411 1.00 49.84 349 GLY A CA 1
ATOM 2774 C C . GLY A 1 350 ? 27.415 46.786 66.194 1.00 48.81 349 GLY A C 1
ATOM 2775 O O . GLY A 1 350 ? 27.937 46.738 65.074 1.00 48.16 349 GLY A O 1
ATOM 2776 N N . ASP A 1 351 ? 26.103 46.670 66.377 1.00 45.74 350 ASP A N 1
ATOM 2777 C CA . ASP A 1 351 ? 25.220 46.455 65.243 1.00 46.39 350 ASP A CA 1
ATOM 2778 C C . ASP A 1 351 ? 25.033 47.739 64.439 1.00 42.10 350 ASP A C 1
ATOM 2779 O O . ASP A 1 351 ? 25.203 48.857 64.937 1.00 38.95 350 ASP A O 1
ATOM 2784 N N . LEU A 1 352 ? 24.662 47.562 63.177 1.00 40.94 351 LEU A N 1
ATOM 2785 C CA . LEU A 1 352 ? 24.366 48.678 62.295 1.00 35.24 351 LEU A CA 1
ATOM 2786 C C . LEU A 1 352 ? 22.877 48.993 62.311 1.00 33.95 351 LEU A C 1
ATOM 2787 O O . LEU A 1 352 ? 22.041 48.118 62.549 1.00 31.04 351 LEU A O 1
ATOM 2792 N N . ILE A 1 353 ? 22.545 50.261 62.045 1.00 31.34 352 ILE A N 1
ATOM 2793 C CA . ILE A 1 353 ? 21.140 50.653 61.975 1.00 27.32 352 ILE A CA 1
ATOM 2794 C C . ILE A 1 353 ? 20.437 50.032 60.777 1.00 25.54 352 ILE A C 1
ATOM 2795 O O . ILE A 1 353 ? 19.201 50.014 60.732 1.00 25.12 352 ILE A O 1
ATOM 2800 N N . GLY A 1 354 ? 21.189 49.515 59.812 1.00 26.23 353 GLY A N 1
ATOM 2801 C CA . GLY A 1 354 ? 20.606 48.796 58.690 1.00 24.05 353 GLY A CA 1
ATOM 2802 C C . GLY A 1 354 ? 21.701 48.174 57.853 1.00 27.66 353 GLY A C 1
ATOM 2803 O O . GLY A 1 354 ? 22.885 48.480 58.017 1.00 27.68 353 GLY A O 1
ATOM 2804 N N . GLU A 1 355 ? 21.287 47.279 56.954 1.00 26.99 354 GLU A N 1
ATOM 2805 C CA . GLU A 1 355 ? 22.222 46.611 56.061 1.00 29.46 354 GLU A CA 1
ATOM 2806 C C . GLU A 1 355 ? 22.597 47.538 54.911 1.00 29.54 354 GLU A C 1
ATOM 2807 O O . GLU A 1 355 ? 21.750 48.252 54.374 1.00 27.19 354 GLU A O 1
ATOM 2813 N N . ARG A 1 356 ? 23.870 47.527 54.534 1.00 28.13 355 ARG A N 1
ATOM 2814 C CA . ARG A 1 356 ? 24.328 48.416 53.480 1.00 26.63 355 ARG A CA 1
ATOM 2815 C C . ARG A 1 356 ? 24.078 47.802 52.109 1.00 27.18 355 ARG A C 1
ATOM 2816 O O . ARG A 1 356 ? 24.207 46.590 51.918 1.00 27.08 355 ARG A O 1
ATOM 2824 N N . ALA A 1 357 ? 23.692 48.645 51.155 1.00 24.44 356 ALA A N 1
ATOM 2825 C CA . ALA A 1 357 ? 23.557 48.234 49.765 1.00 22.42 356 ALA A CA 1
ATOM 2826 C C . ALA A 1 357 ? 24.902 48.439 49.067 1.00 25.76 356 ALA A C 1
ATOM 2827 O O . ALA A 1 357 ? 25.942 48.530 49.724 1.00 25.36 356 ALA A O 1
ATOM 2829 N N . ALA A 1 358 ? 24.908 48.523 47.731 1.00 21.99 357 ALA A N 1
ATOM 2830 C CA . ALA A 1 358 ? 26.181 48.648 47.018 1.00 23.83 357 ALA A CA 1
ATOM 2831 C C . ALA A 1 358 ? 26.804 50.023 47.220 1.00 23.57 357 ALA A C 1
ATOM 2832 O O . ALA A 1 358 ? 28.024 50.139 47.382 1.00 24.85 357 ALA A O 1
ATOM 2834 N N . SER A 1 359 ? 25.994 51.078 47.189 1.00 22.91 358 SER A N 1
ATOM 2835 C CA . SER A 1 359 ? 26.503 52.415 47.462 1.00 22.17 358 SER A CA 1
ATOM 2836 C C . SER A 1 359 ? 26.969 52.514 48.912 1.00 25.88 358 SER A C 1
ATOM 2837 O O . SER A 1 359 ? 26.264 52.084 49.829 1.00 24.68 358 SER A O 1
ATOM 2840 N N . ASP A 1 360 ? 28.161 53.086 49.120 1.00 25.74 359 ASP A N 1
ATOM 2841 C CA . ASP A 1 360 ? 28.746 53.145 50.457 1.00 29.32 359 ASP A CA 1
ATOM 2842 C C . ASP A 1 360 ? 27.888 53.929 51.443 1.00 30.03 359 ASP A C 1
ATOM 2843 O O . ASP A 1 360 ? 27.998 53.707 52.655 1.00 30.63 359 ASP A O 1
ATOM 2848 N N . TRP A 1 361 ? 27.037 54.832 50.957 1.00 25.02 360 TRP A N 1
ATOM 2849 C CA . TRP A 1 361 ? 26.208 55.654 51.824 1.00 22.63 360 TRP A CA 1
ATOM 2850 C C . TRP A 1 361 ? 24.820 55.076 52.065 1.00 22.42 360 TRP A C 1
ATOM 2851 O O . TRP A 1 361 ? 24.073 55.628 52.883 1.00 23.40 360 TRP A O 1
ATOM 2862 N N . LEU A 1 362 ? 24.437 54.011 51.368 1.00 22.25 361 LEU A N 1
ATOM 2863 C CA . LEU A 1 362 ? 23.040 53.579 51.333 1.00 21.47 361 LEU A CA 1
ATOM 2864 C C . LEU A 1 362 ? 22.863 52.426 52.318 1.00 23.35 361 LEU A C 1
ATOM 2865 O O . LEU A 1 362 ? 23.189 51.275 52.015 1.00 23.64 361 LEU A O 1
ATOM 2870 N N . TYR A 1 363 ? 22.363 52.754 53.505 1.00 20.94 362 TYR A N 1
ATOM 2871 C CA . TYR A 1 363 ? 21.988 51.771 54.514 1.00 21.36 362 TYR A CA 1
ATOM 2872 C C . TYR A 1 363 ? 20.469 51.647 54.539 1.00 21.59 362 TYR A C 1
ATOM 2873 O O . TYR A 1 363 ? 19.762 52.660 54.549 1.00 19.82 362 TYR A O 1
ATOM 2882 N N . ALA A 1 364 ? 19.969 50.413 54.537 1.00 21.66 363 ALA A N 1
ATOM 2883 C CA . ALA A 1 364 ? 18.527 50.169 54.471 1.00 22.43 363 ALA A CA 1
ATOM 2884 C C . ALA A 1 364 ? 17.933 50.350 55.860 1.00 23.15 363 ALA A C 1
ATOM 2885 O O . ALA A 1 364 ? 18.085 49.492 56.735 1.00 23.11 363 ALA A O 1
ATOM 2887 N N . VAL A 1 365 ? 17.252 51.472 56.066 1.00 21.98 364 VAL A N 1
ATOM 2888 C CA . VAL A 1 365 ? 16.681 51.833 57.363 1.00 21.72 364 VAL A CA 1
ATOM 2889 C C . VAL A 1 365 ? 15.215 52.186 57.144 1.00 21.09 364 VAL A C 1
ATOM 2890 O O . VAL A 1 365 ? 14.867 53.371 56.999 1.00 22.25 364 VAL A O 1
ATOM 2894 N N . PRO A 1 366 ? 14.331 51.194 57.096 1.00 21.83 365 PRO A N 1
ATOM 2895 C CA . PRO A 1 366 ? 12.973 51.452 56.588 1.00 21.72 365 PRO A CA 1
ATOM 2896 C C . PRO A 1 366 ? 12.188 52.441 57.426 1.00 22.02 365 PRO A C 1
ATOM 2897 O O . PRO A 1 366 ? 11.403 53.224 56.874 1.00 21.03 365 PRO A O 1
ATOM 2901 N N . TRP A 1 367 ? 12.374 52.435 58.748 1.00 21.51 366 TRP A N 1
ATOM 2902 C CA . TRP A 1 367 ? 11.610 53.357 59.577 1.00 19.58 366 TRP A CA 1
ATOM 2903 C C . TRP A 1 367 ? 11.967 54.810 59.291 1.00 21.50 366 TRP A C 1
ATOM 2904 O O . TRP A 1 367 ? 11.174 55.702 59.610 1.00 23.78 366 TRP A O 1
ATOM 2915 N N . GLY A 1 368 ? 13.120 55.058 58.662 1.00 21.37 367 GLY A N 1
ATOM 2916 C CA . GLY A 1 368 ? 13.524 56.422 58.360 1.00 19.57 367 GLY A CA 1
ATOM 2917 C C . GLY A 1 368 ? 12.659 57.117 57.323 1.00 20.09 367 GLY A C 1
ATOM 2918 O O . GLY A 1 368 ? 12.531 58.344 57.355 1.00 20.00 367 GLY A O 1
ATOM 2919 N N . ILE A 1 369 ? 12.054 56.368 56.392 1.00 18.66 368 ILE A N 1
ATOM 2920 C CA . ILE A 1 369 ? 11.206 57.045 55.410 1.00 21.12 368 ILE A CA 1
ATOM 2921 C C . ILE A 1 369 ? 9.929 57.544 56.079 1.00 23.88 368 ILE A C 1
ATOM 2922 O O . ILE A 1 369 ? 9.436 58.637 55.773 1.00 21.27 368 ILE A O 1
ATOM 2927 N N . ARG A 1 370 ? 9.406 56.782 57.042 1.00 22.12 369 ARG A N 1
ATOM 2928 C CA . ARG A 1 370 ? 8.223 57.237 57.761 1.00 21.66 369 ARG A CA 1
ATOM 2929 C C . ARG A 1 370 ? 8.531 58.468 58.613 1.00 21.46 369 ARG A C 1
ATOM 2930 O O . ARG A 1 370 ? 7.725 59.406 58.673 1.00 23.08 369 ARG A O 1
ATOM 2938 N N . LYS A 1 371 ? 9.706 58.506 59.249 1.00 20.96 370 LYS A N 1
ATOM 2939 C CA . LYS A 1 371 ? 10.095 59.702 59.998 1.00 21.03 370 LYS A CA 1
ATOM 2940 C C . LYS A 1 371 ? 10.201 60.918 59.086 1.00 21.09 370 LYS A C 1
ATOM 2941 O O . LYS A 1 371 ? 9.734 62.008 59.437 1.00 22.63 370 LYS A O 1
ATOM 2947 N N . THR A 1 372 ? 10.827 60.754 57.918 1.00 21.03 371 THR A N 1
ATOM 2948 C CA . THR A 1 372 ? 10.986 61.879 56.999 1.00 19.45 371 THR A CA 1
ATOM 2949 C C . THR A 1 372 ? 9.628 62.409 56.543 1.00 18.39 371 THR A C 1
ATOM 2950 O O . THR A 1 372 ? 9.390 63.624 56.526 1.00 21.68 371 THR A O 1
ATOM 2954 N N . LEU A 1 373 ? 8.721 61.502 56.181 1.00 19.44 372 LEU A N 1
ATOM 2955 C CA . LEU A 1 373 ? 7.412 61.905 55.677 1.00 20.11 372 LEU A CA 1
ATOM 2956 C C . LEU A 1 373 ? 6.628 62.669 56.739 1.00 21.29 372 LEU A C 1
ATOM 2957 O O . LEU A 1 373 ? 6.042 63.724 56.461 1.00 21.12 372 LEU A O 1
ATOM 2962 N N . ASN A 1 374 ? 6.620 62.159 57.976 1.00 22.60 373 ASN A N 1
ATOM 2963 C CA . ASN A 1 374 ? 5.922 62.856 59.053 1.00 22.87 373 ASN A CA 1
ATOM 2964 C C . ASN A 1 374 ? 6.558 64.210 59.343 1.00 23.51 373 ASN A C 1
ATOM 2965 O O . ASN A 1 374 ? 5.850 65.191 59.586 1.00 23.87 373 ASN A O 1
ATOM 2970 N N . TYR A 1 375 ? 7.893 64.285 59.328 1.00 21.16 374 TYR A N 1
ATOM 2971 C CA . TYR A 1 375 ? 8.560 65.562 59.549 1.00 24.19 374 TYR A CA 1
ATOM 2972 C C . TYR A 1 375 ? 8.129 66.588 58.507 1.00 23.30 374 TYR A C 1
ATOM 2973 O O . TYR A 1 375 ? 7.807 67.731 58.842 1.00 24.30 374 TYR A O 1
ATOM 2982 N N . MET A 1 376 ? 8.147 66.202 57.226 1.00 21.89 375 MET A N 1
ATOM 2983 C CA . MET A 1 376 ? 7.811 67.151 56.169 1.00 21.80 375 MET A CA 1
ATOM 2984 C C . MET A 1 376 ? 6.364 67.612 56.287 1.00 24.36 375 MET A C 1
ATOM 2985 O O . MET A 1 376 ? 6.057 68.791 56.074 1.00 23.45 375 MET A O 1
ATOM 2990 N N . SER A 1 377 ? 5.464 66.693 56.635 1.00 22.75 376 SER A N 1
ATOM 2991 C CA . SER A 1 377 ? 4.050 67.033 56.701 1.00 23.53 376 SER A CA 1
ATOM 2992 C C . SER A 1 377 ? 3.784 67.996 57.857 1.00 26.72 376 SER A C 1
ATOM 2993 O O . SER A 1 377 ? 3.015 68.951 57.722 1.00 26.58 376 SER A O 1
ATOM 2996 N N . LYS A 1 378 ? 4.440 67.780 58.991 1.00 23.56 377 LYS A N 1
ATOM 2997 C CA . LYS A 1 378 ? 4.230 68.669 60.128 1.00 25.71 377 LYS A CA 1
ATOM 2998 C C . LYS A 1 378 ? 4.884 70.026 59.899 1.00 27.53 377 LYS A C 1
ATOM 2999 O O . LYS A 1 378 ? 4.292 71.064 60.210 1.00 28.22 377 LYS A O 1
ATOM 3005 N N . LYS A 1 379 ? 6.099 70.042 59.343 1.00 23.54 378 LYS A N 1
ATOM 3006 C CA . LYS A 1 379 ? 6.805 71.310 59.182 1.00 25.01 378 LYS A CA 1
ATOM 3007 C C . LYS A 1 379 ? 6.144 72.204 58.140 1.00 25.33 378 LYS A C 1
ATOM 3008 O O . LYS A 1 379 ? 6.078 73.427 58.321 1.00 26.84 378 LYS A O 1
ATOM 3014 N N . TYR A 1 380 ? 5.652 71.626 57.044 1.00 23.79 379 TYR A N 1
ATOM 3015 C CA . TYR A 1 380 ? 5.216 72.407 55.890 1.00 22.45 379 TYR A CA 1
ATOM 3016 C C . TYR A 1 380 ? 3.706 72.378 55.699 1.00 23.03 379 TYR A C 1
ATOM 3017 O O . TYR A 1 380 ? 3.206 72.543 54.583 1.00 26.01 379 TYR A O 1
ATOM 3026 N N . ASN A 1 381 ? 2.970 72.190 56.796 1.00 28.73 380 ASN A N 1
ATOM 3027 C CA . ASN A 1 381 ? 1.525 72.404 56.830 1.00 27.46 380 ASN A CA 1
ATOM 3028 C C . ASN A 1 381 ? 0.782 71.410 55.937 1.00 26.30 380 ASN A C 1
ATOM 3029 O O . ASN A 1 381 ? -0.097 71.783 55.160 1.00 27.35 380 ASN A O 1
ATOM 3034 N N . HIS A 1 382 ? 1.149 70.131 56.059 1.00 25.96 381 HIS A N 1
ATOM 3035 C CA . HIS A 1 382 ? 0.405 69.019 55.471 1.00 24.35 381 HIS A CA 1
ATOM 3036 C C . HIS A 1 382 ? 0.233 69.169 53.960 1.00 25.87 381 HIS A C 1
ATOM 3037 O O . HIS A 1 382 ? -0.899 69.156 53.460 1.00 25.72 381 HIS A O 1
ATOM 3044 N N . PRO A 1 383 ? 1.316 69.300 53.197 1.00 26.51 382 PRO A N 1
ATOM 3045 C CA . PRO A 1 383 ? 1.185 69.410 51.751 1.00 24.11 382 PRO A CA 1
ATOM 3046 C C . PRO A 1 383 ? 1.016 68.043 51.118 1.00 23.56 382 PRO A C 1
ATOM 3047 O O . PRO A 1 383 ? 1.340 67.017 51.738 1.00 21.38 382 PRO A O 1
ATOM 3051 N N . PRO A 1 384 ? 0.518 67.984 49.888 1.00 23.93 383 PRO A N 1
ATOM 3052 C CA . PRO A 1 384 ? 0.608 66.732 49.128 1.00 20.21 383 PRO A CA 1
ATOM 3053 C C . PRO A 1 384 ? 2.071 66.372 48.922 1.00 21.61 383 PRO A C 1
ATOM 3054 O O . PRO A 1 384 ? 2.890 67.226 48.572 1.00 20.44 383 PRO A O 1
ATOM 3058 N N . ILE A 1 385 ? 2.399 65.104 49.152 1.00 22.40 384 ILE A N 1
ATOM 3059 C CA . ILE A 1 385 ? 3.767 64.615 49.029 1.00 20.93 384 ILE A CA 1
ATOM 3060 C C . ILE A 1 385 ? 3.780 63.391 48.117 1.00 22.15 384 ILE A C 1
ATOM 3061 O O . ILE A 1 385 ? 2.913 62.515 48.220 1.00 20.61 384 ILE A O 1
ATOM 3066 N N . PHE A 1 386 ? 4.740 63.358 47.194 1.00 20.03 385 PHE A N 1
ATOM 3067 C CA . PHE A 1 386 ? 5.084 62.170 46.431 1.00 18.41 385 PHE A CA 1
ATOM 3068 C C . PHE A 1 386 ? 6.462 61.716 46.878 1.00 20.05 385 PHE A C 1
ATOM 3069 O O . PHE A 1 386 ? 7.358 62.543 47.046 1.00 20.37 385 PHE A O 1
ATOM 3077 N N . ILE A 1 387 ? 6.641 60.413 47.081 1.00 18.27 386 ILE A N 1
ATOM 3078 C CA . ILE A 1 387 ? 7.996 59.874 47.122 1.00 17.95 386 ILE A CA 1
ATOM 3079 C C . ILE A 1 387 ? 8.450 59.769 45.668 1.00 19.04 386 ILE A C 1
ATOM 3080 O O . ILE A 1 387 ? 7.969 58.913 44.921 1.00 16.61 386 ILE A O 1
ATOM 3085 N N . THR A 1 388 ? 9.342 60.665 45.244 1.00 16.60 387 THR A N 1
ATOM 3086 C CA . THR A 1 388 ? 9.749 60.650 43.844 1.00 17.79 387 THR A CA 1
ATOM 3087 C C . THR A 1 388 ? 10.969 59.773 43.560 1.00 18.05 387 THR A C 1
ATOM 3088 O O . THR A 1 388 ? 11.283 59.552 42.383 1.00 16.83 387 THR A O 1
ATOM 3092 N N . GLU A 1 389 ? 11.652 59.267 44.591 1.00 17.23 388 GLU A N 1
ATOM 3093 C CA . GLU A 1 389 ? 12.698 58.252 44.446 1.00 16.84 388 GLU A CA 1
ATOM 3094 C C . GLU A 1 389 ? 12.812 57.473 45.743 1.00 16.05 388 GLU A C 1
ATOM 3095 O O . GLU A 1 389 ? 12.797 58.067 46.823 1.00 18.36 388 GLU A O 1
ATOM 3101 N N . ASN A 1 390 ? 12.968 56.156 45.617 1.00 16.92 389 ASN A N 1
ATOM 3102 C CA . ASN A 1 390 ? 13.339 55.262 46.707 1.00 16.57 389 ASN A CA 1
ATOM 3103 C C . ASN A 1 390 ? 13.768 53.945 46.060 1.00 16.51 389 ASN A C 1
ATOM 3104 O O . ASN A 1 390 ? 13.137 53.509 45.096 1.00 16.41 389 ASN A O 1
ATOM 3109 N N . GLY A 1 391 ? 14.860 53.360 46.547 1.00 17.40 390 GLY A N 1
ATOM 3110 C CA . GLY A 1 391 ? 15.370 52.127 45.971 1.00 19.26 390 GLY A CA 1
ATOM 3111 C C . GLY A 1 391 ? 16.768 51.817 46.479 1.00 19.13 390 GLY A C 1
ATOM 3112 O O . GLY A 1 391 ? 17.273 52.469 47.384 1.00 18.25 390 GLY A O 1
ATOM 3113 N N . MET A 1 392 ? 17.387 50.797 45.884 1.00 19.67 391 MET A N 1
ATOM 3114 C CA . MET A 1 392 ? 18.715 50.395 46.347 1.00 19.23 391 MET A CA 1
ATOM 3115 C C . MET A 1 392 ? 19.481 49.731 45.216 1.00 18.42 391 MET A C 1
ATOM 3116 O O . MET A 1 392 ? 18.894 49.257 44.240 1.00 20.63 391 MET A O 1
ATOM 3121 N N . ASP A 1 393 ? 20.810 49.695 45.357 1.00 18.76 392 ASP A N 1
ATOM 3122 C CA . ASP A 1 393 ? 21.657 49.199 44.281 1.00 19.30 392 ASP A CA 1
ATOM 3123 C C . ASP A 1 393 ? 22.420 47.936 44.665 1.00 20.80 392 ASP A C 1
ATOM 3124 O O . ASP A 1 393 ? 22.728 47.697 45.840 1.00 20.22 392 ASP A O 1
ATOM 3129 N N . ASP A 1 394 ? 22.694 47.127 43.640 1.00 19.05 393 ASP A N 1
ATOM 3130 C CA . ASP A 1 394 ? 23.619 46.002 43.679 1.00 22.21 393 ASP A CA 1
ATOM 3131 C C . ASP A 1 394 ? 24.943 46.401 43.034 1.00 21.66 393 ASP A C 1
ATOM 3132 O O . ASP A 1 394 ? 25.008 47.311 42.200 1.00 20.47 393 ASP A O 1
ATOM 3137 N N . GLU A 1 395 ? 26.005 45.692 43.415 1.00 22.56 394 GLU A N 1
ATOM 3138 C CA . GLU A 1 395 ? 27.353 45.980 42.935 1.00 24.30 394 GLU A CA 1
ATOM 3139 C C . GLU A 1 395 ? 27.692 45.087 41.748 1.00 23.86 394 GLU A C 1
ATOM 3140 O O . GLU A 1 395 ? 27.513 43.864 41.814 1.00 24.38 394 GLU A O 1
ATOM 3146 N N . ASP A 1 396 ? 28.204 45.694 40.676 1.00 24.17 395 ASP A N 1
ATOM 3147 C CA . ASP A 1 396 ? 28.638 44.930 39.505 1.00 24.47 395 ASP A CA 1
ATOM 3148 C C . ASP A 1 396 ? 29.740 45.718 38.799 1.00 26.35 395 ASP A C 1
ATOM 3149 O O . ASP A 1 396 ? 29.454 46.648 38.039 1.00 25.74 395 ASP A O 1
ATOM 3154 N N . ASP A 1 397 ? 30.990 45.323 39.029 1.00 30.35 396 ASP A N 1
ATOM 3155 C CA . ASP A 1 397 ? 32.136 45.953 38.380 1.00 31.45 396 ASP A CA 1
ATOM 3156 C C . ASP A 1 397 ? 32.377 45.439 36.962 1.00 35.29 396 ASP A C 1
ATOM 3157 O O . ASP A 1 397 ? 33.394 45.790 36.353 1.00 35.77 396 ASP A O 1
ATOM 3162 N N . GLY A 1 398 ? 31.467 44.630 36.426 1.00 32.27 397 GLY A N 1
ATOM 3163 C CA . GLY A 1 398 ? 31.642 43.983 35.143 1.00 35.41 397 GLY A CA 1
ATOM 3164 C C . GLY A 1 398 ? 31.883 42.496 35.253 1.00 38.13 397 GLY A C 1
ATOM 3165 O O . GLY A 1 398 ? 31.837 41.799 34.232 1.00 39.22 397 GLY A O 1
ATOM 3166 N N . SER A 1 399 ? 32.121 41.985 36.459 1.00 34.76 398 SER A N 1
ATOM 3167 C CA . SER A 1 399 ? 32.377 40.567 36.664 1.00 38.28 398 SER A CA 1
ATOM 3168 C C . SER A 1 399 ? 31.253 39.853 37.397 1.00 37.46 398 SER A C 1
ATOM 3169 O O . SER A 1 399 ? 31.339 38.636 37.588 1.00 37.34 398 SER A O 1
ATOM 3172 N N . ALA A 1 400 ? 30.206 40.560 37.817 1.00 33.29 399 ALA A N 1
ATOM 3173 C CA . ALA A 1 400 ? 29.158 39.897 38.580 1.00 29.51 399 ALA A CA 1
ATOM 3174 C C . ALA A 1 400 ? 28.326 38.986 37.684 1.00 30.62 399 ALA A C 1
ATOM 3175 O O . ALA A 1 400 ? 28.091 39.271 36.508 1.00 30.74 399 ALA A O 1
ATOM 3177 N N . SER A 1 401 ? 27.894 37.867 38.258 1.00 30.23 400 SER A N 1
ATOM 3178 C CA . SER A 1 401 ? 27.043 36.927 37.542 1.00 31.14 400 SER A CA 1
ATOM 3179 C C . SER A 1 401 ? 25.690 37.561 37.232 1.00 32.90 400 SER A C 1
ATOM 3180 O O . SER A 1 401 ? 25.065 38.163 38.110 1.00 29.64 400 SER A O 1
ATOM 3183 N N . ILE A 1 402 ? 25.233 37.412 35.984 1.00 29.30 401 ILE A N 1
ATOM 3184 C CA . ILE A 1 402 ? 23.913 37.920 35.620 1.00 28.99 401 ILE A CA 1
ATOM 3185 C C . ILE A 1 402 ? 22.841 37.295 36.500 1.00 27.49 401 ILE A C 1
ATOM 3186 O O . ILE A 1 402 ? 21.868 37.951 36.881 1.00 26.28 401 ILE A O 1
ATOM 3191 N N . HIS A 1 403 ? 23.009 36.023 36.859 1.00 28.35 402 HIS A N 1
ATOM 3192 C CA . HIS A 1 403 ? 21.972 35.353 37.632 1.00 27.27 402 HIS A CA 1
ATOM 3193 C C . HIS A 1 403 ? 21.935 35.862 39.070 1.00 28.83 402 HIS A C 1
ATOM 3194 O O . HIS A 1 403 ? 20.858 35.937 39.671 1.00 26.92 402 HIS A O 1
ATOM 3201 N N . ASP A 1 404 ? 23.082 36.267 39.616 1.00 27.02 403 ASP A N 1
ATOM 3202 C CA . ASP A 1 404 ? 23.078 36.898 40.931 1.00 25.54 403 ASP A CA 1
ATOM 3203 C C . ASP A 1 404 ? 22.405 38.262 40.876 1.00 27.26 403 ASP A C 1
ATOM 3204 O O . ASP A 1 404 ? 21.722 38.663 41.828 1.00 29.04 403 ASP A O 1
ATOM 3209 N N . MET A 1 405 ? 22.602 38.996 39.776 1.00 24.92 404 MET A N 1
ATOM 3210 C CA . MET A 1 405 ? 21.980 40.312 39.656 1.00 25.48 404 MET A CA 1
ATOM 3211 C C . MET A 1 405 ? 20.472 40.205 39.460 1.00 24.65 404 MET A C 1
ATOM 3212 O O . MET A 1 405 ? 19.737 41.117 39.848 1.00 25.02 404 MET A O 1
ATOM 3217 N N . LEU A 1 406 ? 19.982 39.102 38.886 1.00 22.51 405 LEU A N 1
ATOM 3218 C CA . LEU A 1 406 ? 18.548 38.983 38.619 1.00 20.60 405 LEU A CA 1
ATOM 3219 C C . LEU A 1 406 ? 17.769 38.509 39.834 1.00 23.41 405 LEU A C 1
ATOM 3220 O O . LEU A 1 406 ? 16.589 38.842 39.980 1.00 21.94 405 LEU A O 1
ATOM 3225 N N . ASP A 1 407 ? 18.399 37.709 40.692 1.00 23.96 406 ASP A N 1
ATOM 3226 C CA . ASP A 1 407 ? 17.752 37.159 41.881 1.00 22.18 406 ASP A CA 1
ATOM 3227 C C . ASP A 1 407 ? 17.962 38.133 43.038 1.00 25.07 406 ASP A C 1
ATOM 3228 O O . ASP A 1 407 ? 18.680 37.874 44.005 1.00 23.85 406 ASP A O 1
ATOM 3233 N N . ASP A 1 408 ? 17.325 39.295 42.911 1.00 23.03 407 ASP A N 1
ATOM 3234 C CA . ASP A 1 408 ? 17.648 40.418 43.788 1.00 21.94 407 ASP A CA 1
ATOM 3235 C C . ASP A 1 408 ? 16.720 40.443 45.006 1.00 23.99 407 ASP A C 1
ATOM 3236 O O . ASP A 1 408 ? 15.941 41.366 45.245 1.00 21.30 407 ASP A O 1
ATOM 3241 N N . LYS A 1 409 ? 16.851 39.386 45.812 1.00 21.76 408 LYS A N 1
ATOM 3242 C CA . LYS A 1 409 ? 16.025 39.245 47.006 1.00 23.13 408 LYS A CA 1
ATOM 3243 C C . LYS A 1 409 ? 16.187 40.432 47.949 1.00 20.47 408 LYS A C 1
ATOM 3244 O O . LYS A 1 409 ? 15.223 40.843 48.604 1.00 23.75 408 LYS A O 1
ATOM 3250 N N . ARG A 1 410 ? 17.391 40.998 48.039 1.00 20.64 409 ARG A N 1
ATOM 3251 C CA . ARG A 1 410 ? 17.580 42.124 48.952 1.00 25.48 409 ARG A CA 1
ATOM 3252 C C . ARG A 1 410 ? 16.784 43.348 48.501 1.00 23.13 409 ARG A C 1
ATOM 3253 O O . ARG A 1 410 ? 16.210 44.060 49.337 1.00 22.20 409 ARG A O 1
ATOM 3261 N N . ARG A 1 411 ? 16.724 43.594 47.186 1.00 21.77 410 ARG A N 1
ATOM 3262 C CA . ARG A 1 411 ? 15.892 44.681 46.664 1.00 19.09 410 ARG A CA 1
ATOM 3263 C C . ARG A 1 411 ? 14.418 44.443 46.969 1.00 21.48 410 ARG A C 1
ATOM 3264 O O . ARG A 1 411 ? 13.705 45.366 47.370 1.00 19.46 410 ARG A O 1
ATOM 3272 N N . VAL A 1 412 ? 13.939 43.204 46.791 1.00 22.50 411 VAL A N 1
ATOM 3273 C CA . VAL A 1 412 ? 12.561 42.888 47.159 1.00 19.91 411 VAL A CA 1
ATOM 3274 C C . VAL A 1 412 ? 12.306 43.246 48.618 1.00 21.65 411 VAL A C 1
ATOM 3275 O O . VAL A 1 412 ? 11.307 43.894 48.958 1.00 21.60 411 VAL A O 1
ATOM 3279 N N . ASP A 1 413 ? 13.217 42.838 49.504 1.00 22.99 412 ASP A N 1
ATOM 3280 C CA . ASP A 1 413 ? 13.055 43.130 50.926 1.00 24.11 412 ASP A CA 1
ATOM 3281 C C . ASP A 1 413 ? 13.098 44.629 51.194 1.00 21.88 412 ASP A C 1
ATOM 3282 O O . ASP A 1 413 ? 12.353 45.136 52.042 1.00 22.62 412 ASP A O 1
ATOM 3287 N N . TYR A 1 414 ? 13.974 45.352 50.485 1.00 21.41 413 TYR A N 1
ATOM 3288 C CA . TYR A 1 414 ? 14.028 46.808 50.617 1.00 20.11 413 TYR A CA 1
ATOM 3289 C C . TYR A 1 414 ? 12.675 47.433 50.298 1.00 20.19 413 TYR A C 1
ATOM 3290 O O . TYR A 1 414 ? 12.143 48.226 51.085 1.00 20.84 413 TYR A O 1
ATOM 3299 N N . PHE A 1 415 ? 12.096 47.079 49.146 1.00 17.89 414 PHE A N 1
ATOM 3300 C CA . PHE A 1 415 ? 10.825 47.689 48.759 1.00 19.43 414 PHE A CA 1
ATOM 3301 C C . PHE A 1 415 ? 9.694 47.285 49.699 1.00 19.99 414 PHE A C 1
ATOM 3302 O O . PHE A 1 415 ? 8.869 48.126 50.069 1.00 20.39 414 PHE A O 1
ATOM 3310 N N . LYS A 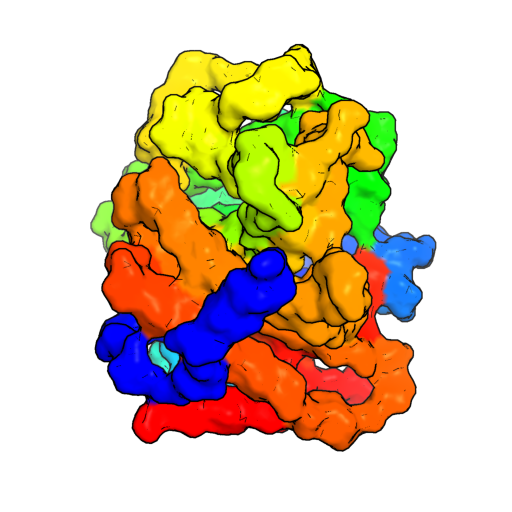1 416 ? 9.640 46.015 50.106 1.00 22.77 415 LYS A N 1
ATOM 3311 C CA . LYS A 1 416 ? 8.599 45.588 51.041 1.00 21.23 415 LYS A CA 1
ATOM 3312 C C . LYS A 1 416 ? 8.666 46.378 52.341 1.00 21.23 415 LYS A C 1
ATOM 3313 O O . LYS A 1 416 ? 7.635 46.827 52.858 1.00 22.40 415 LYS A O 1
ATOM 3319 N N . SER A 1 417 ? 9.874 46.553 52.882 1.00 19.25 416 SER A N 1
ATOM 3320 C CA . SER A 1 417 ? 10.033 47.168 54.195 1.00 21.56 416 SER A CA 1
ATOM 3321 C C . SER A 1 417 ? 9.826 48.677 54.147 1.00 21.75 416 SER A C 1
ATOM 3322 O O . SER A 1 417 ? 9.222 49.251 55.058 1.00 20.53 416 SER A O 1
ATOM 3325 N N . TYR A 1 418 ? 10.286 49.343 53.085 1.00 19.43 417 TYR A N 1
ATOM 3326 C CA . TYR A 1 418 ? 10.039 50.775 52.989 1.00 19.42 417 TYR A CA 1
ATOM 3327 C C . TYR A 1 418 ? 8.587 51.064 52.626 1.00 19.61 417 TYR A C 1
ATOM 3328 O O . TYR A 1 418 ? 7.997 52.029 53.124 1.00 20.97 417 TYR A O 1
ATOM 3337 N N . LEU A 1 419 ? 8.000 50.265 51.733 1.00 18.30 418 LEU A N 1
ATOM 3338 C CA . LEU A 1 419 ? 6.611 50.514 51.364 1.00 19.66 418 LEU A CA 1
ATOM 3339 C C . LEU A 1 419 ? 5.683 50.324 52.558 1.00 20.95 418 LEU A C 1
ATOM 3340 O O . LEU A 1 419 ? 4.693 51.054 52.701 1.00 21.10 418 LEU A O 1
ATOM 3345 N N . ALA A 1 420 ? 5.982 49.347 53.428 1.00 20.74 419 ALA A N 1
ATOM 3346 C CA . ALA A 1 420 ? 5.186 49.190 54.646 1.00 20.91 419 ALA A CA 1
ATOM 3347 C C . ALA A 1 420 ? 5.221 50.457 55.485 1.00 22.68 419 ALA A C 1
ATOM 3348 O O . ALA A 1 420 ? 4.218 50.829 56.108 1.00 24.19 419 ALA A O 1
ATOM 3350 N N . ASN A 1 421 ? 6.364 51.143 55.505 1.00 19.71 420 ASN A N 1
ATOM 3351 C CA . ASN A 1 421 ? 6.468 52.383 56.264 1.00 22.35 420 ASN A CA 1
ATOM 3352 C C . ASN A 1 421 ? 5.796 53.551 55.552 1.00 19.59 420 ASN A C 1
ATOM 3353 O O . ASN A 1 421 ? 5.272 54.457 56.212 1.00 21.47 420 ASN A O 1
ATOM 3358 N N . VAL A 1 422 ? 5.811 53.564 54.218 1.00 20.92 421 VAL A N 1
ATOM 3359 C CA . VAL A 1 422 ? 5.055 54.578 53.484 1.00 21.03 421 VAL A CA 1
ATOM 3360 C C . VAL A 1 422 ? 3.570 54.433 53.778 1.00 20.93 421 VAL A C 1
ATOM 3361 O O . VAL A 1 422 ? 2.867 55.418 54.044 1.00 20.37 421 VAL A O 1
ATOM 3365 N N . SER A 1 423 ? 3.071 53.194 53.730 1.00 20.78 422 SER A N 1
ATOM 3366 C CA . SER A 1 423 ? 1.682 52.916 54.083 1.00 22.37 422 SER A CA 1
ATOM 3367 C C . SER A 1 423 ? 1.360 53.426 55.479 1.00 23.74 422 SER A C 1
ATOM 3368 O O . SER A 1 423 ? 0.321 54.071 55.695 1.00 23.31 422 SER A O 1
ATOM 3371 N N . GLN A 1 424 ? 2.255 53.173 56.434 1.00 22.17 423 GLN A N 1
ATOM 3372 C CA . GLN A 1 424 ? 1.999 53.610 57.801 1.00 26.13 423 GLN A CA 1
ATOM 3373 C C . GLN A 1 424 ? 1.993 55.133 57.905 1.00 25.53 423 GLN A C 1
ATOM 3374 O O . GLN A 1 424 ? 1.167 55.701 58.631 1.00 22.34 423 GLN A O 1
ATOM 3380 N N . ALA A 1 425 ? 2.880 55.820 57.164 1.00 22.71 424 ALA A N 1
ATOM 3381 C CA . ALA A 1 425 ? 2.875 57.282 57.191 1.00 23.33 424 ALA A CA 1
ATOM 3382 C C . ALA A 1 425 ? 1.559 57.845 56.680 1.00 22.46 424 ALA A C 1
ATOM 3383 O O . ALA A 1 425 ? 1.126 58.914 57.127 1.00 24.26 424 ALA A O 1
ATOM 3385 N N . ILE A 1 426 ? 0.907 57.149 55.749 1.00 22.79 425 ILE A N 1
ATOM 3386 C CA . ILE A 1 426 ? -0.435 57.554 55.336 1.00 24.41 425 ILE A CA 1
ATOM 3387 C C . ILE A 1 426 ? -1.393 57.443 56.516 1.00 25.89 425 ILE A C 1
ATOM 3388 O O . ILE A 1 426 ? -2.171 58.363 56.799 1.00 25.94 425 ILE A O 1
ATOM 3393 N N . GLU A 1 427 ? -1.333 56.315 57.228 1.00 24.36 426 GLU A N 1
ATOM 3394 C CA . GLU A 1 427 ? -2.162 56.135 58.417 1.00 26.87 426 GLU A CA 1
ATOM 3395 C C . GLU A 1 427 ? -1.856 57.190 59.469 1.00 26.79 426 GLU A C 1
ATOM 3396 O O . GLU A 1 427 ? -2.754 57.628 60.203 1.00 26.66 426 GLU A O 1
ATOM 3402 N N . ASP A 1 428 ? -0.588 57.602 59.565 1.00 24.88 427 ASP A N 1
ATOM 3403 C CA . ASP A 1 428 ? -0.195 58.661 60.483 1.00 25.04 427 ASP A CA 1
ATOM 3404 C C . ASP A 1 428 ? -0.809 60.004 60.121 1.00 27.39 427 ASP A C 1
ATOM 3405 O O . ASP A 1 428 ? -0.811 60.910 60.961 1.00 28.03 427 ASP A O 1
ATOM 3410 N N . GLY A 1 429 ? -1.290 60.170 58.892 1.00 27.44 428 GLY A N 1
ATOM 3411 C CA . GLY A 1 429 ? -1.891 61.417 58.465 1.00 25.34 428 GLY A CA 1
ATOM 3412 C C . GLY A 1 429 ? -1.137 62.197 57.407 1.00 26.90 428 GLY A C 1
ATOM 3413 O O . GLY A 1 429 ? -1.509 63.342 57.129 1.00 26.41 428 GLY A O 1
ATOM 3414 N N . VAL A 1 430 ? -0.099 61.628 56.813 1.00 26.13 429 VAL A N 1
ATOM 3415 C CA . VAL A 1 430 ? 0.629 62.306 55.742 1.00 23.25 429 VAL A CA 1
ATOM 3416 C C . VAL A 1 430 ? -0.141 62.141 54.436 1.00 22.44 429 VAL A C 1
ATOM 3417 O O . VAL A 1 430 ? -0.597 61.039 54.097 1.00 22.85 429 VAL A O 1
ATOM 3421 N N . ASP A 1 431 ? -0.288 63.240 53.698 1.00 22.97 430 ASP A N 1
ATOM 3422 C CA . ASP A 1 431 ? -1.049 63.255 52.453 1.00 24.46 430 ASP A CA 1
ATOM 3423 C C . ASP A 1 431 ? -0.159 62.772 51.309 1.00 21.81 430 ASP A C 1
ATOM 3424 O O . ASP A 1 431 ? 0.229 63.530 50.418 1.00 23.47 430 ASP A O 1
ATOM 3429 N N . ILE A 1 432 ? 0.169 61.485 51.351 1.00 21.53 431 ILE A N 1
ATOM 3430 C CA . ILE A 1 432 ? 1.035 60.901 50.333 1.00 22.34 431 ILE A CA 1
ATOM 3431 C C . ILE A 1 432 ? 0.195 60.542 49.118 1.00 23.83 431 ILE A C 1
ATOM 3432 O O . ILE A 1 432 ? -0.774 59.780 49.215 1.00 23.74 431 ILE A O 1
ATOM 3437 N N . LYS A 1 433 ? 0.590 61.063 47.961 1.00 21.37 432 LYS A N 1
ATOM 3438 C CA . LYS A 1 433 ? -0.181 60.874 46.749 1.00 23.31 432 LYS A CA 1
ATOM 3439 C C . LYS A 1 433 ? 0.377 59.782 45.854 1.00 20.70 432 LYS A C 1
ATOM 3440 O O . LYS A 1 433 ? -0.343 59.299 44.975 1.00 18.80 432 LYS A O 1
ATOM 3446 N N . GLY A 1 434 ? 1.637 59.399 46.030 1.00 20.07 433 GLY A N 1
ATOM 3447 C CA . GLY A 1 434 ? 2.204 58.393 45.152 1.00 19.59 433 GLY A CA 1
ATOM 3448 C C . GLY A 1 434 ? 3.644 58.101 45.513 1.00 17.23 433 GLY A C 1
ATOM 3449 O O . GLY A 1 434 ? 4.239 58.740 46.386 1.00 18.73 433 GLY A O 1
ATOM 3450 N N . TYR A 1 435 ? 4.203 57.131 44.795 1.00 17.11 434 TYR A N 1
ATOM 3451 C CA . TYR A 1 435 ? 5.497 56.553 45.120 1.00 18.72 434 TYR A CA 1
ATOM 3452 C C . TYR A 1 435 ? 6.145 56.096 43.825 1.00 16.87 434 TYR A C 1
ATOM 3453 O O . TYR A 1 435 ? 5.518 55.382 43.042 1.00 18.41 434 TYR A O 1
ATOM 3462 N N . PHE A 1 436 ? 7.397 56.496 43.618 1.00 18.46 435 PHE A N 1
ATOM 3463 C CA . PHE A 1 436 ? 8.162 56.139 42.428 1.00 16.94 435 PHE A CA 1
ATOM 3464 C C . PHE A 1 436 ? 9.405 55.365 42.841 1.00 16.22 435 PHE A C 1
ATOM 3465 O O . PHE A 1 436 ? 10.230 55.872 43.608 1.00 17.23 435 PHE A O 1
ATOM 3473 N N . ALA A 1 437 ? 9.531 54.135 42.340 1.00 17.16 436 ALA A N 1
ATOM 3474 C CA . ALA A 1 437 ? 10.745 53.357 42.552 1.00 16.59 436 ALA A CA 1
ATOM 3475 C C . ALA A 1 437 ? 11.884 53.881 41.682 1.00 17.14 436 ALA A C 1
ATOM 3476 O O . ALA A 1 437 ? 11.719 54.072 40.471 1.00 18.03 436 ALA A O 1
ATOM 3478 N N . TRP A 1 438 ? 13.049 54.091 42.290 1.00 16.20 437 TRP A N 1
ATOM 3479 C CA . TRP A 1 438 ? 14.288 54.273 41.539 1.00 17.55 437 TRP A CA 1
ATOM 3480 C C . TRP A 1 438 ? 14.991 52.922 41.477 1.00 16.69 437 TRP A C 1
ATOM 3481 O O . TRP A 1 438 ? 15.358 52.387 42.524 1.00 19.23 437 TRP A O 1
ATOM 3492 N N . SER A 1 439 ? 15.182 52.356 40.272 1.00 17.30 438 SER A N 1
ATOM 3493 C CA . SER A 1 439 ? 14.845 52.924 38.967 1.00 15.23 438 SER A CA 1
ATOM 3494 C C . SER A 1 439 ? 14.173 51.836 38.120 1.00 19.23 438 SER A C 1
ATOM 3495 O O . SER A 1 439 ? 14.248 50.652 38.466 1.00 17.24 438 SER A O 1
ATOM 3498 N N . LEU A 1 440 ? 13.526 52.221 37.013 1.00 16.79 439 LEU A N 1
ATOM 3499 C CA . LEU A 1 440 ? 13.005 51.214 36.083 1.00 16.66 439 LEU A CA 1
ATOM 3500 C C . LEU A 1 440 ? 14.101 50.236 35.684 1.00 19.08 439 LEU A C 1
ATOM 3501 O O . LEU A 1 440 ? 13.905 49.013 35.678 1.00 18.16 439 LEU A O 1
ATOM 3506 N N . LEU A 1 441 ? 15.277 50.755 35.360 1.00 19.31 440 LEU A N 1
ATOM 3507 C CA . LEU A 1 441 ? 16.286 49.838 34.871 1.00 19.72 440 LEU A CA 1
ATOM 3508 C C . LEU A 1 441 ? 17.665 50.309 35.300 1.00 19.57 440 LEU A C 1
ATOM 3509 O O . LEU A 1 441 ? 17.870 51.471 35.668 1.00 21.67 440 LEU A O 1
ATOM 3514 N N . ASP A 1 442 ? 18.604 49.365 35.295 1.00 17.96 441 ASP A N 1
ATOM 3515 C CA . ASP A 1 442 ? 19.987 49.693 35.595 1.00 18.75 441 ASP A CA 1
ATOM 3516 C C . ASP A 1 442 ? 20.451 50.780 34.641 1.00 18.15 441 ASP A C 1
ATOM 3517 O O . ASP A 1 442 ? 20.051 50.802 33.475 1.00 18.28 441 ASP A O 1
ATOM 3522 N N . ASN A 1 443 ? 21.295 51.687 35.128 1.00 19.46 442 ASN A N 1
ATOM 3523 C CA . ASN A 1 443 ? 21.672 52.818 34.283 1.00 17.23 442 ASN A CA 1
ATOM 3524 C C . ASN A 1 443 ? 22.988 53.414 34.783 1.00 17.76 442 ASN A C 1
ATOM 3525 O O . ASN A 1 443 ? 23.671 52.838 35.633 1.00 20.31 442 ASN A O 1
ATOM 3530 N N . PHE A 1 444 ? 23.350 54.574 34.236 1.00 16.59 443 PHE A N 1
ATOM 3531 C CA . PHE A 1 444 ? 24.623 55.228 34.539 1.00 17.45 443 PHE A CA 1
ATOM 3532 C C . PHE A 1 444 ? 24.502 55.967 35.865 1.00 19.47 443 PHE A C 1
ATOM 3533 O O . PHE A 1 444 ? 23.840 57.005 35.938 1.00 17.75 443 PHE A O 1
ATOM 3541 N N . GLU A 1 445 ? 25.160 55.466 36.908 1.00 16.16 444 GLU A N 1
ATOM 3542 C CA . GLU A 1 445 ? 25.029 56.074 38.236 1.00 18.72 444 GLU A CA 1
ATOM 3543 C C . GLU A 1 445 ? 26.163 57.079 38.475 1.00 18.15 444 GLU A C 1
ATOM 3544 O O . GLU A 1 445 ? 27.020 56.926 39.345 1.00 16.65 444 GLU A O 1
ATOM 3550 N N . TRP A 1 446 ? 26.135 58.144 37.675 1.00 16.27 445 TRP A N 1
ATOM 3551 C CA . TRP A 1 446 ? 26.942 59.355 37.889 1.00 17.81 445 TRP A CA 1
ATOM 3552 C C . TRP A 1 446 ? 28.414 58.971 38.058 1.00 17.97 445 TRP A C 1
ATOM 3553 O O . TRP A 1 446 ? 28.970 58.302 37.172 1.00 17.65 445 TRP A O 1
ATOM 3564 N N . ALA A 1 447 ? 29.077 59.383 39.147 1.00 18.51 446 ALA A N 1
ATOM 3565 C CA . ALA A 1 447 ? 30.512 59.157 39.298 1.00 20.15 446 ALA A CA 1
ATOM 3566 C C . ALA A 1 447 ? 30.843 57.693 39.543 1.00 22.53 446 ALA A C 1
ATOM 3567 O O . ALA A 1 447 ? 32.017 57.316 39.457 1.00 22.34 446 ALA A O 1
ATOM 3569 N N . GLN A 1 448 ? 29.844 56.867 39.836 1.00 21.45 447 GLN A N 1
ATOM 3570 C CA . GLN A 1 448 ? 30.042 55.431 39.961 1.00 19.06 447 GLN A CA 1
ATOM 3571 C C . GLN A 1 448 ? 29.951 54.703 38.633 1.00 19.28 447 GLN A C 1
ATOM 3572 O O . GLN A 1 448 ? 30.233 53.496 38.588 1.00 19.63 447 GLN A O 1
ATOM 3578 N N . GLY A 1 449 ? 29.562 55.395 37.561 1.00 20.17 448 GLY A N 1
ATOM 3579 C CA . GLY A 1 449 ? 29.392 54.724 36.282 1.00 20.45 448 GLY A CA 1
ATOM 3580 C C . GLY A 1 449 ? 28.322 53.651 36.351 1.00 20.52 448 GLY A C 1
ATOM 3581 O O . GLY A 1 449 ? 27.310 53.779 37.051 1.00 20.60 448 GLY A O 1
ATOM 3582 N N . TYR A 1 450 ? 28.554 52.560 35.625 1.00 18.36 449 TYR A N 1
ATOM 3583 C CA . TYR A 1 450 ? 27.577 51.483 35.572 1.00 18.95 449 TYR A CA 1
ATOM 3584 C C . TYR A 1 450 ? 27.771 50.471 36.691 1.00 21.16 449 TYR A C 1
ATOM 3585 O O . TYR A 1 450 ? 27.072 49.451 36.708 1.00 21.09 449 TYR A O 1
ATOM 3594 N N . THR A 1 451 ? 28.661 50.754 37.654 1.00 19.23 450 THR A N 1
ATOM 3595 C CA . THR A 1 451 ? 28.981 49.768 38.688 1.00 22.46 450 THR A CA 1
ATOM 3596 C C . THR A 1 451 ? 27.864 49.578 39.706 1.00 22.89 450 THR A C 1
ATOM 3597 O O . THR A 1 451 ? 27.904 48.604 40.464 1.00 20.71 450 THR A O 1
ATOM 3601 N N . LYS A 1 452 ? 26.887 50.478 39.757 1.00 20.56 451 LYS A N 1
ATOM 3602 C CA . LYS A 1 452 ? 25.784 50.388 40.704 1.00 19.39 451 LYS A CA 1
ATOM 3603 C C . LYS A 1 452 ? 24.495 50.160 39.927 1.00 20.74 451 LYS A C 1
ATOM 3604 O O . LYS A 1 452 ? 24.088 51.017 39.131 1.00 20.09 451 LYS A O 1
ATOM 3610 N N . ARG A 1 453 ? 23.862 49.005 40.159 1.00 16.93 452 ARG A N 1
ATOM 3611 C CA . ARG A 1 453 ? 22.636 48.613 39.471 1.00 18.38 452 ARG A CA 1
ATOM 3612 C C . ARG A 1 453 ? 21.447 48.891 40.385 1.00 19.43 452 ARG A C 1
ATOM 3613 O O . ARG A 1 453 ? 21.250 48.186 41.376 1.00 19.33 452 ARG A O 1
ATOM 3621 N N . PHE A 1 454 ? 20.650 49.914 40.042 1.00 18.02 453 PHE A N 1
ATOM 3622 C CA . PHE A 1 454 ? 19.456 50.305 40.791 1.00 17.46 453 PHE A CA 1
ATOM 3623 C C . PHE A 1 454 ? 18.159 49.791 40.171 1.00 16.59 453 PHE A C 1
ATOM 3624 O O . PHE A 1 454 ? 17.089 50.013 40.743 1.00 18.68 453 PHE A O 1
ATOM 3632 N N . GLY A 1 455 ? 18.217 49.102 39.032 1.00 18.18 454 GLY A N 1
ATOM 3633 C CA . GLY A 1 455 ? 17.001 48.819 38.296 1.00 16.84 454 GLY A CA 1
ATOM 3634 C C . GLY A 1 455 ? 16.142 47.730 38.916 1.00 19.07 454 GLY A C 1
ATOM 3635 O O . GLY A 1 455 ? 16.622 46.793 39.563 1.00 18.73 454 GLY A O 1
ATOM 3636 N N . LEU A 1 456 ? 14.830 47.849 38.685 1.00 17.33 455 LEU A N 1
ATOM 3637 C CA . LEU A 1 456 ? 13.978 46.669 38.724 1.00 17.43 455 LEU A CA 1
ATOM 3638 C C . LEU A 1 456 ? 14.248 45.756 37.541 1.00 18.79 455 LEU A C 1
ATOM 3639 O O . LEU A 1 456 ? 13.946 44.559 37.612 1.00 19.43 455 LEU A O 1
ATOM 3644 N N . VAL A 1 457 ? 14.791 46.306 36.460 1.00 18.20 456 VAL A N 1
ATOM 3645 C CA . VAL A 1 457 ? 15.070 45.585 35.224 1.00 17.71 456 VAL A CA 1
ATOM 3646 C C . VAL A 1 457 ? 16.572 45.636 34.970 1.00 19.74 456 VAL A C 1
ATOM 3647 O O . VAL A 1 457 ? 17.173 46.713 34.987 1.00 18.86 456 VAL A O 1
ATOM 3651 N N . TYR A 1 458 ? 17.166 44.477 34.725 1.00 18.09 457 TYR A N 1
ATOM 3652 C CA . TYR A 1 458 ? 18.583 44.360 34.417 1.00 19.55 457 TYR A CA 1
ATOM 3653 C C . TYR A 1 458 ? 18.853 44.804 32.984 1.00 18.87 457 TYR A C 1
ATOM 3654 O O . TYR A 1 458 ? 18.047 44.572 32.082 1.00 20.42 457 TYR A O 1
ATOM 3663 N N . VAL A 1 459 ? 20.003 45.437 32.766 1.00 17.44 458 VAL A N 1
ATOM 3664 C CA . VAL A 1 459 ? 20.424 45.798 31.414 1.00 16.33 458 VAL A CA 1
ATOM 3665 C C . VAL A 1 459 ? 21.768 45.149 31.157 1.00 21.28 458 VAL A C 1
ATOM 3666 O O . VAL A 1 459 ? 22.732 45.397 31.891 1.00 19.26 458 VAL A O 1
ATOM 3670 N N . ASP A 1 460 ? 21.835 44.332 30.107 1.00 19.80 459 ASP A N 1
ATOM 3671 C CA . ASP A 1 460 ? 23.033 43.551 29.812 1.00 22.00 459 ASP A CA 1
ATOM 3672 C C . ASP A 1 460 ? 24.013 44.416 29.031 1.00 23.59 459 ASP A C 1
ATOM 3673 O O . ASP A 1 460 ? 23.867 44.612 27.826 1.00 26.30 459 ASP A O 1
ATOM 3678 N N . TYR A 1 461 ? 25.032 44.929 29.715 1.00 23.75 460 TYR A N 1
ATOM 3679 C CA . TYR A 1 461 ? 26.046 45.738 29.048 1.00 26.17 460 TYR A CA 1
ATOM 3680 C C . TYR A 1 461 ? 26.987 44.898 28.198 1.00 29.35 460 TYR A C 1
ATOM 3681 O O . TYR A 1 461 ? 27.752 45.462 27.413 1.00 33.00 460 TYR A O 1
ATOM 3690 N N . LYS A 1 462 ? 26.941 43.579 28.340 1.00 31.16 461 LYS A N 1
ATOM 3691 C CA . LYS A 1 462 ? 27.783 42.669 27.576 1.00 33.44 461 LYS A CA 1
ATOM 3692 C C . LYS A 1 462 ? 27.161 42.259 26.257 1.00 37.07 461 LYS A C 1
ATOM 3693 O O . LYS A 1 462 ? 27.892 41.907 25.326 1.00 43.84 461 LYS A O 1
ATOM 3699 N N . ASN A 1 463 ? 25.827 42.271 26.159 1.00 33.39 462 ASN A N 1
ATOM 3700 C CA . ASN A 1 463 ? 25.129 41.745 24.984 1.00 35.24 462 ASN A CA 1
ATOM 3701 C C . ASN A 1 463 ? 23.911 42.625 24.689 1.00 33.11 462 ASN A C 1
ATOM 3702 O O . ASN A 1 463 ? 22.829 42.423 25.257 1.00 32.19 462 ASN A O 1
ATOM 3707 N N . GLY A 1 464 ? 24.108 43.612 23.811 1.00 33.49 463 GLY A N 1
ATOM 3708 C CA . GLY A 1 464 ? 23.028 44.343 23.165 1.00 30.33 463 GLY A CA 1
ATOM 3709 C C . GLY A 1 464 ? 22.131 45.194 24.047 1.00 25.40 463 GLY A C 1
ATOM 3710 O O . GLY A 1 464 ? 21.045 45.579 23.601 1.00 25.30 463 GLY A O 1
ATOM 3711 N N . LEU A 1 465 ? 22.550 45.503 25.277 1.00 23.41 464 LEU A N 1
ATOM 3712 C CA . LEU A 1 465 ? 21.720 46.267 26.231 1.00 20.36 464 LEU A CA 1
ATOM 3713 C C . LEU A 1 465 ? 20.349 45.617 26.424 1.00 23.24 464 LEU A C 1
ATOM 3714 O O . LEU A 1 465 ? 19.334 46.296 26.595 1.00 20.08 464 LEU A O 1
ATOM 3719 N N . THR A 1 466 ? 20.310 44.283 26.401 1.00 21.72 465 THR A N 1
ATOM 3720 C CA . THR A 1 466 ? 19.053 43.572 26.578 1.00 19.62 465 THR A CA 1
ATOM 3721 C C . THR A 1 466 ? 18.454 43.841 27.954 1.00 19.83 465 THR A C 1
ATOM 3722 O O . THR A 1 466 ? 19.157 43.850 28.967 1.00 20.85 465 THR A O 1
ATOM 3726 N N . ARG A 1 467 ? 17.140 44.051 27.991 1.00 19.32 466 ARG A N 1
ATOM 3727 C CA . ARG A 1 467 ? 16.425 44.192 29.253 1.00 19.31 466 ARG A CA 1
ATOM 3728 C C . ARG A 1 467 ? 15.983 42.825 29.768 1.00 20.55 466 ARG A C 1
ATOM 3729 O O . ARG A 1 467 ? 15.385 42.039 29.026 1.00 23.10 466 ARG A O 1
ATOM 3737 N N . HIS A 1 468 ? 16.251 42.562 31.042 1.00 19.43 467 HIS A N 1
ATOM 3738 C CA . HIS A 1 468 ? 15.773 41.353 31.716 1.00 20.50 467 HIS A CA 1
ATOM 3739 C C . HIS A 1 468 ? 15.148 41.757 33.040 1.00 19.15 467 HIS A C 1
ATOM 3740 O O . HIS A 1 468 ? 15.883 42.160 33.964 1.00 19.05 467 HIS A O 1
ATOM 3747 N N . PRO A 1 469 ? 13.836 41.646 33.207 1.00 19.18 468 PRO A N 1
ATOM 3748 C CA . PRO A 1 469 ? 13.247 42.005 34.502 1.00 17.72 468 PRO A CA 1
ATOM 3749 C C . PRO A 1 469 ? 13.800 41.117 35.607 1.00 19.33 468 PRO A C 1
ATOM 3750 O O . PRO A 1 469 ? 13.998 39.910 35.423 1.00 19.99 468 PRO A O 1
ATOM 3754 N N . LYS A 1 470 ? 14.069 41.733 36.756 1.00 19.87 469 LYS A N 1
ATOM 3755 C CA . LYS A 1 470 ? 14.598 41.029 37.913 1.00 19.83 469 LYS A CA 1
ATOM 3756 C C . LYS A 1 470 ? 13.456 40.500 38.783 1.00 19.96 469 LYS A C 1
ATOM 3757 O O . LYS A 1 470 ? 12.276 40.792 38.562 1.00 20.31 469 LYS A O 1
ATOM 3763 N N . SER A 1 471 ? 13.817 39.717 39.799 1.00 20.37 470 SER A N 1
ATOM 3764 C CA . SER A 1 471 ? 12.809 39.253 40.747 1.00 23.03 470 SER A CA 1
ATOM 3765 C C . SER A 1 471 ? 11.994 40.414 41.304 1.00 22.73 470 SER A C 1
ATOM 3766 O O . SER A 1 471 ? 10.782 40.284 41.530 1.00 22.80 470 SER A O 1
ATOM 3769 N N . SER A 1 472 ? 12.640 41.559 41.532 1.00 19.98 471 SER A N 1
ATOM 3770 C CA . SER A 1 472 ? 11.919 42.701 42.086 1.00 17.82 471 SER A CA 1
ATOM 3771 C C . SER A 1 472 ? 10.893 43.259 41.103 1.00 19.51 471 SER A C 1
ATOM 3772 O O . SER A 1 472 ? 9.842 43.759 41.526 1.00 20.88 471 SER A O 1
ATOM 3775 N N . ALA A 1 473 ? 11.173 43.188 39.798 1.00 18.96 472 ALA A N 1
ATOM 3776 C CA . ALA A 1 473 ? 10.179 43.600 38.808 1.00 19.42 472 ALA A CA 1
ATOM 3777 C C . ALA A 1 473 ? 8.939 42.725 38.895 1.00 21.19 472 ALA A C 1
ATOM 3778 O O . ALA A 1 473 ? 7.808 43.226 38.910 1.00 18.73 472 ALA A O 1
ATOM 3780 N N . TYR A 1 474 ? 9.132 41.403 38.961 1.00 20.28 473 TYR A N 1
ATOM 3781 C CA . TYR A 1 474 ? 7.982 40.508 39.043 1.00 20.76 473 TYR A CA 1
ATOM 3782 C C . TYR A 1 474 ? 7.252 40.656 40.367 1.00 22.15 473 TYR A C 1
ATOM 3783 O O . TYR A 1 474 ? 6.023 40.511 40.409 1.00 21.00 473 TYR A O 1
ATOM 3792 N N . TRP A 1 475 ? 7.974 40.971 41.450 1.00 19.77 474 TRP A N 1
ATOM 3793 C CA . TRP A 1 475 ? 7.298 41.264 42.710 1.00 22.27 474 TRP A CA 1
ATOM 3794 C C . TRP A 1 475 ? 6.386 42.478 42.570 1.00 20.82 474 TRP A C 1
ATOM 3795 O O . TRP A 1 475 ? 5.226 42.448 42.998 1.00 21.26 474 TRP A O 1
ATOM 3806 N N . PHE A 1 476 ? 6.890 43.557 41.958 1.00 21.50 475 PHE A N 1
ATOM 3807 C CA . PHE A 1 476 ? 6.057 44.741 41.771 1.00 19.08 475 PHE A CA 1
ATOM 3808 C C . PHE A 1 476 ? 4.858 44.433 40.886 1.00 19.95 475 PHE A C 1
ATOM 3809 O O . PHE A 1 476 ? 3.749 44.910 41.148 1.00 20.84 475 PHE A O 1
ATOM 3817 N N . MET A 1 477 ? 5.056 43.618 39.842 1.00 22.42 476 MET A N 1
ATOM 3818 C CA . MET A 1 477 ? 3.940 43.226 38.986 1.00 19.44 476 MET A CA 1
ATOM 3819 C C . MET A 1 477 ? 2.838 42.548 39.797 1.00 22.90 476 MET A C 1
ATOM 3820 O O . MET A 1 477 ? 1.656 42.887 39.668 1.00 23.42 476 MET A O 1
ATOM 3825 N N . LYS A 1 478 ? 3.209 41.588 40.644 1.00 23.48 477 LYS A N 1
ATOM 3826 C CA . LYS A 1 478 ? 2.203 40.920 41.465 1.00 22.94 477 LYS A CA 1
ATOM 3827 C C . LYS A 1 478 ? 1.622 41.869 42.502 1.00 24.03 477 LYS A C 1
ATOM 3828 O O . LYS A 1 478 ? 0.408 41.870 42.732 1.00 25.73 477 LYS A O 1
ATOM 3834 N N . PHE A 1 479 ? 2.474 42.687 43.130 1.00 22.43 478 PHE A N 1
ATOM 3835 C CA . PHE A 1 479 ? 1.999 43.645 44.126 1.00 22.71 478 PHE A CA 1
ATOM 3836 C C . PHE A 1 479 ? 0.979 44.600 43.516 1.00 25.47 478 PHE A C 1
ATOM 3837 O O . PHE A 1 479 ? -0.095 44.834 44.085 1.00 26.40 478 PHE A O 1
ATOM 3845 N N . LEU A 1 480 ? 1.285 45.143 42.336 1.00 21.87 479 LEU A N 1
ATOM 3846 C CA . LEU A 1 480 ? 0.405 46.138 41.740 1.00 25.53 479 LEU A CA 1
ATOM 3847 C C . LEU A 1 480 ? -0.908 45.540 41.256 1.00 31.74 479 LEU A C 1
ATOM 3848 O O . LEU A 1 480 ? -1.906 46.263 41.183 1.00 32.04 479 LEU A O 1
ATOM 3853 N N . LYS A 1 481 ? -0.943 44.242 40.936 1.00 32.07 480 LYS A N 1
ATOM 3854 C CA . LYS A 1 481 ? -2.211 43.627 40.558 1.00 36.87 480 LYS A CA 1
ATOM 3855 C C . LYS A 1 481 ? -3.143 43.411 41.744 1.00 41.31 480 LYS A C 1
ATOM 3856 O O . LYS A 1 481 ? -4.363 43.364 41.551 1.00 45.54 480 LYS A O 1
ATOM 3862 N N . GLY A 1 482 ? -2.608 43.302 42.957 1.00 37.73 481 GLY A N 1
ATOM 3863 C CA . GLY A 1 482 ? -3.427 43.186 44.152 1.00 39.08 481 GLY A CA 1
ATOM 3864 C C . GLY A 1 482 ? -4.226 41.896 44.252 1.00 45.64 481 GLY A C 1
ATOM 3865 O O . GLY A 1 482 ? -3.738 40.815 43.919 1.00 51.82 481 GLY A O 1
#

B-factor: mean 25.94, std 8.32, range [13.5, 73.76]

Organism: Arabidopsis thaliana (NCBI:txid3702)

Sequence (477 aa):
SMAQKLNLLNLAVPPVTHRSNFPSTFTFGVATSAYQIEGGWNEGKKGPSIWDKFTHIEGKILDGSNGDVAVDHYHRYKEDVDLIGQLGFGAYRFSISWSRIFPDGLGTEVNEEGIAFYNDLINTLLEKGIQPYVTLYHWDLPSHLQEAIGGWTNRKIVDYFGLYADACFANFGDRVKHWITLNEPLQTSVNGHCIGIFAPGRNEKPLIEPYLVSHHQVLAHATAVSIYRSKYKESQGGQIGLSVDCEWAEPNSEKPEDKVAADRRIDFQLGWFLDPLFFGDYPASMRQKLGDNLPRFTPEEKEFMLQNSWDFLGLNHYTSRLISHVSSNFYQAQELERIVELENGDLIGERAASDWLYAVPWGIRKTLNYMSKKYNHPPIFITENGMDDEDDGSASIHDMLDDKRRVDYFKSYLANVSQAIEDGVDIKGYFAWSLLDNFEWAQGYTKRFGLVYVDYKNGLTRHPKSSAYWFMKFLKG

Solvent-accessible surface area: 17674 Å² total; per-residue (Å²): 103,33,27,103,77,11,83,93,42,57,118,72,17,71,75,97,10,121,46,100,67,8,58,106,119,13,20,8,0,0,0,0,0,3,16,0,3,8,4,4,67,95,68,16,150,22,6,51,0,8,1,1,98,8,10,87,91,156,67,79,7,120,63,48,25,48,2,36,86,6,0,28,3,33,102,52,31,120,78,1,0,58,32,0,26,129,1,39,7,30,0,0,0,4,2,0,3,0,0,4,0,6,39,63,0,54,12,121,142,52,12,117,86,3,7,60,14,0,37,49,2,0,60,8,0,69,135,98,58,1,78,5,2,0,0,0,1,4,13,3,0,0,5,73,0,32,124,59,32,24,0,2,29,42,104,124,0,4,92,48,0,5,84,0,0,28,11,0,0,58,48,0,0,87,53,0,74,33,0,0,0,2,1,16,1,16,41,9,0,20,24,0,0,6,75,9,80,24,5,29,22,62,85,114,106,48,93,85,12,0,3,55,0,0,13,10,0,4,4,0,1,0,24,0,0,25,27,0,79,90,126,29,58,175,103,26,60,2,64,0,0,3,0,2,19,2,22,25,2,27,21,46,31,145,116,110,78,2,105,88,0,2,55,30,22,2,23,0,5,0,0,0,2,0,7,0,2,64,115,4,36,8,8,68,23,0,46,153,95,16,38,150,66,2,28,143,4,63,103,126,26,56,108,68,0,87,122,12,20,23,19,1,0,0,0,0,0,24,4,0,12,0,0,17,45,68,116,62,64,12,70,121,3,0,51,12,78,88,32,31,103,20,181,94,42,80,87,10,13,128,100,6,13,4,103,94,0,31,25,0,17,4,0,0,58,66,0,0,22,41,0,10,164,54,3,121,100,10,38,0,9,0,0,8,0,0,6,1,24,82,8,102,38,97,32,51,48,134,97,18,38,73,6,131,124,0,19,85,6,1,64,16,0,0,8,3,0,14,55,0,31,130,58,41,5,38,9,91,0,0,0,0,8,0,2,1,0,3,0,26,11,16,64,0,32,7,14,5,5,0,0,0,6,0,18,68,145,107,59,30,51,25,66,34,0,44,0,0,115,39,0,43,152,13,27,152,87

CATH classification: 3.20.20.80